Protein AF-A0A9W6V191-F1 (afdb_monomer_lite)

pLDDT: mean 80.24, std 14.17, range [32.94, 98.06]

Foldseek 3Di:
DALVLLQLQLLLLQDPDPVSNVVSVLVSLQLQLVQAVVSVVVSQVVCVVVVHRCNVSYDDHDPPPDFHDDPNATKGKGKDWDDPVNQVVCVVFWDQQQKAWFKWKWFDDPPAAIKIKTKTFTHTPFDDDDDDTKMKIKIAHHWPWWWDKDDFFGGWDWDQDPCAIWIDGGDTTITGHNIMMMIIIDSCCCRTPVVVVVCVVCVVVVPVVVVCVPPDPPPPRGDDALSNLLSLLLSLLSVLVVCCVPLVCVQLRPVVLSCQLCPVVVVQSSVLSPDPDPVSSNVSSLVSSLSSDVRSALSSLVSSCVRDDPVSRPPVSDDPVNPNPPDDDPDPDPDDQAFWAWRMWMWGFPPPDPDRGWIKIKTWTWHDDPDPPDDTRIDIDMDTHDVIDTDISVSRVTGDRDPPDRDDD

Sequence (409 aa):
MWDNNTHALFGAVTAPTRWAREHRARRAVRWLADLGNRRRAWVVERTAAAGVPVERLLLPPVPEPAHLRYWGDTIDTRFADLDPESAAWPAAEYDLPGAEFRRLAVERPGSGAPYARIVFALPRRYRQAARGPTELALHLPELTGLRFAGPDVAGLFPQAGPDGVVLGPGAGGELRGPAASLELTDLHWESSPTGRRYAAAHPERADPRIRRARGPYWWASEPGGRAEEAARVLRAAMLGIRMVGHSSVVHRTPVAAIAAGLSGAGRRILDAGAVRGRPEQDAAFRALTAQWLHRGGPDLVREVRDHLPGDLFPGDLLPADHACPDGPRPEPVPPRPVPSTLMLLHHGAAHHDPAPAPSFLQFQLAQAAGGPDTPWQLAGHRLEHPAVLHLTLDAFHRPAVPDVTPGRR

Radius of gyration: 24.23 Å; chains: 1; bounding box: 63×53×65 Å

Organism: NCBI:txid2065

Structure (mmCIF, N/CA/C/O backbone):
data_AF-A0A9W6V191-F1
#
_entry.id   AF-A0A9W6V191-F1
#
loop_
_atom_site.group_PDB
_atom_site.id
_atom_site.type_symbol
_atom_site.label_atom_id
_atom_site.label_alt_id
_atom_site.label_comp_id
_atom_site.label_asym_id
_atom_site.label_entity_id
_atom_site.label_seq_id
_atom_site.pdbx_PDB_ins_code
_atom_site.Cartn_x
_atom_site.Cartn_y
_atom_site.Cartn_z
_atom_site.occupancy
_atom_site.B_iso_or_equiv
_atom_site.auth_seq_id
_atom_site.auth_comp_id
_atom_site.auth_asym_id
_atom_site.auth_atom_id
_atom_site.pdbx_PDB_model_num
ATOM 1 N N . MET A 1 1 ? -11.430 -0.953 5.906 1.00 58.34 1 MET A N 1
ATOM 2 C CA . MET A 1 1 ? -10.993 0.461 5.982 1.00 58.34 1 MET A CA 1
ATOM 3 C C . MET A 1 1 ? -9.483 0.487 5.869 1.00 58.34 1 MET A C 1
ATOM 5 O O . MET A 1 1 ? -8.874 -0.519 6.198 1.00 58.34 1 MET A O 1
ATOM 9 N N . TRP A 1 2 ? -8.905 1.569 5.356 1.00 71.62 2 TRP A N 1
ATOM 10 C CA . TRP A 1 2 ? -7.449 1.745 5.272 1.00 71.62 2 TRP A CA 1
ATOM 11 C C . TRP A 1 2 ? -6.998 2.700 6.390 1.00 71.62 2 TRP A C 1
ATOM 13 O O . TRP A 1 2 ? -7.809 3.491 6.873 1.00 71.62 2 TRP A O 1
ATOM 23 N N . ASP A 1 3 ? -5.724 2.635 6.772 1.00 80.44 3 ASP A N 1
ATOM 24 C CA . ASP A 1 3 ? -5.039 3.506 7.746 1.00 80.44 3 ASP A CA 1
ATOM 25 C C . ASP A 1 3 ? -5.373 5.001 7.587 1.00 80.44 3 ASP A C 1
ATOM 27 O O . ASP A 1 3 ? -5.646 5.700 8.560 1.00 80.44 3 ASP A O 1
ATOM 31 N N . ASN A 1 4 ? -5.438 5.493 6.350 1.00 77.75 4 ASN A N 1
ATOM 32 C CA . ASN A 1 4 ? -5.701 6.906 6.069 1.00 77.75 4 ASN A CA 1
ATOM 33 C C . ASN A 1 4 ? -7.141 7.349 6.397 1.00 77.75 4 ASN A C 1
ATOM 35 O O . ASN A 1 4 ? -7.403 8.541 6.504 1.00 77.75 4 ASN A O 1
ATOM 39 N N . ASN A 1 5 ? -8.080 6.412 6.570 1.00 83.81 5 ASN A N 1
ATOM 40 C CA . ASN A 1 5 ? -9.502 6.694 6.804 1.00 83.81 5 ASN A CA 1
ATOM 41 C C . ASN A 1 5 ? -9.938 6.612 8.270 1.00 83.81 5 ASN A C 1
ATOM 43 O O . ASN A 1 5 ? -11.119 6.821 8.553 1.00 83.81 5 ASN A O 1
ATOM 47 N N . THR A 1 6 ? -9.031 6.323 9.207 1.00 89.31 6 THR A N 1
ATOM 48 C CA . THR A 1 6 ? -9.399 6.170 10.621 1.00 89.31 6 THR A CA 1
ATOM 49 C C . THR A 1 6 ? -10.004 7.456 11.183 1.00 89.31 6 THR A C 1
ATOM 51 O O . THR A 1 6 ? -11.128 7.419 11.667 1.00 89.31 6 THR A O 1
ATOM 54 N N . HIS A 1 7 ? -9.366 8.619 11.028 1.00 89.31 7 HIS A N 1
ATOM 55 C CA . HIS A 1 7 ? -9.936 9.882 11.519 1.00 89.31 7 HIS A CA 1
ATOM 56 C C . HIS A 1 7 ? -11.311 10.183 10.908 1.00 89.31 7 HIS A C 1
ATOM 58 O O . HIS A 1 7 ? -12.230 10.556 11.629 1.00 89.31 7 HIS A O 1
ATOM 64 N N . ALA A 1 8 ? -11.501 9.935 9.609 1.00 88.25 8 ALA A N 1
ATOM 65 C CA . ALA A 1 8 ? -12.787 10.155 8.949 1.00 88.25 8 ALA A CA 1
ATOM 66 C C . ALA A 1 8 ? -13.901 9.243 9.502 1.00 88.25 8 ALA A C 1
ATOM 68 O O . ALA A 1 8 ? -15.035 9.695 9.670 1.00 88.25 8 ALA A O 1
ATOM 69 N N . LEU A 1 9 ? -13.581 7.987 9.843 1.00 91.00 9 LEU A N 1
ATOM 70 C CA . LEU A 1 9 ? -14.498 7.088 10.549 1.00 91.00 9 LEU A CA 1
ATOM 71 C C . LEU A 1 9 ? -14.895 7.670 11.908 1.00 91.00 9 LEU A C 1
ATOM 73 O O . LEU A 1 9 ? -16.084 7.778 12.202 1.00 91.00 9 LEU A O 1
ATOM 77 N N . PHE A 1 10 ? -13.918 8.055 12.730 1.00 93.81 10 PHE A N 1
ATOM 78 C CA . PHE A 1 10 ? -14.188 8.570 14.071 1.00 93.81 10 PHE A CA 1
ATOM 79 C C . PHE A 1 10 ? -14.960 9.896 14.027 1.00 93.81 10 PHE A C 1
ATOM 81 O O . PHE A 1 10 ? -15.936 10.074 14.756 1.00 93.81 10 PHE A O 1
ATOM 88 N N . GLY A 1 11 ? -14.614 10.790 13.101 1.00 91.94 11 GLY A N 1
ATOM 89 C CA . GLY A 1 11 ? -15.370 12.010 12.833 1.00 91.94 11 GLY A CA 1
ATOM 90 C C . GLY A 1 11 ? -16.803 11.740 12.370 1.00 91.94 11 GLY A C 1
ATOM 91 O O . GLY A 1 11 ? -17.717 12.497 12.707 1.00 91.94 11 GLY A O 1
ATOM 92 N N . ALA A 1 12 ? -17.036 10.657 11.624 1.00 92.31 12 ALA A N 1
ATOM 93 C CA . ALA A 1 12 ? -18.377 10.249 11.223 1.00 92.31 12 ALA A CA 1
ATOM 94 C C . ALA A 1 12 ? -19.191 9.691 12.396 1.00 92.31 12 ALA A C 1
ATOM 96 O O . ALA A 1 12 ? -20.340 10.090 12.545 1.00 92.31 12 ALA A O 1
ATOM 97 N N . VAL A 1 13 ? -18.636 8.820 13.246 1.00 93.81 13 VAL A N 1
ATOM 98 C CA . VAL A 1 13 ? -19.404 8.210 14.354 1.00 93.81 13 VAL A CA 1
ATOM 99 C C . VAL A 1 13 ? -19.694 9.189 15.492 1.00 93.81 13 VAL A C 1
ATOM 101 O O . VAL A 1 13 ? -20.743 9.088 16.116 1.00 93.81 13 VAL A O 1
ATOM 104 N N . THR A 1 14 ? -18.819 10.174 15.710 1.00 94.00 14 THR A N 1
ATOM 105 C CA . THR A 1 14 ? -18.970 11.215 16.747 1.00 94.00 14 THR A CA 1
ATOM 106 C C . THR A 1 14 ? -19.834 12.398 16.318 1.00 94.00 14 THR A C 1
ATOM 108 O O . THR A 1 14 ? -20.046 13.332 17.091 1.00 94.00 14 THR A O 1
ATOM 111 N N . ALA A 1 15 ? -20.349 12.411 15.084 1.00 91.81 15 ALA A N 1
ATOM 112 C CA . ALA A 1 15 ? -21.163 13.534 14.640 1.00 91.81 15 ALA A CA 1
ATOM 113 C C . ALA A 1 15 ? -22.480 13.611 15.449 1.00 91.81 15 ALA A C 1
ATOM 115 O O . ALA A 1 15 ? -23.138 12.583 15.669 1.00 91.81 15 ALA A O 1
ATOM 116 N N . PRO A 1 16 ? -22.911 14.824 15.849 1.00 88.56 16 PRO A N 1
ATOM 117 C CA . PRO A 1 16 ? -23.968 15.004 16.848 1.00 88.56 16 PRO A CA 1
ATOM 118 C C . PRO A 1 16 ? -25.347 14.548 16.361 1.00 88.56 16 PRO A C 1
ATOM 120 O O . PRO A 1 16 ? -26.195 14.142 17.153 1.00 88.56 16 PRO A O 1
ATOM 123 N N . THR A 1 17 ? -25.585 14.578 15.050 1.00 90.25 17 THR A N 1
ATOM 124 C CA . THR A 1 17 ? -26.880 14.239 14.454 1.00 90.25 17 THR A CA 1
ATOM 125 C C . THR A 1 17 ? -26.749 13.076 13.483 1.00 90.25 17 THR A C 1
ATOM 127 O O . THR A 1 17 ? -25.713 12.898 12.843 1.00 90.25 17 THR A O 1
ATOM 130 N N . ARG A 1 18 ? -27.828 12.298 13.316 1.00 90.19 18 ARG A N 1
ATOM 131 C CA . ARG A 1 18 ? -27.889 11.206 12.327 1.00 90.19 18 ARG A CA 1
ATOM 132 C C . ARG A 1 18 ? -27.515 11.693 10.925 1.00 90.19 18 ARG A C 1
ATOM 134 O O . ARG A 1 18 ? -26.731 11.036 10.249 1.00 90.19 18 ARG A O 1
ATOM 141 N N . TRP A 1 19 ? -28.032 12.855 10.529 1.00 92.00 19 TRP A N 1
ATOM 142 C CA . TRP A 1 19 ? -27.733 13.470 9.237 1.00 92.00 19 TRP A CA 1
ATOM 143 C C . TRP A 1 19 ? -26.247 13.820 9.092 1.00 92.00 19 TRP A C 1
ATOM 145 O O . TRP A 1 19 ? -25.638 13.497 8.076 1.00 92.00 19 TRP A O 1
ATOM 155 N N . ALA A 1 20 ? -25.626 14.405 10.123 1.00 90.56 20 ALA A N 1
ATOM 156 C CA . ALA A 1 20 ? -24.199 14.715 10.093 1.00 90.56 20 ALA A CA 1
ATOM 157 C C . ALA A 1 20 ? -23.336 13.443 10.035 1.00 90.56 20 ALA A C 1
ATOM 159 O O . ALA A 1 20 ? -22.346 13.422 9.302 1.00 90.56 20 ALA A O 1
ATOM 160 N N . ARG A 1 21 ? -23.727 12.377 10.753 1.00 90.81 21 ARG A N 1
ATOM 161 C CA . ARG A 1 21 ? -23.038 11.075 10.703 1.00 90.81 21 ARG A CA 1
ATOM 162 C C . ARG A 1 21 ? -23.081 10.494 9.298 1.00 90.81 21 ARG A C 1
ATOM 164 O O . ARG A 1 21 ? -22.045 10.135 8.747 1.00 90.81 21 ARG A O 1
ATOM 171 N N . GLU A 1 22 ? -24.266 10.465 8.695 1.00 90.12 22 GLU A N 1
ATOM 172 C CA . GLU A 1 22 ? -24.456 9.973 7.333 1.00 90.12 22 GLU A CA 1
ATOM 173 C C . GLU A 1 22 ? -23.679 10.808 6.309 1.00 90.12 22 GLU A C 1
ATOM 175 O O . GLU A 1 22 ? -22.967 10.256 5.470 1.00 90.12 22 GLU A O 1
ATOM 180 N N . HIS A 1 23 ? -23.753 12.137 6.398 1.00 89.06 23 HIS A N 1
ATOM 181 C CA . HIS A 1 23 ? -23.029 13.035 5.504 1.00 89.06 23 HIS A CA 1
ATOM 182 C C . HIS A 1 23 ? -21.508 12.829 5.589 1.00 89.06 23 HIS A C 1
ATOM 184 O O . HIS A 1 23 ? -20.845 12.690 4.558 1.00 89.06 23 HIS A O 1
ATOM 190 N N . ARG A 1 24 ? -20.944 12.745 6.803 1.00 89.69 24 ARG A N 1
ATOM 191 C CA . ARG A 1 24 ? -19.510 12.481 7.011 1.00 89.69 24 ARG A CA 1
ATOM 192 C C . ARG A 1 24 ? -19.111 11.081 6.539 1.00 89.69 24 ARG A C 1
ATOM 194 O O . ARG A 1 24 ? -18.097 10.955 5.859 1.00 89.69 24 ARG A O 1
ATOM 201 N N . ALA A 1 25 ? -19.924 10.058 6.805 1.00 88.69 25 ALA A N 1
ATOM 202 C CA . ALA A 1 25 ? -19.673 8.695 6.332 1.00 88.69 25 ALA A CA 1
ATOM 203 C C . ALA A 1 25 ? -19.651 8.617 4.796 1.00 88.69 25 ALA A C 1
ATOM 205 O O . ALA A 1 25 ? -18.716 8.064 4.219 1.00 88.69 25 ALA A O 1
ATOM 206 N N . ARG A 1 26 ? -20.624 9.242 4.115 1.00 88.25 26 ARG A N 1
ATOM 207 C CA . ARG A 1 26 ? -20.655 9.326 2.645 1.00 88.25 26 ARG A CA 1
ATOM 208 C C . ARG A 1 26 ? -19.413 10.027 2.094 1.00 88.25 26 ARG A C 1
ATOM 210 O O . ARG A 1 26 ? -18.846 9.564 1.108 1.00 88.25 26 ARG A O 1
ATOM 217 N N . ARG A 1 27 ? -18.964 11.117 2.728 1.00 85.44 27 ARG A N 1
ATOM 218 C CA . ARG A 1 27 ? -17.727 11.817 2.337 1.00 85.44 27 ARG A CA 1
ATOM 219 C C . ARG A 1 27 ? -16.485 10.946 2.521 1.00 85.44 27 ARG A C 1
ATOM 221 O O . ARG A 1 27 ? -15.664 10.909 1.613 1.00 85.44 27 ARG A O 1
ATOM 228 N N . ALA A 1 28 ? -16.370 10.226 3.637 1.00 85.12 28 ALA A N 1
ATOM 229 C CA . ALA A 1 28 ? -15.251 9.317 3.892 1.00 85.12 28 ALA A CA 1
ATOM 230 C C . ALA A 1 28 ? -15.179 8.192 2.844 1.00 85.12 28 ALA A C 1
ATOM 232 O O . ALA A 1 28 ? -14.121 7.923 2.283 1.00 85.12 28 ALA A O 1
ATOM 233 N N . VAL A 1 29 ? -16.324 7.582 2.521 1.00 86.88 29 VAL A N 1
ATOM 234 C CA . VAL A 1 29 ? -16.420 6.519 1.508 1.00 86.88 29 VAL A CA 1
ATOM 235 C C . VAL A 1 29 ? -16.071 7.033 0.108 1.00 86.88 29 VAL A C 1
ATOM 237 O O . VAL A 1 29 ? -15.315 6.372 -0.603 1.00 86.88 29 VAL A O 1
ATOM 240 N N . ARG A 1 30 ? -16.567 8.219 -0.274 1.00 85.38 30 ARG A N 1
ATOM 241 C CA . ARG A 1 30 ? -16.194 8.874 -1.540 1.00 85.38 30 ARG A CA 1
ATOM 242 C C . ARG A 1 30 ? -14.699 9.130 -1.612 1.00 85.38 30 ARG A C 1
ATOM 244 O O . ARG A 1 30 ? -14.062 8.689 -2.555 1.00 85.38 30 ARG A O 1
ATOM 251 N N . TRP A 1 31 ? -14.130 9.737 -0.574 1.00 81.44 31 TRP A N 1
ATOM 252 C CA . TRP A 1 31 ? -12.699 10.011 -0.533 1.00 81.44 31 TRP A CA 1
ATOM 253 C C . TRP A 1 31 ? -11.858 8.736 -0.652 1.00 81.44 31 TRP A C 1
ATOM 255 O O . TRP A 1 31 ? -10.886 8.714 -1.399 1.00 81.44 31 TRP A O 1
ATOM 265 N N . LEU A 1 32 ? -12.248 7.648 0.020 1.00 82.00 32 LEU A N 1
ATOM 266 C CA . LEU A 1 32 ? -11.565 6.363 -0.127 1.00 82.00 32 LEU A CA 1
ATOM 267 C C . LEU A 1 32 ? -11.608 5.844 -1.576 1.00 82.00 32 LEU A C 1
ATOM 269 O O . LEU A 1 32 ? -10.598 5.328 -2.057 1.00 82.00 32 LEU A O 1
ATOM 273 N N . ALA A 1 33 ? -12.742 5.993 -2.263 1.00 84.56 33 ALA A N 1
ATOM 274 C CA . ALA A 1 33 ? -12.899 5.598 -3.662 1.00 84.56 33 ALA A CA 1
ATOM 275 C C . ALA A 1 33 ? -12.133 6.512 -4.638 1.00 84.56 33 ALA A C 1
ATOM 277 O O . ALA A 1 33 ? -11.576 6.024 -5.618 1.00 84.56 33 ALA A O 1
ATOM 278 N N . ASP A 1 34 ? -12.044 7.810 -4.344 1.00 79.31 34 ASP A N 1
ATOM 279 C CA . ASP A 1 34 ? -11.395 8.820 -5.193 1.00 79.31 34 ASP A CA 1
ATOM 280 C C . ASP A 1 34 ? -9.863 8.684 -5.236 1.00 79.31 34 ASP A C 1
ATOM 282 O O . ASP A 1 34 ? -9.191 9.316 -6.049 1.00 79.31 34 ASP A O 1
ATOM 286 N N . LEU A 1 35 ? -9.290 7.832 -4.382 1.00 74.62 35 LEU A N 1
ATOM 287 C CA . LEU A 1 35 ? -7.855 7.549 -4.340 1.00 74.62 35 LEU A CA 1
ATOM 288 C C . LEU A 1 35 ? -7.388 6.559 -5.431 1.00 74.62 35 LEU A C 1
ATOM 290 O O . LEU A 1 35 ? -6.228 6.150 -5.413 1.00 74.62 35 LEU A O 1
ATOM 294 N N . GLY A 1 36 ? -8.271 6.151 -6.349 1.00 75.12 36 GLY A N 1
ATOM 295 C CA . GLY A 1 36 ? -7.928 5.400 -7.562 1.00 75.12 36 GLY A CA 1
ATOM 296 C C . GLY A 1 36 ? -8.927 4.295 -7.910 1.00 75.12 36 GLY A C 1
ATOM 297 O O . GLY A 1 36 ? -9.637 3.785 -7.041 1.00 75.12 36 GLY A O 1
ATOM 298 N N . ASN A 1 37 ? -8.939 3.869 -9.179 1.00 79.44 37 ASN A N 1
ATOM 299 C CA . ASN A 1 37 ? -9.900 2.889 -9.708 1.00 79.44 37 ASN A CA 1
ATOM 300 C C . ASN A 1 37 ? -9.902 1.565 -8.919 1.00 79.44 37 ASN A C 1
ATOM 302 O O . ASN A 1 37 ? -10.971 1.051 -8.591 1.00 79.44 37 ASN A O 1
ATOM 306 N N . ARG A 1 38 ? -8.730 1.062 -8.499 1.00 80.19 38 ARG A N 1
ATOM 307 C CA . ARG A 1 38 ? -8.628 -0.146 -7.655 1.00 80.19 38 ARG A CA 1
ATOM 308 C C . ARG A 1 38 ? -9.307 0.023 -6.291 1.00 80.19 38 ARG A C 1
ATOM 310 O O . ARG A 1 38 ? -9.983 -0.888 -5.817 1.00 80.19 38 ARG A O 1
ATOM 317 N N . ARG A 1 39 ? -9.156 1.189 -5.652 1.00 82.25 39 ARG A N 1
ATOM 318 C CA . ARG A 1 39 ? -9.817 1.480 -4.369 1.00 82.25 39 ARG A CA 1
ATOM 319 C C . ARG A 1 39 ? -11.315 1.676 -4.555 1.00 82.25 39 ARG A C 1
ATOM 321 O O . ARG A 1 39 ? -12.076 1.156 -3.745 1.00 82.25 39 ARG A O 1
ATOM 328 N N . ARG A 1 40 ? -11.744 2.345 -5.630 1.00 87.94 40 ARG A N 1
ATOM 329 C CA . ARG A 1 40 ? -13.161 2.435 -6.008 1.00 87.94 40 ARG A CA 1
ATOM 330 C C . ARG A 1 40 ? -13.781 1.044 -6.153 1.00 87.94 40 ARG A C 1
ATOM 332 O O . ARG A 1 40 ? -14.801 0.790 -5.521 1.00 87.94 40 ARG A O 1
ATOM 339 N N . ALA A 1 41 ? -13.160 0.150 -6.926 1.00 89.50 41 ALA A N 1
ATOM 340 C CA . ALA A 1 41 ? -13.642 -1.218 -7.126 1.00 89.50 41 ALA A CA 1
ATOM 341 C C . ALA A 1 41 ? -13.779 -1.971 -5.794 1.00 89.50 41 ALA A C 1
ATOM 343 O O . ALA A 1 41 ? -14.843 -2.510 -5.497 1.00 89.50 41 ALA A O 1
ATOM 344 N N . TRP A 1 42 ? -12.755 -1.899 -4.938 1.00 89.75 42 TRP A N 1
ATOM 345 C CA . TRP A 1 42 ? -12.803 -2.480 -3.594 1.00 89.75 42 TRP A CA 1
ATOM 346 C C . TRP A 1 42 ? -13.937 -1.895 -2.736 1.00 89.75 42 TRP A C 1
ATOM 348 O O . TRP A 1 42 ? -14.633 -2.635 -2.044 1.00 89.75 42 TRP A O 1
ATOM 358 N N . VAL A 1 43 ? -14.163 -0.575 -2.771 1.00 90.75 43 VAL A N 1
ATOM 359 C CA . VAL A 1 43 ? -15.275 0.065 -2.044 1.00 90.75 43 VAL A CA 1
ATOM 360 C C . VAL A 1 43 ? -16.620 -0.457 -2.551 1.00 90.75 43 VAL A C 1
ATOM 362 O O . VAL A 1 43 ? -17.474 -0.806 -1.736 1.00 90.75 43 VAL A O 1
ATOM 365 N N . VAL A 1 44 ? -16.814 -0.536 -3.869 1.00 93.25 44 VAL A N 1
ATOM 366 C CA . VAL A 1 44 ? -18.051 -1.055 -4.476 1.00 93.25 44 VAL A CA 1
ATOM 367 C C . VAL A 1 44 ? -18.297 -2.501 -4.044 1.00 93.25 44 VAL A C 1
ATOM 369 O O . VAL A 1 44 ? -19.354 -2.785 -3.485 1.00 93.25 44 VAL A O 1
ATOM 372 N N . GLU A 1 45 ? -17.301 -3.378 -4.192 1.00 94.00 45 GLU A N 1
ATOM 373 C CA . GLU A 1 45 ? -17.368 -4.788 -3.782 1.00 94.00 45 GLU A CA 1
ATOM 374 C C . GLU A 1 45 ? -17.730 -4.927 -2.295 1.00 94.00 45 GLU A C 1
ATOM 376 O O . GLU A 1 45 ? -18.688 -5.610 -1.933 1.00 94.00 45 GLU A O 1
ATOM 381 N N . ARG A 1 46 ? -16.992 -4.246 -1.408 1.00 90.94 46 ARG A N 1
ATOM 382 C CA . ARG A 1 46 ? -17.150 -4.428 0.044 1.00 90.94 46 ARG A CA 1
ATOM 383 C C . ARG A 1 46 ? -18.432 -3.837 0.592 1.00 90.94 46 ARG A C 1
ATOM 385 O O . ARG A 1 46 ? -18.991 -4.380 1.540 1.00 90.94 46 ARG A O 1
ATOM 392 N N . THR A 1 47 ? -18.903 -2.736 0.022 1.00 90.88 47 THR A N 1
ATOM 393 C CA . THR A 1 47 ? -20.167 -2.128 0.449 1.00 90.88 47 THR A CA 1
ATOM 394 C C . THR A 1 47 ? -21.373 -2.902 -0.078 1.00 90.88 47 THR A C 1
ATOM 396 O O . THR A 1 47 ? -22.339 -3.078 0.662 1.00 90.88 47 THR A O 1
ATOM 399 N N . ALA A 1 48 ? -21.289 -3.463 -1.290 1.00 92.88 48 ALA A N 1
ATOM 400 C CA . ALA A 1 48 ? -22.283 -4.402 -1.802 1.00 92.88 48 ALA A CA 1
ATOM 401 C C . ALA A 1 48 ? -22.357 -5.673 -0.939 1.00 92.88 48 ALA A C 1
ATOM 403 O O . ALA A 1 48 ? -23.447 -6.051 -0.515 1.00 92.88 48 ALA A O 1
ATOM 404 N N . ALA A 1 49 ? -21.212 -6.270 -0.586 1.00 92.06 49 ALA A N 1
ATOM 405 C CA . ALA A 1 49 ? -21.152 -7.434 0.305 1.00 92.06 49 ALA A CA 1
ATOM 406 C C . ALA A 1 49 ? -21.722 -7.154 1.711 1.00 92.06 49 ALA A C 1
ATOM 408 O O . ALA A 1 49 ? -22.239 -8.055 2.364 1.00 92.06 49 ALA A O 1
ATOM 409 N N . ALA A 1 50 ? -21.661 -5.902 2.172 1.00 86.81 50 ALA A N 1
ATOM 410 C CA . ALA A 1 50 ? -22.265 -5.458 3.427 1.00 86.81 50 ALA A CA 1
ATOM 411 C C . ALA A 1 50 ? -23.762 -5.090 3.306 1.00 86.81 50 ALA A C 1
ATOM 413 O O . ALA A 1 50 ? -24.346 -4.615 4.279 1.00 86.81 50 ALA A O 1
ATOM 414 N N . GLY A 1 51 ? -24.383 -5.263 2.132 1.00 92.94 51 GLY A N 1
ATOM 415 C CA . GLY A 1 51 ? -25.795 -4.949 1.887 1.00 92.94 51 GLY A CA 1
ATOM 416 C C . GLY A 1 51 ? -26.104 -3.459 1.695 1.00 92.94 51 GLY A C 1
ATOM 417 O O . GLY A 1 51 ? -27.265 -3.063 1.757 1.00 92.94 51 GLY A O 1
ATOM 418 N N . VAL A 1 52 ? -25.091 -2.615 1.467 1.00 89.44 52 VAL A N 1
ATOM 419 C CA . VAL A 1 52 ? -25.243 -1.157 1.312 1.00 89.44 52 VAL A CA 1
ATOM 420 C C . VAL A 1 52 ? -24.495 -0.689 0.058 1.00 89.44 52 VAL A C 1
ATOM 422 O O . VAL A 1 52 ? -23.446 -0.064 0.177 1.00 89.44 52 VAL A O 1
ATOM 425 N N . PRO A 1 53 ? -24.976 -0.978 -1.164 1.00 92.00 53 PRO A N 1
ATOM 426 C CA . PRO A 1 53 ? -24.255 -0.619 -2.385 1.00 92.00 53 PRO A CA 1
ATOM 427 C C . PRO A 1 53 ? -24.121 0.906 -2.520 1.00 92.00 53 PRO A C 1
ATOM 429 O O . PRO A 1 53 ? -25.115 1.623 -2.646 1.00 92.00 53 PRO A O 1
ATOM 432 N N . VAL A 1 54 ? -22.883 1.415 -2.514 1.00 90.75 54 VAL A N 1
ATOM 433 C CA . VAL A 1 54 ? -22.610 2.868 -2.568 1.00 90.75 54 VAL A CA 1
ATOM 434 C C . VAL A 1 54 ? -22.219 3.375 -3.949 1.00 90.75 54 VAL A C 1
ATOM 436 O O . VAL A 1 54 ? -21.929 4.558 -4.078 1.00 90.75 54 VAL A O 1
ATOM 439 N N . GLU A 1 55 ? -22.200 2.531 -4.982 1.00 92.06 55 GLU A N 1
ATOM 440 C CA . GLU A 1 55 ? -21.653 2.895 -6.297 1.00 92.06 55 GLU A CA 1
ATOM 441 C C . GLU A 1 55 ? -22.255 4.187 -6.869 1.00 92.06 55 GLU A C 1
ATOM 443 O O . GLU A 1 55 ? -21.521 5.063 -7.319 1.00 92.06 55 GLU A O 1
ATOM 448 N N . ARG A 1 56 ? -23.577 4.360 -6.754 1.00 89.69 56 ARG A N 1
ATOM 449 C CA . ARG A 1 56 ? -24.292 5.568 -7.209 1.00 89.69 56 ARG A CA 1
ATOM 450 C C . ARG A 1 56 ? -23.882 6.848 -6.469 1.00 89.69 56 ARG A C 1
ATOM 452 O O . ARG A 1 56 ? -24.242 7.942 -6.888 1.00 89.69 56 ARG A O 1
ATOM 459 N N . LEU A 1 57 ? -23.190 6.724 -5.336 1.00 85.75 57 LEU A N 1
ATOM 460 C CA . LEU A 1 57 ? -22.675 7.845 -4.551 1.00 85.75 57 LEU A CA 1
ATOM 461 C C . LEU A 1 57 ? -21.251 8.234 -4.948 1.00 85.75 57 LEU A C 1
ATOM 463 O O . LEU A 1 57 ? -20.802 9.291 -4.499 1.00 85.75 57 LEU A O 1
ATOM 467 N N . LEU A 1 58 ? -20.543 7.390 -5.698 1.00 86.50 58 LEU A N 1
ATOM 468 C CA . LEU A 1 58 ? -19.149 7.586 -6.077 1.00 86.50 58 LEU A CA 1
ATOM 469 C C . LEU A 1 58 ? -19.058 8.328 -7.409 1.00 86.50 58 LEU A C 1
ATOM 471 O O . LEU A 1 58 ? -19.968 8.262 -8.235 1.00 86.50 58 LEU A O 1
ATOM 475 N N . LEU A 1 59 ? -17.931 9.002 -7.634 1.00 82.06 59 LEU A N 1
ATOM 476 C CA . LEU A 1 59 ? -17.612 9.487 -8.969 1.00 82.06 59 LEU A CA 1
ATOM 477 C C . LEU A 1 59 ? -17.434 8.294 -9.934 1.00 82.06 59 LEU A C 1
ATOM 479 O O . LEU A 1 59 ? -17.075 7.184 -9.501 1.00 82.06 59 LEU A O 1
ATOM 483 N N . PRO A 1 60 ? -17.694 8.491 -11.239 1.00 80.69 60 PRO A N 1
ATOM 484 C CA . PRO A 1 60 ? -17.320 7.516 -12.255 1.00 80.69 60 PRO A CA 1
ATOM 485 C C . PRO A 1 60 ? -15.827 7.159 -12.154 1.00 80.69 60 PRO A C 1
ATOM 487 O O . PRO A 1 60 ? -15.035 7.991 -11.698 1.00 80.69 60 PRO A O 1
ATOM 490 N N . PRO A 1 61 ? -15.424 5.940 -12.557 1.00 77.94 61 PRO A N 1
ATOM 491 C CA . PRO A 1 61 ? -14.008 5.607 -12.661 1.00 77.94 61 PRO A CA 1
ATOM 492 C C . PRO A 1 61 ? -13.299 6.610 -13.581 1.00 77.94 61 PRO A C 1
ATOM 494 O O . PRO A 1 61 ? -13.869 7.078 -14.569 1.00 77.94 61 PRO A O 1
ATOM 497 N N . VAL A 1 62 ? -12.062 6.964 -13.237 1.00 69.75 62 VAL A N 1
ATOM 498 C CA . VAL A 1 62 ? -11.275 7.916 -14.029 1.00 69.75 62 VAL A CA 1
ATOM 499 C C . VAL A 1 62 ? -10.716 7.175 -15.248 1.00 69.75 62 VAL A C 1
ATOM 501 O O . VAL A 1 62 ? -10.100 6.124 -15.048 1.00 69.75 62 VAL A O 1
ATOM 504 N N . PRO A 1 63 ? -10.892 7.690 -16.481 1.00 66.44 63 PRO A N 1
ATOM 505 C CA . PRO A 1 63 ? -10.279 7.100 -17.667 1.00 66.44 63 PRO A CA 1
ATOM 506 C C . PRO A 1 63 ? -8.754 7.137 -17.562 1.00 66.44 63 PRO A C 1
ATOM 508 O O . PRO A 1 63 ? -8.184 8.181 -17.224 1.00 66.44 63 PRO A O 1
ATOM 511 N N . GLU A 1 64 ? -8.103 6.021 -17.871 1.00 63.34 64 GLU A N 1
ATOM 512 C CA . GLU A 1 64 ? -6.644 5.919 -17.869 1.00 63.34 64 GLU A CA 1
ATOM 513 C C . GLU A 1 64 ? -6.016 6.669 -19.061 1.00 63.34 64 GLU A C 1
ATOM 515 O O . GLU A 1 64 ? -6.668 6.846 -20.096 1.00 63.34 64 GLU A O 1
ATOM 520 N N . PRO A 1 65 ? -4.764 7.157 -18.940 1.00 60.62 65 PRO A N 1
ATOM 521 C CA . PRO A 1 65 ? -3.917 7.220 -17.742 1.00 60.62 65 PRO A CA 1
ATOM 522 C C . PRO A 1 65 ? -4.458 8.139 -16.633 1.00 60.62 65 PRO A C 1
ATOM 524 O O . PRO A 1 65 ? -5.065 9.187 -16.883 1.00 60.62 65 PRO A O 1
ATOM 527 N N . ALA A 1 66 ? -4.207 7.743 -15.385 1.00 58.47 66 ALA A N 1
ATOM 528 C CA . ALA A 1 66 ? -4.614 8.493 -14.207 1.00 58.47 66 ALA A CA 1
ATOM 529 C C . ALA A 1 66 ? -3.468 9.395 -13.722 1.00 58.47 66 ALA A C 1
ATOM 531 O O . ALA A 1 66 ? -2.411 8.919 -13.324 1.00 58.47 66 ALA A O 1
ATOM 532 N N . HIS A 1 67 ? -3.703 10.707 -13.672 1.00 55.97 67 HIS A N 1
ATOM 533 C CA . HIS A 1 67 ? -2.800 11.639 -12.992 1.00 55.97 67 HIS A CA 1
ATOM 534 C C . HIS A 1 67 ? -2.845 11.372 -11.481 1.00 55.97 67 HIS A C 1
ATOM 536 O O . HIS A 1 67 ? -3.858 11.671 -10.822 1.00 55.97 67 HIS A O 1
ATOM 542 N N . LEU A 1 68 ? -1.770 10.809 -10.930 1.00 54.12 68 LEU A N 1
ATOM 543 C CA . LEU A 1 68 ? -1.599 10.653 -9.495 1.00 54.12 68 LEU A CA 1
ATOM 544 C C . LEU A 1 68 ? -0.983 11.937 -8.947 1.00 54.12 68 LEU A C 1
ATOM 546 O O . LEU A 1 68 ? 0.116 12.343 -9.304 1.00 54.12 68 LEU A O 1
ATOM 550 N N . ARG A 1 69 ? -1.696 12.606 -8.042 1.00 50.12 69 ARG A N 1
ATOM 551 C CA . ARG A 1 69 ? -1.113 13.733 -7.315 1.00 50.12 69 ARG A CA 1
ATOM 552 C C . ARG A 1 69 ? -0.333 13.180 -6.129 1.00 50.12 69 ARG A C 1
ATOM 554 O O . ARG A 1 69 ? -0.945 12.706 -5.172 1.00 50.12 69 ARG A O 1
ATOM 561 N N . TYR A 1 70 ? 0.991 13.235 -6.190 1.00 45.47 70 TYR A N 1
ATOM 562 C CA . TYR A 1 70 ? 1.865 12.821 -5.096 1.00 45.47 70 TYR A CA 1
ATOM 563 C C . TYR A 1 70 ? 2.463 14.086 -4.467 1.00 45.47 70 TYR A C 1
ATOM 565 O O . TYR A 1 70 ? 3.141 14.855 -5.134 1.00 45.47 70 TYR A O 1
ATOM 573 N N . TRP A 1 71 ? 2.137 14.353 -3.198 1.00 40.34 71 TRP A N 1
ATOM 574 C CA . TRP A 1 71 ? 2.725 15.436 -2.383 1.00 40.34 71 TRP A CA 1
ATOM 575 C C . TRP A 1 71 ? 2.722 16.864 -2.961 1.00 40.34 71 TRP A C 1
ATOM 577 O O . TRP A 1 71 ? 3.541 17.689 -2.581 1.00 40.34 71 TRP A O 1
ATOM 587 N N . GLY A 1 72 ? 1.747 17.202 -3.805 1.00 43.34 72 GLY A N 1
ATOM 588 C CA . GLY A 1 72 ? 1.582 18.562 -4.337 1.00 43.34 72 GLY A CA 1
ATOM 589 C C . GLY A 1 72 ? 1.961 18.684 -5.807 1.00 43.34 72 GLY A C 1
ATOM 590 O O . GLY A 1 72 ? 1.315 19.478 -6.503 1.00 43.34 72 GLY A O 1
ATOM 591 N N . ASP A 1 73 ? 2.849 17.808 -6.275 1.00 44.62 73 ASP A N 1
ATOM 592 C CA . ASP A 1 73 ? 3.226 17.657 -7.675 1.00 44.62 73 ASP A CA 1
ATOM 593 C C . ASP A 1 73 ? 2.257 16.719 -8.402 1.00 44.62 73 ASP A C 1
ATOM 595 O O . ASP A 1 73 ? 1.653 15.804 -7.823 1.00 44.62 73 ASP A O 1
ATOM 599 N N . THR A 1 74 ? 2.036 17.006 -9.682 1.00 56.34 74 THR A N 1
ATOM 600 C CA . THR A 1 74 ? 1.225 16.146 -10.546 1.00 56.34 74 THR A CA 1
ATOM 601 C C . THR A 1 74 ? 2.176 15.149 -11.175 1.00 56.34 74 THR A C 1
ATOM 603 O O . THR A 1 74 ? 3.067 15.546 -11.917 1.00 56.34 74 THR A O 1
ATOM 606 N N . ILE A 1 75 ? 2.022 13.879 -10.816 1.00 58.25 75 ILE A N 1
ATOM 607 C CA . ILE A 1 75 ? 2.762 12.787 -11.427 1.00 58.25 75 ILE A CA 1
ATOM 608 C C . ILE A 1 75 ? 1.839 12.137 -12.445 1.00 58.25 75 ILE A C 1
ATOM 610 O O . ILE A 1 75 ? 0.738 11.680 -12.114 1.00 58.25 75 ILE A O 1
ATOM 614 N N . ASP A 1 76 ? 2.293 12.094 -13.687 1.00 65.56 76 ASP A N 1
ATOM 615 C CA . ASP A 1 76 ? 1.567 11.400 -14.731 1.00 65.56 76 ASP A CA 1
ATOM 616 C C . ASP A 1 76 ? 1.949 9.931 -14.658 1.00 65.56 76 ASP A C 1
ATOM 618 O O . ASP A 1 76 ? 3.089 9.545 -14.931 1.00 65.56 76 ASP A O 1
ATOM 622 N N . THR A 1 77 ? 0.983 9.119 -14.225 1.00 66.00 77 THR A N 1
ATOM 623 C CA . THR A 1 77 ? 1.143 7.673 -14.158 1.00 66.00 77 THR A CA 1
ATOM 624 C C . THR A 1 77 ? 0.283 7.025 -15.230 1.00 66.00 77 THR A C 1
ATOM 626 O O . THR A 1 77 ? -0.948 7.140 -15.228 1.00 66.00 77 THR A O 1
ATOM 629 N N . ARG A 1 78 ? 0.930 6.343 -16.174 1.00 73.56 78 ARG A N 1
ATOM 630 C CA . ARG A 1 78 ? 0.229 5.557 -17.191 1.00 73.56 78 ARG A CA 1
ATOM 631 C C . ARG A 1 78 ? 0.266 4.095 -16.807 1.00 73.56 78 ARG A C 1
ATOM 633 O O . ARG A 1 78 ? 1.347 3.526 -16.718 1.00 73.56 78 ARG A O 1
ATOM 640 N N . PHE A 1 79 ? -0.915 3.522 -16.623 1.00 77.56 79 PHE A N 1
ATOM 641 C CA . PHE A 1 79 ? -1.103 2.087 -16.505 1.00 77.56 79 PHE A CA 1
ATOM 642 C C . PHE A 1 79 ? -1.608 1.553 -17.841 1.00 77.56 79 PHE A C 1
ATOM 644 O O . PHE A 1 79 ? -2.404 2.217 -18.505 1.00 77.56 79 PHE A O 1
ATOM 651 N N . ALA A 1 80 ? -1.103 0.399 -18.247 1.00 80.69 80 ALA A N 1
ATOM 652 C CA . ALA A 1 80 ? -1.654 -0.367 -19.353 1.00 80.69 80 ALA A CA 1
ATOM 653 C C . ALA A 1 80 ? -1.329 -1.844 -19.149 1.00 80.69 80 ALA A C 1
ATOM 655 O O . ALA A 1 80 ? -0.265 -2.179 -18.621 1.00 80.69 80 ALA A O 1
ATOM 656 N N . ASP A 1 81 ? -2.220 -2.721 -19.595 1.00 86.19 81 ASP A N 1
ATOM 657 C CA . ASP A 1 81 ? -1.859 -4.120 -19.790 1.00 86.19 81 ASP A CA 1
ATOM 658 C C . ASP A 1 81 ? -0.800 -4.214 -20.891 1.00 86.19 81 ASP A C 1
ATOM 660 O O . ASP A 1 81 ? -0.785 -3.413 -21.830 1.00 86.19 81 ASP A O 1
ATOM 664 N N . LEU A 1 82 ? 0.144 -5.139 -20.739 1.00 85.94 82 LEU A N 1
ATOM 665 C CA . LEU A 1 82 ? 1.238 -5.308 -21.681 1.00 85.94 82 LEU A CA 1
ATOM 666 C C . LEU A 1 82 ? 0.788 -6.179 -22.857 1.00 85.94 82 LEU A C 1
ATOM 668 O O . LEU A 1 82 ? 0.593 -7.384 -22.715 1.00 85.94 82 LEU A O 1
ATOM 672 N N . ASP A 1 83 ? 0.691 -5.559 -24.023 1.00 87.25 83 ASP A N 1
ATOM 673 C CA . ASP A 1 83 ? 0.397 -6.165 -25.314 1.00 87.25 83 ASP A CA 1
ATOM 674 C C . ASP A 1 83 ? 1.391 -5.608 -26.364 1.00 87.25 83 ASP A C 1
ATOM 676 O O . ASP A 1 83 ? 2.224 -4.754 -26.034 1.00 87.25 83 ASP A O 1
ATOM 680 N N . PRO A 1 84 ? 1.385 -6.086 -27.622 1.00 85.50 84 PRO A N 1
ATOM 681 C CA . PRO A 1 84 ? 2.315 -5.589 -28.638 1.00 85.50 84 PRO A CA 1
ATOM 682 C C . PRO A 1 84 ? 2.222 -4.077 -28.909 1.00 85.50 84 PRO A C 1
ATOM 684 O O . PRO A 1 84 ? 3.239 -3.447 -29.202 1.00 85.50 84 PRO A O 1
ATOM 687 N N . GLU A 1 85 ? 1.032 -3.480 -28.810 1.00 85.06 85 GLU A N 1
ATOM 688 C CA . GLU A 1 85 ? 0.821 -2.044 -29.013 1.00 85.06 85 GLU A CA 1
ATOM 689 C C . GLU A 1 85 ? 1.347 -1.250 -27.811 1.00 85.06 85 GLU A C 1
ATOM 691 O O . GLU A 1 85 ? 2.106 -0.283 -27.960 1.00 85.06 85 GLU A O 1
ATOM 696 N N . SER A 1 86 ? 1.013 -1.699 -26.602 1.00 83.75 86 SER A N 1
ATOM 697 C CA . SER A 1 86 ? 1.407 -1.048 -25.364 1.00 83.75 86 SER A CA 1
ATOM 698 C C . SER A 1 86 ? 2.903 -1.227 -25.045 1.00 83.75 86 SER A C 1
ATOM 700 O O . SER A 1 86 ? 3.497 -0.385 -24.372 1.00 83.75 86 SER A O 1
ATOM 702 N N . ALA A 1 87 ? 3.555 -2.258 -25.593 1.00 83.50 87 ALA A N 1
ATOM 703 C CA . ALA A 1 87 ? 5.008 -2.435 -25.558 1.00 83.50 87 ALA A CA 1
ATOM 704 C C . ALA A 1 87 ? 5.758 -1.529 -26.553 1.00 83.50 87 ALA A C 1
ATOM 706 O O . ALA A 1 87 ? 6.920 -1.188 -26.318 1.00 83.50 87 ALA A O 1
ATOM 707 N N . ALA A 1 88 ? 5.117 -1.121 -27.654 1.00 84.88 88 ALA A N 1
ATOM 708 C CA . ALA A 1 88 ? 5.746 -0.308 -28.695 1.00 84.88 88 ALA A CA 1
ATOM 709 C C . ALA A 1 88 ? 5.795 1.188 -28.347 1.00 84.88 88 ALA A C 1
ATOM 711 O O . ALA A 1 88 ? 6.761 1.874 -28.690 1.00 84.88 88 ALA A O 1
ATOM 712 N N . TRP A 1 89 ? 4.780 1.717 -27.655 1.00 82.81 89 TRP A N 1
ATOM 713 C CA . TRP A 1 89 ? 4.718 3.157 -27.374 1.00 82.81 89 TRP A CA 1
ATOM 714 C C . TRP A 1 89 ? 5.875 3.690 -26.500 1.00 82.81 89 TRP A C 1
ATOM 716 O O . TRP A 1 89 ? 6.369 4.772 -26.831 1.00 82.81 89 TRP A O 1
ATOM 726 N N . PRO A 1 90 ? 6.383 2.993 -25.450 1.00 86.81 90 PRO A N 1
ATOM 727 C CA . PRO A 1 90 ? 7.496 3.507 -24.660 1.00 86.81 90 PRO A CA 1
ATOM 728 C C . PRO A 1 90 ? 8.758 3.636 -25.514 1.00 86.81 90 PRO A C 1
ATOM 730 O O . PRO A 1 90 ? 9.496 4.604 -25.371 1.00 86.81 90 PRO A O 1
ATOM 733 N N . ALA A 1 91 ? 8.977 2.721 -26.465 1.00 87.44 91 ALA A N 1
ATOM 734 C CA . ALA A 1 91 ? 10.132 2.754 -27.363 1.00 87.44 91 ALA A CA 1
ATOM 735 C C . ALA A 1 91 ? 10.148 3.978 -28.302 1.00 87.44 91 ALA A C 1
ATOM 737 O O . ALA A 1 91 ? 11.210 4.380 -28.788 1.00 87.44 91 ALA A O 1
ATOM 738 N N . ALA A 1 92 ? 8.985 4.589 -28.558 1.00 88.62 92 ALA A N 1
ATOM 739 C CA . ALA A 1 92 ? 8.885 5.798 -29.370 1.00 88.62 92 ALA A CA 1
ATOM 740 C C . ALA A 1 92 ? 9.352 7.060 -28.619 1.00 88.62 92 ALA A C 1
ATOM 742 O O . ALA A 1 92 ? 9.863 7.990 -29.242 1.00 88.62 92 ALA A O 1
ATOM 743 N N . GLU A 1 93 ? 9.191 7.104 -27.293 1.00 89.88 93 GLU A N 1
ATOM 744 C CA . GLU A 1 93 ? 9.419 8.310 -26.475 1.00 89.88 93 GLU A CA 1
ATOM 745 C C . GLU A 1 93 ? 10.595 8.181 -25.498 1.00 89.88 93 GLU A C 1
ATOM 747 O O . GLU A 1 93 ? 11.123 9.196 -25.032 1.00 89.88 93 GLU A O 1
ATOM 752 N N . TYR A 1 94 ? 11.052 6.955 -25.245 1.00 91.69 94 TYR A N 1
ATOM 753 C CA . TYR A 1 94 ? 12.104 6.615 -24.294 1.00 91.69 94 TYR A CA 1
ATOM 754 C C . TYR A 1 94 ? 13.152 5.695 -24.919 1.00 91.69 94 TYR A C 1
ATOM 756 O O . TYR A 1 94 ? 12.887 4.949 -25.862 1.00 91.69 94 TYR A O 1
ATOM 764 N N . ASP A 1 95 ? 14.370 5.750 -24.389 1.00 90.38 95 ASP A N 1
ATOM 765 C CA . ASP A 1 95 ? 15.471 4.896 -24.810 1.00 90.38 95 ASP A CA 1
ATOM 766 C C . ASP A 1 95 ? 15.503 3.588 -24.013 1.00 90.38 95 ASP A C 1
ATOM 768 O O . ASP A 1 95 ? 16.199 3.472 -23.008 1.00 90.38 95 ASP A O 1
ATOM 772 N N . LEU A 1 96 ? 14.723 2.595 -24.452 1.00 89.31 96 LEU A N 1
ATOM 773 C CA . LEU A 1 96 ? 14.662 1.288 -23.783 1.00 89.31 96 LEU A CA 1
ATOM 774 C C . LEU A 1 96 ? 16.002 0.525 -23.767 1.00 89.31 96 LEU A C 1
ATOM 776 O O . LEU A 1 96 ? 16.299 -0.086 -22.741 1.00 89.31 96 LEU A O 1
ATOM 780 N N . PRO A 1 97 ? 16.845 0.562 -24.823 1.00 88.56 97 PRO A N 1
ATOM 781 C CA . PRO A 1 97 ? 18.191 -0.012 -24.755 1.00 88.56 97 PRO A CA 1
ATOM 782 C C . PRO A 1 97 ? 19.087 0.650 -23.698 1.00 88.56 97 PRO A C 1
ATOM 784 O O . PRO A 1 97 ? 19.916 -0.026 -23.099 1.00 88.56 97 PRO A O 1
ATOM 787 N N . GLY A 1 98 ? 18.898 1.949 -23.441 1.00 88.31 98 GLY A N 1
ATOM 788 C CA . GLY A 1 98 ? 19.580 2.700 -22.384 1.00 88.31 98 GLY A CA 1
ATOM 789 C C . GLY A 1 98 ? 18.894 2.631 -21.015 1.00 88.31 98 GLY A C 1
ATOM 790 O O . GLY A 1 98 ? 19.286 3.362 -20.107 1.00 88.31 98 GLY A O 1
ATOM 791 N N . ALA A 1 99 ? 17.853 1.806 -20.853 1.00 89.31 99 ALA A N 1
ATOM 792 C CA . ALA A 1 99 ? 17.146 1.670 -19.586 1.00 89.31 99 ALA A CA 1
ATOM 793 C C . ALA A 1 99 ? 18.073 1.115 -18.496 1.00 89.31 99 ALA A C 1
ATOM 795 O O . ALA A 1 99 ? 18.744 0.102 -18.684 1.00 89.31 99 ALA A O 1
ATOM 796 N N . GLU A 1 100 ? 18.068 1.748 -17.327 1.00 87.81 100 GLU A N 1
ATOM 797 C CA . GLU A 1 100 ? 18.861 1.311 -16.180 1.00 87.81 100 GLU A CA 1
ATOM 798 C C . GLU A 1 100 ? 17.965 0.582 -15.187 1.00 87.81 100 GLU A C 1
ATOM 800 O O . GLU A 1 100 ? 17.011 1.159 -14.661 1.00 87.81 100 GLU A O 1
ATOM 805 N N . PHE A 1 101 ? 18.269 -0.671 -14.870 1.00 86.88 101 PHE A N 1
ATOM 806 C CA . PHE A 1 101 ? 17.583 -1.367 -13.787 1.00 86.88 101 PHE A CA 1
ATOM 807 C C . PHE A 1 101 ? 17.734 -0.629 -12.454 1.00 86.88 101 PHE A C 1
ATOM 809 O O . PHE A 1 101 ? 18.826 -0.235 -12.041 1.00 86.88 101 PHE A O 1
ATOM 816 N N . ARG A 1 102 ? 16.617 -0.490 -11.743 1.00 85.12 102 ARG A N 1
ATOM 817 C CA . ARG A 1 102 ? 16.568 0.113 -10.408 1.00 85.12 102 ARG A CA 1
ATOM 818 C C . ARG A 1 102 ? 16.241 -0.907 -9.337 1.00 85.12 102 ARG A C 1
ATOM 820 O O . ARG A 1 102 ? 16.836 -0.877 -8.259 1.00 85.12 102 ARG A O 1
ATOM 827 N N . ARG A 1 103 ? 15.264 -1.772 -9.609 1.00 88.06 103 ARG A N 1
ATOM 828 C CA . ARG A 1 103 ? 14.665 -2.618 -8.579 1.00 88.06 103 ARG A CA 1
ATOM 829 C C . ARG A 1 103 ? 14.005 -3.856 -9.163 1.00 88.06 103 ARG A C 1
ATOM 831 O O . ARG A 1 103 ? 13.272 -3.764 -10.137 1.00 88.06 103 ARG A O 1
ATOM 838 N N . LEU A 1 104 ? 14.175 -4.980 -8.480 1.00 90.12 104 LEU A N 1
ATOM 839 C CA . LEU A 1 104 ? 13.374 -6.190 -8.612 1.00 90.12 104 LEU A CA 1
ATOM 840 C C . LEU A 1 104 ? 12.741 -6.480 -7.254 1.00 90.12 104 LEU A C 1
ATOM 842 O O . LEU A 1 104 ? 13.438 -6.594 -6.248 1.00 90.12 104 LEU A O 1
ATOM 846 N N . ALA A 1 105 ? 11.425 -6.615 -7.222 1.00 91.00 105 ALA A N 1
ATOM 847 C CA . ALA A 1 105 ? 10.695 -7.172 -6.100 1.00 91.00 105 ALA A CA 1
ATOM 848 C C . ALA A 1 105 ? 9.939 -8.410 -6.578 1.00 91.00 105 ALA A C 1
ATOM 850 O O . ALA A 1 105 ? 9.239 -8.343 -7.582 1.00 91.00 105 ALA A O 1
ATOM 851 N N . VAL A 1 106 ? 10.078 -9.524 -5.871 1.00 91.88 106 VAL A N 1
ATOM 852 C CA . VAL A 1 106 ? 9.282 -10.731 -6.100 1.00 91.88 106 VAL A CA 1
ATOM 853 C C . VAL A 1 106 ? 8.656 -11.119 -4.774 1.00 91.88 106 VAL A C 1
ATOM 855 O O . VAL A 1 106 ? 9.356 -11.239 -3.773 1.00 91.88 106 VAL A O 1
ATOM 858 N N . GLU A 1 107 ? 7.343 -11.271 -4.750 1.00 90.94 107 GLU A N 1
ATOM 859 C CA . GLU A 1 107 ? 6.560 -11.552 -3.554 1.00 90.94 107 GLU A CA 1
ATOM 860 C C . GLU A 1 107 ? 5.675 -12.763 -3.806 1.00 90.94 107 GLU A C 1
ATOM 862 O O . GLU A 1 107 ? 5.048 -12.862 -4.854 1.00 90.94 107 GLU A O 1
ATOM 867 N N . ARG A 1 108 ? 5.571 -13.673 -2.842 1.00 87.69 108 ARG A N 1
ATOM 868 C CA . ARG A 1 108 ? 4.591 -14.753 -2.866 1.00 87.69 108 ARG A CA 1
ATOM 869 C C . ARG A 1 108 ? 3.386 -14.375 -1.996 1.00 87.69 108 ARG A C 1
ATOM 871 O O . ARG A 1 108 ? 3.467 -14.498 -0.772 1.00 87.69 108 ARG A O 1
ATOM 878 N N . PRO A 1 109 ? 2.257 -13.949 -2.589 1.00 77.62 109 PRO A N 1
ATOM 879 C CA . PRO A 1 109 ? 1.054 -13.640 -1.831 1.00 77.62 109 PRO A CA 1
ATOM 880 C C . PRO A 1 109 ? 0.359 -14.934 -1.379 1.00 77.62 109 PRO A C 1
ATOM 882 O O . PRO A 1 109 ? -0.366 -15.582 -2.135 1.00 77.62 109 PRO A O 1
ATOM 885 N N . GLY A 1 110 ? 0.567 -15.323 -0.120 1.00 73.50 110 GLY A N 1
ATOM 886 C CA . GLY A 1 110 ? -0.065 -16.513 0.455 1.00 73.50 110 GLY A CA 1
ATOM 887 C C . GLY A 1 110 ? 0.288 -17.794 -0.312 1.00 73.50 110 GLY A C 1
ATOM 888 O O . GLY A 1 110 ? 1.460 -18.095 -0.527 1.00 73.50 110 GLY A O 1
ATOM 889 N N . SER A 1 111 ? -0.723 -18.566 -0.720 1.00 67.06 111 SER A N 1
ATOM 890 C CA . SER A 1 111 ? -0.538 -19.804 -1.493 1.00 67.06 111 SER A CA 1
ATOM 891 C C . SER A 1 111 ? -0.454 -19.596 -3.010 1.00 67.06 111 SER A C 1
ATOM 893 O O . SER A 1 111 ? -0.194 -20.568 -3.719 1.00 67.06 111 SER A O 1
ATOM 895 N N . GLY A 1 112 ? -0.653 -18.369 -3.505 1.00 79.12 112 GLY A N 1
ATOM 896 C CA . GLY A 1 112 ? -0.705 -18.058 -4.934 1.00 79.12 112 GLY A CA 1
ATOM 897 C C . GLY A 1 112 ? 0.644 -18.139 -5.655 1.00 79.12 112 GLY A C 1
ATOM 898 O O . GLY A 1 112 ? 1.696 -18.363 -5.041 1.00 79.12 112 GLY A O 1
ATOM 899 N N . ALA A 1 113 ? 0.594 -17.943 -6.976 1.00 87.44 113 ALA A N 1
ATOM 900 C CA . ALA A 1 113 ? 1.782 -17.751 -7.800 1.00 87.44 113 ALA A CA 1
ATOM 901 C C . ALA A 1 113 ? 2.551 -16.496 -7.341 1.00 87.44 113 ALA A C 1
ATOM 903 O O . ALA A 1 113 ? 1.920 -15.530 -6.898 1.00 87.44 113 ALA A O 1
ATOM 904 N N . PRO A 1 114 ? 3.895 -16.484 -7.419 1.00 92.06 114 PRO A N 1
ATOM 905 C CA . PRO A 1 114 ? 4.664 -15.294 -7.088 1.00 92.06 114 PRO A CA 1
ATOM 906 C C . PRO A 1 114 ? 4.308 -14.127 -8.011 1.00 92.06 114 PRO A C 1
ATOM 908 O O . PRO A 1 114 ? 4.174 -14.292 -9.217 1.00 92.06 114 PRO A O 1
ATOM 911 N N . TYR A 1 115 ? 4.193 -12.942 -7.438 1.00 92.88 115 TYR A N 1
ATOM 912 C CA . TYR A 1 115 ? 4.078 -11.669 -8.124 1.00 92.88 115 TYR A CA 1
ATOM 913 C C . TYR A 1 115 ? 5.466 -11.052 -8.287 1.00 92.88 115 TYR A C 1
ATOM 915 O O . TYR A 1 115 ? 6.245 -11.030 -7.333 1.00 92.88 115 TYR A O 1
ATOM 923 N N . ALA A 1 116 ? 5.772 -10.493 -9.456 1.00 93.50 116 ALA A N 1
ATOM 924 C CA . ALA A 1 116 ? 6.992 -9.719 -9.663 1.00 93.50 116 ALA A CA 1
ATOM 925 C C . ALA A 1 116 ? 6.687 -8.263 -10.018 1.00 93.50 116 ALA A C 1
ATOM 927 O O . ALA A 1 116 ? 5.788 -7.966 -10.799 1.00 93.50 116 ALA A O 1
ATOM 928 N N . ARG A 1 117 ? 7.497 -7.350 -9.484 1.00 92.94 117 ARG A N 1
ATOM 929 C CA . ARG A 1 117 ? 7.591 -5.956 -9.910 1.00 92.94 117 ARG A CA 1
ATOM 930 C C . ARG A 1 117 ? 9.041 -5.631 -10.221 1.00 92.94 117 ARG A C 1
ATOM 932 O O . ARG A 1 117 ? 9.886 -5.667 -9.327 1.00 92.94 117 ARG A O 1
ATOM 939 N N . ILE A 1 118 ? 9.320 -5.258 -11.459 1.00 91.38 118 ILE A N 1
ATOM 940 C CA . ILE A 1 118 ? 10.638 -4.791 -11.889 1.00 91.38 118 ILE A CA 1
ATOM 941 C C . ILE A 1 118 ? 10.551 -3.322 -12.295 1.00 91.38 118 ILE A C 1
ATOM 943 O O . ILE A 1 118 ? 9.557 -2.912 -12.881 1.00 91.38 118 ILE A O 1
ATOM 947 N N . VAL A 1 119 ? 11.549 -2.518 -11.937 1.00 91.50 119 VAL A N 1
ATOM 948 C CA . VAL A 1 119 ? 11.574 -1.071 -12.178 1.00 91.50 119 VAL A CA 1
ATOM 949 C C . VAL A 1 119 ? 12.861 -0.695 -12.887 1.00 91.50 119 VAL A C 1
ATOM 951 O O . VAL A 1 119 ? 13.947 -1.092 -12.454 1.00 91.50 119 VAL A O 1
ATOM 954 N N . PHE A 1 120 ? 12.724 0.122 -13.922 1.00 90.00 120 PHE A N 1
ATOM 955 C CA . PHE A 1 120 ? 13.819 0.704 -14.682 1.00 90.00 120 PHE A CA 1
ATOM 956 C C . PHE A 1 120 ? 13.718 2.221 -14.681 1.00 90.00 120 PHE A C 1
ATOM 958 O O . PHE A 1 120 ? 12.617 2.763 -14.758 1.00 90.00 120 PHE A O 1
ATOM 965 N N . ALA A 1 121 ? 14.859 2.901 -14.659 1.00 89.94 121 ALA A N 1
ATOM 966 C CA . ALA A 1 121 ? 14.928 4.288 -15.069 1.00 89.94 121 ALA A CA 1
ATOM 967 C C . ALA A 1 121 ? 15.038 4.373 -16.589 1.00 89.94 121 ALA A C 1
ATOM 969 O O . ALA A 1 121 ? 15.859 3.682 -17.193 1.00 89.94 121 ALA A O 1
ATOM 970 N N . LEU A 1 122 ? 14.220 5.232 -17.194 1.00 89.69 122 LEU A N 1
ATOM 971 C CA . LEU A 1 122 ? 14.180 5.405 -18.643 1.00 89.69 122 LEU A CA 1
ATOM 972 C C . LEU A 1 122 ? 14.768 6.758 -19.072 1.00 89.69 122 LEU A C 1
ATOM 974 O O . LEU A 1 122 ? 14.231 7.809 -18.695 1.00 89.69 122 LEU A O 1
ATOM 978 N N . PRO A 1 123 ? 15.807 6.777 -19.922 1.00 89.25 123 PRO A N 1
ATOM 979 C CA . PRO A 1 123 ? 16.213 8.000 -20.596 1.00 89.25 123 PRO A CA 1
ATOM 980 C C . PRO A 1 123 ? 15.103 8.471 -21.549 1.00 89.25 123 PRO A C 1
ATOM 982 O O . PRO A 1 123 ? 14.559 7.694 -22.334 1.00 89.25 123 PRO A O 1
ATOM 985 N N . ARG A 1 124 ? 14.750 9.757 -21.487 1.00 89.56 124 ARG A N 1
ATOM 986 C CA . ARG A 1 124 ? 13.764 10.382 -22.388 1.00 89.56 124 ARG A CA 1
ATOM 987 C C . ARG A 1 124 ? 14.408 10.658 -23.749 1.00 89.56 124 ARG A C 1
ATOM 989 O O . ARG A 1 124 ? 15.544 11.120 -23.803 1.00 89.56 124 ARG A O 1
ATOM 996 N N . ARG A 1 125 ? 13.672 10.453 -24.846 1.00 89.81 125 ARG A N 1
ATOM 997 C CA . ARG A 1 125 ? 14.100 10.844 -26.209 1.00 89.81 125 ARG A CA 1
ATOM 998 C C . ARG A 1 125 ? 13.608 12.227 -26.622 1.00 89.81 125 ARG A C 1
ATOM 1000 O O . ARG A 1 125 ? 14.132 12.822 -27.560 1.00 89.81 125 ARG A O 1
ATOM 1007 N N . TYR A 1 126 ? 12.586 12.743 -25.948 1.00 86.88 126 TYR A N 1
ATOM 1008 C CA . TYR A 1 126 ? 12.042 14.066 -26.222 1.00 86.88 126 TYR A CA 1
ATOM 1009 C C . TYR A 1 126 ? 12.779 15.153 -25.429 1.00 86.88 126 TYR A C 1
ATOM 1011 O O . TYR A 1 126 ? 13.366 14.921 -24.374 1.00 86.88 126 TYR A O 1
ATOM 1019 N N . ARG A 1 127 ? 12.768 16.370 -25.974 1.00 72.44 127 ARG A N 1
ATOM 1020 C CA . ARG A 1 127 ? 13.537 17.505 -25.459 1.00 72.44 127 ARG A CA 1
ATOM 1021 C C . ARG A 1 127 ? 12.940 18.029 -24.150 1.00 72.44 127 ARG A C 1
ATOM 1023 O O . ARG A 1 127 ? 11.820 18.531 -24.180 1.00 72.44 127 ARG A O 1
ATOM 1030 N N . GLN A 1 128 ? 13.711 18.047 -23.057 1.00 66.50 128 GLN A N 1
ATOM 1031 C CA . GLN A 1 128 ? 13.454 18.980 -21.953 1.00 66.50 128 GLN A CA 1
ATOM 1032 C C . GLN A 1 128 ? 14.663 19.276 -21.051 1.00 66.50 128 GLN A C 1
ATOM 1034 O O . GLN A 1 128 ? 15.619 18.512 -20.984 1.00 66.50 128 GLN A O 1
ATOM 1039 N N . ALA A 1 129 ? 14.592 20.435 -20.384 1.00 49.28 129 ALA A N 1
ATOM 1040 C CA . ALA A 1 129 ? 15.644 21.084 -19.596 1.00 49.28 129 ALA A CA 1
ATOM 1041 C C . ALA A 1 129 ? 15.620 20.757 -18.083 1.00 49.28 129 ALA A C 1
ATOM 1043 O O . ALA A 1 129 ? 16.345 21.389 -17.318 1.00 49.28 129 ALA A O 1
ATOM 1044 N N . ALA A 1 130 ? 14.792 19.811 -17.629 1.00 55.72 130 ALA A N 1
ATOM 1045 C CA . ALA A 1 130 ? 14.565 19.551 -16.207 1.00 55.72 130 ALA A CA 1
ATOM 1046 C C . ALA A 1 130 ? 15.131 18.194 -15.756 1.00 55.72 130 ALA A C 1
ATOM 1048 O O . ALA A 1 130 ? 14.999 17.178 -16.437 1.00 55.72 130 ALA A O 1
ATOM 1049 N N . ARG A 1 131 ? 15.774 18.202 -14.582 1.00 63.22 131 ARG A N 1
ATOM 1050 C CA . ARG A 1 131 ? 16.237 17.010 -13.863 1.00 63.22 131 ARG A CA 1
ATOM 1051 C C . ARG A 1 131 ? 15.040 16.373 -13.155 1.00 63.22 131 ARG A C 1
ATOM 1053 O O . ARG A 1 131 ? 14.341 17.066 -12.426 1.00 63.22 131 ARG A O 1
ATOM 1060 N N . GLY A 1 132 ? 14.838 15.069 -13.317 1.00 64.31 132 GLY A N 1
ATOM 1061 C CA . GLY A 1 132 ? 13.798 14.337 -12.595 1.00 64.31 132 GLY A CA 1
ATOM 1062 C C . GLY A 1 132 ? 13.707 12.873 -13.033 1.00 64.31 132 GLY A C 1
ATOM 1063 O O . GLY A 1 132 ? 14.046 12.569 -14.184 1.00 64.31 132 GLY A O 1
ATOM 1064 N N . PRO A 1 133 ? 13.274 11.966 -12.140 1.00 69.12 133 PRO A N 1
ATOM 1065 C CA . PRO A 1 133 ? 13.193 10.543 -12.443 1.00 69.12 133 PRO A CA 1
ATOM 1066 C C . PRO A 1 133 ? 12.168 10.277 -13.556 1.00 69.12 133 PRO A C 1
ATOM 1068 O O . PRO A 1 133 ? 11.133 10.938 -13.642 1.00 69.12 133 PRO A O 1
ATOM 1071 N N . THR A 1 134 ? 12.479 9.313 -14.416 1.00 86.75 134 THR A N 1
ATOM 1072 C CA . THR A 1 134 ? 11.505 8.619 -15.264 1.00 86.75 134 THR A CA 1
ATOM 1073 C C . THR A 1 134 ? 11.587 7.168 -14.859 1.00 86.75 134 THR A C 1
ATOM 1075 O O . THR A 1 134 ? 12.679 6.602 -14.931 1.00 86.75 134 THR A O 1
ATOM 1078 N N . GLU A 1 135 ? 10.481 6.558 -14.467 1.00 90.75 135 GLU A N 1
ATOM 1079 C CA . GLU A 1 135 ? 10.475 5.148 -14.101 1.00 90.75 135 GLU A CA 1
ATOM 1080 C C . GLU A 1 135 ? 9.454 4.383 -14.927 1.00 90.75 135 GLU A C 1
ATOM 1082 O O . GLU A 1 135 ? 8.325 4.830 -15.112 1.00 90.75 135 GLU A O 1
ATOM 1087 N N . LEU A 1 136 ? 9.855 3.208 -15.399 1.00 91.25 136 LEU A N 1
ATOM 1088 C CA . LEU A 1 136 ? 8.952 2.203 -15.930 1.00 91.25 136 LEU A CA 1
ATOM 1089 C C . LEU A 1 136 ? 8.963 1.017 -14.980 1.00 91.25 136 LEU A C 1
ATOM 1091 O O . LEU A 1 136 ? 9.981 0.336 -14.833 1.00 91.25 136 LEU A O 1
ATOM 1095 N N . ALA A 1 137 ? 7.829 0.786 -14.335 1.00 92.31 137 ALA A N 1
ATOM 1096 C CA . ALA A 1 137 ? 7.581 -0.417 -13.572 1.00 92.31 137 ALA A CA 1
ATOM 1097 C C . ALA A 1 137 ? 6.786 -1.416 -14.419 1.00 92.31 137 ALA A C 1
ATOM 1099 O O . ALA A 1 137 ? 5.822 -1.063 -15.089 1.00 92.31 137 ALA A O 1
ATOM 1100 N N . LEU A 1 138 ? 7.202 -2.676 -14.394 1.00 92.88 138 LEU A N 1
ATOM 1101 C CA . LEU A 1 138 ? 6.501 -3.791 -15.015 1.00 92.88 138 LEU A CA 1
ATOM 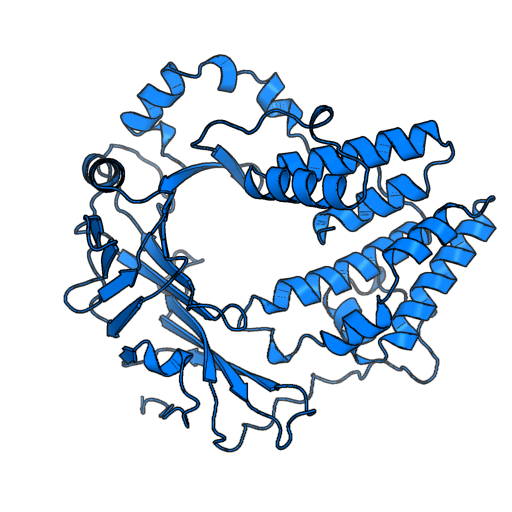1102 C C . LEU A 1 138 ? 6.063 -4.745 -13.912 1.00 92.88 138 LEU A C 1
ATOM 1104 O O . LEU A 1 138 ? 6.845 -5.083 -13.019 1.00 92.88 138 LEU A O 1
ATOM 1108 N N . HIS A 1 139 ? 4.806 -5.155 -13.976 1.00 93.25 139 HIS A N 1
ATOM 1109 C CA . HIS A 1 139 ? 4.128 -5.954 -12.970 1.00 93.25 139 HIS A CA 1
ATOM 1110 C C . HIS A 1 139 ? 3.710 -7.280 -13.596 1.00 93.25 139 HIS A C 1
ATOM 1112 O O . HIS A 1 139 ? 3.006 -7.278 -14.599 1.00 93.25 139 HIS A O 1
ATOM 1118 N N . LEU A 1 140 ? 4.105 -8.400 -12.998 1.00 94.69 140 LEU A N 1
ATOM 1119 C CA . LEU A 1 140 ? 3.704 -9.744 -13.408 1.00 94.69 140 LEU A CA 1
ATOM 1120 C C . LEU A 1 140 ? 2.887 -10.353 -12.262 1.00 94.69 140 LEU A C 1
ATOM 1122 O O . LEU A 1 140 ? 3.491 -10.768 -11.271 1.00 94.69 140 LEU A O 1
ATOM 1126 N N . PRO A 1 141 ? 1.539 -10.361 -12.338 1.00 91.06 141 PRO A N 1
ATOM 1127 C CA . PRO A 1 141 ? 0.664 -10.929 -11.303 1.00 91.06 141 PRO A CA 1
ATOM 1128 C C . PRO A 1 141 ? 0.940 -12.407 -11.028 1.00 91.06 141 PRO A C 1
ATOM 1130 O O . PRO A 1 141 ? 0.791 -12.844 -9.891 1.00 91.06 141 PRO A O 1
ATOM 1133 N N . GLU A 1 142 ? 1.369 -13.147 -12.051 1.00 92.81 142 GLU A N 1
ATOM 1134 C CA . GLU A 1 142 ? 1.622 -14.583 -11.984 1.00 92.81 142 GLU A CA 1
ATOM 1135 C C . GLU A 1 142 ? 2.951 -14.909 -12.671 1.00 92.81 142 GLU A C 1
ATOM 1137 O O . GLU A 1 142 ? 3.048 -14.993 -13.893 1.00 92.81 142 GLU A O 1
ATOM 1142 N N . LEU A 1 143 ? 4.005 -15.066 -11.880 1.00 93.12 143 LEU A N 1
ATOM 1143 C CA . LEU A 1 143 ? 5.336 -15.393 -12.370 1.00 93.12 143 LEU A CA 1
ATOM 1144 C C . LEU A 1 143 ? 5.447 -16.905 -12.601 1.00 93.12 143 LEU A C 1
ATOM 1146 O O . LEU A 1 143 ? 5.346 -17.694 -11.662 1.00 93.12 143 LEU A O 1
ATOM 1150 N N . THR A 1 144 ? 5.675 -17.301 -13.851 1.00 92.44 144 THR A N 1
ATOM 1151 C CA . THR A 1 144 ? 5.829 -18.702 -14.285 1.00 92.44 144 THR A CA 1
ATOM 1152 C C . THR A 1 144 ? 7.272 -19.056 -14.636 1.00 92.44 144 THR A C 1
ATOM 1154 O O . THR A 1 144 ? 7.631 -20.231 -14.666 1.00 92.44 144 THR A O 1
ATOM 1157 N N . GLY A 1 145 ? 8.124 -18.051 -14.849 1.00 90.75 145 GLY A N 1
ATOM 1158 C CA . GLY A 1 145 ? 9.555 -18.220 -15.066 1.00 90.75 145 GLY A CA 1
ATOM 1159 C C . GLY A 1 145 ? 10.339 -17.065 -14.461 1.00 90.75 145 GLY A C 1
ATOM 1160 O O . GLY A 1 145 ? 9.947 -15.906 -14.578 1.00 90.75 145 GLY A O 1
ATOM 1161 N N . LEU A 1 146 ? 11.449 -17.386 -13.802 1.00 89.94 146 LEU A N 1
ATOM 1162 C CA . LEU A 1 146 ? 12.345 -16.406 -13.203 1.00 89.94 146 LEU A CA 1
ATOM 1163 C C . LEU A 1 146 ? 13.777 -16.894 -13.344 1.00 89.94 146 LEU A C 1
ATOM 1165 O O . LEU A 1 146 ? 14.142 -17.928 -12.786 1.00 89.94 146 LEU A O 1
ATOM 1169 N N . ARG A 1 147 ? 14.576 -16.125 -14.072 1.00 87.94 147 ARG A N 1
ATOM 1170 C CA . ARG A 1 147 ? 16.025 -16.236 -14.116 1.00 87.94 147 ARG A CA 1
ATOM 1171 C C . ARG A 1 147 ? 16.575 -14.832 -13.981 1.00 87.94 147 ARG A C 1
ATOM 1173 O O . ARG A 1 147 ? 16.424 -14.016 -14.877 1.00 87.94 147 ARG A O 1
ATOM 1180 N N . PHE A 1 148 ? 17.196 -14.532 -12.854 1.00 82.62 148 PHE A N 1
ATOM 1181 C CA . PHE A 1 148 ? 17.825 -13.234 -12.645 1.00 82.62 148 PHE A CA 1
ATOM 1182 C C . PHE A 1 148 ? 19.266 -13.446 -12.201 1.00 82.62 148 PHE A C 1
ATOM 1184 O O . PHE A 1 148 ? 19.515 -14.195 -11.256 1.00 82.62 148 PHE A O 1
ATOM 1191 N N . ALA A 1 149 ? 20.189 -12.802 -12.911 1.00 75.44 149 ALA A N 1
ATOM 1192 C CA . ALA A 1 149 ? 21.599 -12.726 -12.577 1.00 75.44 149 ALA A CA 1
ATOM 1193 C C . ALA A 1 149 ? 21.984 -11.241 -12.535 1.00 75.44 149 ALA A C 1
ATOM 1195 O O . ALA A 1 149 ? 21.973 -10.582 -13.571 1.00 75.44 149 ALA A O 1
ATOM 1196 N N . GLY A 1 150 ? 22.292 -10.689 -11.357 1.00 67.81 150 GLY A N 1
ATOM 1197 C CA . GLY A 1 150 ? 23.036 -9.414 -11.318 1.00 67.81 150 GLY A CA 1
ATOM 1198 C C . GLY A 1 150 ? 24.461 -9.644 -11.849 1.00 67.81 150 GLY A C 1
ATOM 1199 O O . GLY A 1 150 ? 24.906 -10.792 -11.762 1.00 67.81 150 GLY A O 1
ATOM 1200 N N . PRO A 1 151 ? 25.218 -8.655 -12.382 1.00 58.09 151 PRO A N 1
ATOM 1201 C CA . PRO A 1 151 ? 25.038 -7.194 -12.443 1.00 58.09 151 PRO A CA 1
ATOM 1202 C C . PRO A 1 151 ? 24.832 -6.597 -13.862 1.00 58.09 151 PRO A C 1
ATOM 1204 O O . PRO A 1 151 ? 24.878 -5.377 -14.013 1.00 58.09 151 PRO A O 1
ATOM 1207 N N . ASP A 1 152 ? 24.618 -7.413 -14.898 1.00 64.38 152 ASP A N 1
ATOM 1208 C CA . ASP A 1 152 ? 24.335 -6.923 -16.258 1.00 64.38 152 ASP A CA 1
ATOM 1209 C C . ASP A 1 152 ? 22.831 -6.699 -16.447 1.00 64.38 152 ASP A C 1
ATOM 1211 O O . ASP A 1 152 ? 22.068 -7.623 -16.725 1.00 64.38 152 ASP A O 1
ATOM 1215 N N . VAL A 1 153 ? 22.397 -5.468 -16.195 1.00 66.31 153 VAL A N 1
ATOM 1216 C CA . VAL A 1 153 ? 20.978 -5.097 -16.100 1.00 66.31 153 VAL A CA 1
ATOM 1217 C C . VAL A 1 153 ? 20.655 -3.827 -16.896 1.00 66.31 153 VAL A C 1
ATOM 1219 O O . VAL A 1 153 ? 19.678 -3.131 -16.606 1.00 66.31 153 VAL A O 1
ATOM 1222 N N . ALA A 1 154 ? 21.499 -3.511 -17.881 1.00 74.94 154 ALA A N 1
ATOM 1223 C CA . ALA A 1 154 ? 21.258 -2.434 -18.829 1.00 74.94 154 ALA A CA 1
ATOM 1224 C C . ALA A 1 154 ? 20.357 -2.926 -19.966 1.00 74.94 154 ALA A C 1
ATOM 1226 O O . ALA A 1 154 ? 20.557 -4.007 -20.518 1.00 74.94 154 ALA A O 1
ATOM 1227 N N . GLY A 1 155 ? 19.378 -2.111 -20.331 1.00 81.38 155 GLY A N 1
ATOM 1228 C CA . GLY A 1 155 ? 18.426 -2.429 -21.379 1.00 81.38 155 GLY A CA 1
ATOM 1229 C C . GLY A 1 155 ? 17.213 -3.209 -20.881 1.00 81.38 155 GLY A C 1
ATOM 1230 O O . GLY A 1 155 ? 17.269 -4.037 -19.966 1.00 81.38 155 GLY A O 1
ATOM 1231 N N . LEU A 1 156 ? 16.086 -2.913 -21.521 1.00 87.12 156 LEU A N 1
ATOM 1232 C CA . LEU A 1 156 ? 14.801 -3.549 -21.288 1.00 87.12 156 LEU A CA 1
ATOM 1233 C C . LEU A 1 156 ? 14.181 -3.948 -22.629 1.00 87.12 156 LEU A C 1
ATOM 1235 O O . LEU A 1 156 ? 13.943 -3.100 -23.490 1.00 87.12 156 LEU A O 1
ATOM 1239 N N . PHE A 1 157 ? 13.853 -5.232 -22.762 1.00 85.75 157 PHE A N 1
ATOM 1240 C CA . PHE A 1 157 ? 13.183 -5.785 -23.937 1.00 85.75 157 PHE A CA 1
ATOM 1241 C C . PHE A 1 157 ? 11.895 -6.500 -23.502 1.00 85.75 157 PHE A C 1
ATOM 1243 O O . PHE A 1 157 ? 11.940 -7.681 -23.147 1.00 85.75 157 PHE A O 1
ATOM 1250 N N . PRO A 1 158 ? 10.749 -5.795 -23.454 1.00 85.25 158 PRO A N 1
ATOM 1251 C CA . PRO A 1 158 ? 9.468 -6.419 -23.172 1.00 85.25 158 PRO A CA 1
ATOM 1252 C C . PRO A 1 158 ? 8.939 -7.089 -24.445 1.00 85.25 158 PRO A C 1
ATOM 1254 O O . PRO A 1 158 ? 8.883 -6.467 -25.506 1.00 85.25 158 PRO A O 1
ATOM 1257 N N . GLN A 1 159 ? 8.542 -8.353 -24.344 1.00 86.75 159 GLN A N 1
ATOM 1258 C CA . GLN A 1 159 ? 7.905 -9.103 -25.421 1.00 86.75 159 GLN A CA 1
ATOM 1259 C C . GLN A 1 159 ? 6.561 -9.638 -24.928 1.00 86.75 159 GLN A C 1
ATOM 1261 O O . GLN A 1 159 ? 6.498 -10.319 -23.906 1.00 86.75 159 GLN A O 1
ATOM 1266 N N . ALA A 1 160 ? 5.492 -9.330 -25.658 1.00 87.38 160 ALA A N 1
ATOM 1267 C CA . ALA A 1 160 ? 4.157 -9.869 -25.430 1.00 87.38 160 ALA A CA 1
ATOM 1268 C C . ALA A 1 160 ? 3.720 -10.656 -26.670 1.00 87.38 160 ALA A C 1
ATOM 1270 O O . ALA A 1 160 ? 3.869 -10.176 -27.796 1.00 87.38 160 ALA A O 1
ATOM 1271 N N . GLY A 1 161 ? 3.208 -11.867 -26.469 1.00 86.94 161 GLY A N 1
ATOM 1272 C CA . GLY A 1 161 ? 2.791 -12.768 -27.539 1.00 86.94 161 GLY A CA 1
ATOM 1273 C C . GLY A 1 161 ? 1.707 -13.753 -27.086 1.00 86.94 161 GLY A C 1
ATOM 1274 O O . GLY A 1 161 ? 1.230 -13.669 -25.955 1.00 86.94 161 GLY A O 1
ATOM 1275 N N . PRO A 1 162 ? 1.304 -14.698 -27.956 1.00 84.69 162 PRO A N 1
ATOM 1276 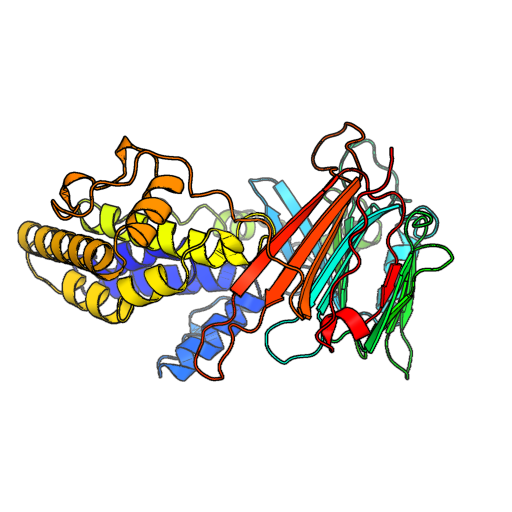C CA . PRO A 1 162 ? 0.253 -15.671 -27.643 1.00 84.69 162 PRO A CA 1
ATOM 1277 C C . PRO A 1 162 ? 0.614 -16.604 -26.476 1.00 84.69 162 PRO A C 1
ATOM 1279 O O . PRO A 1 162 ? -0.278 -17.072 -25.776 1.00 84.69 162 PRO A O 1
ATOM 1282 N N . ASP A 1 163 ? 1.909 -16.824 -26.234 1.00 86.62 163 ASP A N 1
ATOM 1283 C CA . ASP A 1 163 ? 2.423 -17.666 -25.145 1.00 86.62 163 ASP A CA 1
ATOM 1284 C C . ASP A 1 163 ? 2.622 -16.893 -23.822 1.00 86.62 163 ASP A C 1
ATOM 1286 O O . ASP A 1 163 ? 3.212 -17.412 -22.871 1.00 86.62 163 ASP A O 1
ATOM 1290 N N . GLY A 1 164 ? 2.145 -15.645 -23.756 1.00 91.88 164 GLY A N 1
ATOM 1291 C CA . GLY A 1 164 ? 2.254 -14.762 -22.598 1.00 91.88 164 GLY A CA 1
ATOM 1292 C C . GLY A 1 164 ? 3.307 -13.667 -22.769 1.00 91.88 164 GLY A C 1
ATOM 1293 O O . GLY A 1 164 ? 3.588 -13.193 -23.873 1.00 91.88 164 GLY A O 1
ATOM 1294 N N . VAL A 1 165 ? 3.875 -13.237 -21.645 1.00 92.31 165 VAL A N 1
ATOM 1295 C CA . VAL A 1 165 ? 4.842 -12.141 -21.565 1.00 92.31 165 VAL A CA 1
ATOM 1296 C C . VAL A 1 165 ? 6.213 -12.666 -21.161 1.00 92.31 165 VAL A C 1
ATOM 1298 O O . VAL A 1 165 ? 6.343 -13.417 -20.193 1.00 92.31 165 VAL A O 1
ATOM 1301 N N . VAL A 1 166 ? 7.244 -12.188 -21.858 1.00 91.88 166 VAL A N 1
ATOM 1302 C CA . VAL A 1 166 ? 8.652 -12.364 -21.500 1.00 91.88 166 VAL A CA 1
ATOM 1303 C C . VAL A 1 166 ? 9.296 -10.991 -21.338 1.00 91.88 166 VAL A C 1
ATOM 1305 O O . VAL A 1 166 ? 9.246 -10.152 -22.235 1.00 91.88 166 VAL A O 1
ATOM 1308 N N . LEU A 1 167 ? 9.917 -10.756 -20.186 1.00 89.06 167 LEU A N 1
ATOM 1309 C CA . LEU A 1 167 ? 10.696 -9.554 -19.911 1.00 89.06 167 LEU A CA 1
ATOM 1310 C C . LEU A 1 167 ? 12.167 -9.934 -19.799 1.00 89.06 167 LEU A C 1
ATOM 1312 O O . LEU A 1 167 ? 12.525 -10.717 -18.918 1.00 89.06 167 LEU A O 1
ATOM 1316 N N . GLY A 1 168 ? 13.008 -9.360 -20.658 1.00 84.94 168 GLY A N 1
ATOM 1317 C CA . GLY A 1 168 ? 14.460 -9.515 -20.594 1.00 84.94 168 GLY A CA 1
ATOM 1318 C C . GLY A 1 168 ? 15.147 -8.303 -19.958 1.00 84.94 168 GLY A C 1
ATOM 1319 O O . GLY A 1 168 ? 15.426 -7.346 -20.684 1.00 84.94 168 GLY A O 1
ATOM 1320 N N . PRO A 1 169 ? 15.387 -8.278 -18.629 1.00 79.88 169 PRO A N 1
ATOM 1321 C CA . PRO A 1 169 ? 16.329 -7.339 -18.022 1.00 79.88 169 PRO A CA 1
ATOM 1322 C C . PRO A 1 169 ? 17.774 -7.731 -18.358 1.00 79.88 169 PRO A C 1
ATOM 1324 O O . PRO A 1 169 ? 18.230 -8.795 -17.930 1.00 79.88 169 PRO A O 1
ATOM 1327 N N . GLY A 1 170 ? 18.511 -6.862 -19.055 1.00 76.19 170 GLY A N 1
ATOM 1328 C CA . GLY A 1 170 ? 19.914 -7.123 -19.404 1.00 76.19 170 GLY A CA 1
ATOM 1329 C C . GLY A 1 170 ? 20.125 -8.319 -20.341 1.00 76.19 170 GLY A C 1
ATOM 1330 O O . GLY A 1 170 ? 19.180 -8.828 -20.945 1.00 76.19 170 GLY A O 1
ATOM 1331 N N . ALA A 1 171 ? 21.372 -8.794 -20.471 1.00 70.38 171 ALA A N 1
ATOM 1332 C CA . ALA A 1 171 ? 21.715 -9.861 -21.423 1.00 70.38 171 ALA A CA 1
ATOM 1333 C C . ALA A 1 171 ? 21.383 -11.291 -20.944 1.00 70.38 171 ALA A C 1
ATOM 1335 O O . ALA A 1 171 ? 21.448 -12.237 -21.730 1.00 70.38 171 ALA A O 1
ATOM 1336 N N . GLY A 1 172 ? 21.040 -11.481 -19.666 1.00 75.50 172 GLY A N 1
ATOM 1337 C CA . GLY A 1 172 ? 20.837 -12.815 -19.079 1.00 75.50 172 GLY A CA 1
ATOM 1338 C C . GLY A 1 172 ? 19.612 -12.966 -18.182 1.00 75.50 172 GLY A C 1
ATOM 1339 O O . GLY A 1 172 ? 19.320 -14.084 -17.745 1.00 75.50 172 GLY A O 1
ATOM 1340 N N . GLY A 1 173 ? 18.909 -11.872 -17.893 1.00 84.31 173 GLY A N 1
ATOM 1341 C CA . GLY A 1 173 ? 17.711 -11.891 -17.075 1.00 84.31 173 GLY A CA 1
ATOM 1342 C C . GLY A 1 173 ? 16.471 -12.251 -17.886 1.00 84.31 173 GLY A C 1
ATOM 1343 O O . GLY A 1 173 ? 16.344 -11.906 -19.056 1.00 84.31 173 GLY A O 1
ATOM 1344 N N . GLU A 1 174 ? 15.542 -12.957 -17.256 1.00 90.56 174 GLU A N 1
ATOM 1345 C CA . GLU A 1 174 ? 14.291 -13.382 -17.862 1.00 90.56 174 GLU A CA 1
ATOM 1346 C C . GLU A 1 174 ? 13.206 -13.523 -16.790 1.00 90.56 174 GLU A C 1
ATOM 1348 O O . GLU A 1 174 ? 13.370 -14.244 -15.802 1.00 90.56 174 GLU A O 1
ATOM 1353 N N . LEU A 1 175 ? 12.087 -12.830 -16.984 1.00 92.56 175 LEU A N 1
ATOM 1354 C CA . LEU A 1 175 ? 10.864 -13.012 -16.209 1.00 92.56 175 LEU A CA 1
ATOM 1355 C C . LEU A 1 175 ? 9.748 -13.404 -17.174 1.00 92.56 175 LEU A C 1
ATOM 1357 O O . LEU A 1 175 ? 9.580 -12.753 -18.205 1.00 92.56 175 LEU A O 1
ATOM 1361 N N . ARG A 1 176 ? 8.980 -14.443 -16.839 1.00 94.88 176 ARG A N 1
ATOM 1362 C CA . ARG A 1 176 ? 7.845 -14.912 -17.644 1.00 94.88 176 ARG A CA 1
ATOM 1363 C C . ARG A 1 176 ? 6.567 -14.971 -16.829 1.00 94.88 176 ARG A C 1
ATOM 1365 O O . ARG A 1 176 ? 6.602 -15.345 -15.658 1.00 94.88 176 ARG A O 1
ATOM 1372 N N . GLY A 1 177 ? 5.453 -14.648 -17.469 1.00 94.69 177 GLY A N 1
ATOM 1373 C CA . GLY A 1 177 ? 4.113 -14.765 -16.904 1.00 94.69 177 GLY A CA 1
ATOM 1374 C C . GLY A 1 177 ? 3.050 -14.807 -18.005 1.00 94.69 177 GLY A C 1
ATOM 1375 O O . GLY A 1 177 ? 3.353 -14.475 -19.150 1.00 94.69 177 GLY A O 1
ATOM 1376 N N . PRO A 1 178 ? 1.804 -15.196 -17.693 1.00 94.88 178 PRO A N 1
ATOM 1377 C CA . PRO A 1 178 ? 0.717 -15.212 -18.669 1.00 94.88 178 PRO A CA 1
ATOM 1378 C C . PRO A 1 178 ? 0.265 -13.796 -19.054 1.00 94.88 178 PRO A C 1
ATOM 1380 O O . PRO A 1 178 ? -0.277 -13.591 -20.134 1.00 94.88 178 PRO A O 1
ATOM 1383 N N . ALA A 1 179 ? 0.503 -12.818 -18.178 1.00 93.81 179 ALA A N 1
ATOM 1384 C CA . ALA A 1 179 ? 0.188 -11.416 -18.386 1.00 93.81 179 ALA A CA 1
ATOM 1385 C C . ALA A 1 179 ? 1.201 -10.533 -17.653 1.00 93.81 179 ALA A C 1
ATOM 1387 O O . ALA A 1 179 ? 1.834 -10.953 -16.678 1.00 93.81 179 ALA A O 1
ATOM 1388 N N . ALA A 1 180 ? 1.309 -9.287 -18.098 1.00 92.81 180 ALA A N 1
ATOM 1389 C CA . ALA A 1 180 ? 1.980 -8.232 -17.363 1.00 92.81 180 ALA A CA 1
ATOM 1390 C C . ALA A 1 180 ? 1.230 -6.915 -17.547 1.00 92.81 180 ALA A C 1
ATOM 1392 O O . ALA A 1 180 ? 0.479 -6.758 -18.503 1.00 92.81 180 ALA A O 1
ATOM 1393 N N . SER A 1 181 ? 1.470 -5.961 -16.658 1.00 91.19 181 SER A N 1
ATOM 1394 C CA . SER A 1 181 ? 1.049 -4.575 -16.837 1.00 91.19 181 SER A CA 1
ATOM 1395 C C . SER A 1 181 ? 2.246 -3.646 -16.679 1.00 91.19 181 SER A C 1
ATOM 1397 O O . SER A 1 181 ? 3.178 -3.935 -15.924 1.00 91.19 181 SER A O 1
ATOM 1399 N N . LEU A 1 182 ? 2.218 -2.518 -17.373 1.00 90.31 182 LEU A N 1
ATOM 1400 C CA . LEU A 1 182 ? 3.220 -1.466 -17.279 1.00 90.31 182 LEU A CA 1
ATOM 1401 C C . LEU A 1 182 ? 2.675 -0.267 -16.501 1.00 90.31 182 LEU A C 1
ATOM 1403 O O . LEU A 1 182 ? 1.500 0.073 -16.607 1.00 90.31 182 LEU A O 1
ATOM 1407 N N . GLU A 1 183 ? 3.547 0.369 -15.731 1.00 88.94 183 GLU A N 1
ATOM 1408 C CA . GLU A 1 183 ? 3.335 1.613 -14.998 1.00 88.94 183 GLU A CA 1
ATOM 1409 C C . GLU A 1 183 ? 4.473 2.570 -15.386 1.00 88.94 183 GLU A C 1
ATOM 1411 O O . GLU A 1 183 ? 5.601 2.420 -14.914 1.00 88.94 183 GLU A O 1
ATOM 1416 N N . LEU A 1 184 ? 4.206 3.546 -16.259 1.00 87.81 184 LEU A N 1
ATOM 1417 C CA . LEU A 1 184 ? 5.148 4.642 -16.506 1.00 87.81 184 LEU A CA 1
ATOM 1418 C C . LEU A 1 184 ? 4.867 5.768 -15.514 1.00 87.81 184 LEU A C 1
ATOM 1420 O O . LEU A 1 184 ? 3.750 6.274 -15.472 1.00 87.81 184 LEU A O 1
ATOM 1424 N N . THR A 1 185 ? 5.898 6.201 -14.798 1.00 86.44 185 THR A N 1
ATOM 1425 C CA . THR A 1 185 ? 5.900 7.384 -13.939 1.00 86.44 185 THR A CA 1
ATOM 1426 C C . THR A 1 185 ? 6.853 8.425 -14.512 1.00 86.44 185 THR A C 1
ATOM 1428 O O . THR A 1 185 ? 8.067 8.213 -14.544 1.00 86.44 185 THR A O 1
ATOM 1431 N N . ASP A 1 186 ? 6.315 9.564 -14.944 1.00 84.25 186 ASP A N 1
ATOM 1432 C CA . ASP A 1 186 ? 7.118 10.640 -15.520 1.00 84.25 186 ASP A CA 1
ATOM 1433 C C . ASP A 1 186 ? 6.509 12.017 -15.206 1.00 84.25 186 ASP A C 1
ATOM 1435 O O . ASP A 1 186 ? 5.410 12.348 -15.643 1.00 84.25 186 ASP A O 1
ATOM 1439 N N . LEU A 1 187 ? 7.248 12.828 -14.437 1.00 79.62 187 LEU A N 1
ATOM 1440 C CA . LEU A 1 187 ? 6.862 14.193 -14.029 1.00 79.62 187 LEU A CA 1
ATOM 1441 C C . LEU A 1 187 ? 6.773 15.194 -15.188 1.00 79.62 187 LEU A C 1
ATOM 1443 O O . LEU A 1 187 ? 6.327 16.321 -14.995 1.00 79.62 187 LEU A O 1
ATOM 1447 N N . HIS A 1 188 ? 7.287 14.798 -16.345 1.00 80.94 188 HIS A N 1
ATOM 1448 C CA . HIS A 1 188 ? 7.449 15.611 -17.536 1.00 80.94 188 HIS A CA 1
ATOM 1449 C C . HIS A 1 188 ? 6.810 14.943 -18.756 1.00 80.94 188 HIS A C 1
ATOM 1451 O O . HIS A 1 188 ? 7.160 15.237 -19.908 1.00 80.94 188 HIS A O 1
ATOM 1457 N N . TRP A 1 189 ? 5.908 13.985 -18.527 1.00 82.50 189 TRP A N 1
ATOM 1458 C CA . TRP A 1 189 ? 5.256 13.246 -19.595 1.00 82.50 189 TRP A CA 1
ATOM 1459 C C . TRP A 1 189 ? 4.414 14.154 -20.493 1.00 82.50 189 TRP A C 1
ATOM 1461 O O . TRP A 1 189 ? 4.351 13.928 -21.700 1.00 82.50 189 TRP A O 1
ATOM 1471 N N . GLU A 1 190 ? 3.834 15.232 -19.962 1.00 78.81 190 GLU A N 1
ATOM 1472 C CA . GLU A 1 190 ? 3.076 16.240 -20.711 1.00 78.81 190 GLU A CA 1
ATOM 1473 C C . GLU A 1 190 ? 3.897 16.898 -21.832 1.00 78.81 190 GLU A C 1
ATOM 1475 O O . GLU A 1 190 ? 3.350 17.404 -22.815 1.00 78.81 190 GLU A O 1
ATOM 1480 N N . SER A 1 191 ? 5.224 16.839 -21.712 1.00 82.62 191 SER A N 1
ATOM 1481 C CA . SER A 1 191 ? 6.181 17.362 -22.683 1.00 82.62 191 SER A CA 1
ATOM 1482 C C . SER A 1 191 ? 6.581 16.342 -23.758 1.00 82.62 191 SER A C 1
ATOM 1484 O O . SER A 1 191 ? 7.290 16.688 -24.710 1.00 82.62 191 SER A O 1
ATOM 1486 N N . SER A 1 192 ? 6.085 15.107 -23.682 1.00 85.81 192 SER A N 1
ATOM 1487 C CA . SER A 1 192 ? 6.193 14.111 -24.752 1.00 85.81 192 SER A CA 1
ATOM 1488 C C . SER A 1 192 ? 5.176 14.379 -25.883 1.00 85.81 192 SER A C 1
ATOM 1490 O O . SER A 1 192 ? 4.164 15.059 -25.677 1.00 85.81 192 SER A O 1
ATOM 1492 N N . PRO A 1 193 ? 5.399 13.874 -27.112 1.00 87.94 193 PRO A N 1
ATOM 1493 C CA . PRO A 1 193 ? 4.398 13.932 -28.182 1.00 87.94 193 PRO A CA 1
ATOM 1494 C C . PRO A 1 193 ? 3.040 13.326 -27.798 1.00 87.94 193 PRO A C 1
ATOM 1496 O O . PRO A 1 193 ? 1.993 13.886 -28.132 1.00 87.94 193 PRO A O 1
ATOM 1499 N N . THR A 1 194 ? 3.032 12.197 -27.092 1.00 84.31 194 THR A N 1
ATOM 1500 C CA . THR A 1 194 ? 1.810 11.516 -26.644 1.00 84.31 194 THR A CA 1
ATOM 1501 C C . THR A 1 194 ? 1.146 12.274 -25.504 1.00 84.31 194 THR A C 1
ATOM 1503 O O . THR A 1 194 ? -0.069 12.451 -25.546 1.00 84.31 194 THR A O 1
ATOM 1506 N N . GLY A 1 195 ? 1.926 12.818 -24.568 1.00 81.50 195 GLY A N 1
ATOM 1507 C CA . GLY A 1 195 ? 1.450 13.715 -23.514 1.00 81.50 195 GLY A CA 1
ATOM 1508 C C . GLY A 1 195 ? 0.727 14.934 -24.069 1.00 81.50 195 GLY A C 1
ATOM 1509 O O . GLY A 1 195 ? -0.412 15.203 -23.692 1.00 81.50 195 GLY A O 1
ATOM 1510 N N . ARG A 1 196 ? 1.320 15.611 -25.059 1.00 83.38 196 ARG A N 1
ATOM 1511 C CA . ARG A 1 196 ? 0.682 16.756 -25.729 1.00 83.38 196 ARG A CA 1
ATOM 1512 C C . ARG A 1 196 ? -0.619 16.388 -26.438 1.00 83.38 196 ARG A C 1
ATOM 1514 O O . ARG A 1 196 ? -1.605 17.108 -26.301 1.00 83.38 196 ARG A O 1
ATOM 1521 N N . ARG A 1 197 ? -0.639 15.283 -27.193 1.00 84.38 197 ARG A N 1
ATOM 1522 C CA . ARG A 1 197 ? -1.859 14.810 -27.881 1.00 84.38 197 ARG A CA 1
ATOM 1523 C C . ARG A 1 197 ? -2.962 14.470 -26.886 1.00 84.38 197 ARG A C 1
ATOM 1525 O O . ARG A 1 197 ? -4.111 14.841 -27.094 1.00 84.38 197 ARG A O 1
ATOM 1532 N N . TYR A 1 198 ? -2.596 13.807 -25.796 1.00 80.19 198 TYR A N 1
ATOM 1533 C CA . TYR A 1 198 ? -3.521 13.453 -24.732 1.00 80.19 198 TYR A CA 1
ATOM 1534 C C . TYR A 1 198 ? -4.098 14.687 -24.033 1.00 80.19 198 TYR A C 1
ATOM 1536 O O . TYR A 1 198 ? -5.310 14.786 -23.868 1.00 80.19 198 TYR A O 1
ATOM 1544 N N . ALA A 1 199 ? -3.252 15.661 -23.686 1.00 77.69 199 ALA A N 1
ATOM 1545 C CA . ALA A 1 199 ? -3.691 16.926 -23.103 1.00 77.69 199 ALA A CA 1
ATOM 1546 C C . ALA A 1 199 ? -4.644 17.693 -24.036 1.00 77.69 199 ALA A C 1
ATOM 1548 O O . ALA A 1 199 ? -5.645 18.238 -23.579 1.00 77.69 199 ALA A O 1
ATOM 1549 N N . ALA A 1 200 ? -4.374 17.691 -25.346 1.00 81.44 200 ALA A N 1
ATOM 1550 C CA . ALA A 1 200 ? -5.246 18.313 -26.342 1.00 81.44 200 ALA A CA 1
ATOM 1551 C C . ALA A 1 200 ? -6.604 17.598 -26.488 1.00 81.44 200 ALA A C 1
ATOM 1553 O O . ALA A 1 200 ? -7.614 18.259 -26.719 1.00 81.44 200 ALA A O 1
ATOM 1554 N N . ALA A 1 201 ? -6.641 16.270 -26.340 1.00 80.94 201 ALA A N 1
ATOM 1555 C CA . ALA A 1 201 ? -7.867 15.472 -26.408 1.00 80.94 201 ALA A CA 1
ATOM 1556 C C . ALA A 1 201 ? -8.741 15.575 -25.144 1.00 80.94 201 ALA A C 1
ATOM 1558 O O . ALA A 1 201 ? -9.927 15.248 -25.196 1.00 80.94 201 ALA A O 1
ATOM 1559 N N . HIS A 1 202 ? -8.169 16.028 -24.024 1.00 72.12 202 HIS A N 1
ATOM 1560 C CA . HIS A 1 202 ? -8.840 16.103 -22.724 1.00 72.12 202 HIS A CA 1
ATOM 1561 C C . HIS A 1 202 ? -8.752 17.502 -22.082 1.00 72.12 202 HIS A C 1
ATOM 1563 O O . HIS A 1 202 ? -8.230 17.649 -20.968 1.00 72.12 202 HIS A O 1
ATOM 1569 N N . PRO A 1 203 ? -9.255 18.556 -22.758 1.00 69.75 203 PRO A N 1
ATOM 1570 C CA . PRO A 1 203 ? -9.167 19.933 -22.273 1.00 69.75 203 PRO A CA 1
ATOM 1571 C C . PRO A 1 203 ? -9.927 20.166 -20.959 1.00 69.75 203 PRO A C 1
ATOM 1573 O O . PRO A 1 203 ? -9.554 21.041 -20.177 1.00 69.75 203 PRO A O 1
ATOM 1576 N N . GLU A 1 204 ? -10.954 19.364 -20.661 1.00 65.88 204 GLU A N 1
ATOM 1577 C CA . GLU A 1 204 ? -11.706 19.408 -19.404 1.00 65.88 204 GLU A CA 1
ATOM 1578 C C . GLU A 1 204 ? -10.817 19.175 -18.177 1.00 65.88 204 GLU A C 1
ATOM 1580 O O . GLU A 1 204 ? -11.119 19.656 -17.086 1.00 65.88 204 GLU A O 1
ATOM 1585 N N . ARG A 1 205 ? -9.678 18.495 -18.346 1.00 62.88 205 ARG A N 1
ATOM 1586 C CA . ARG A 1 205 ? -8.727 18.216 -17.262 1.00 62.88 205 ARG A CA 1
ATOM 1587 C C . ARG A 1 205 ? -7.929 19.443 -16.826 1.00 62.88 205 ARG A C 1
ATOM 1589 O O . ARG A 1 205 ? -7.429 19.464 -15.701 1.00 62.88 205 ARG A O 1
ATOM 1596 N N . ALA A 1 206 ? -7.850 20.475 -17.667 1.00 59.22 206 ALA A N 1
ATOM 1597 C CA . ALA A 1 206 ? -7.278 21.764 -17.295 1.00 59.22 206 ALA A CA 1
ATOM 1598 C C . ALA A 1 206 ? -8.221 22.592 -16.400 1.00 59.22 206 ALA A C 1
ATOM 1600 O O . ALA A 1 206 ? -7.787 23.612 -15.860 1.00 59.22 206 ALA A O 1
ATOM 1601 N N . ASP A 1 207 ? -9.482 22.164 -16.204 1.00 58.19 207 ASP A N 1
ATOM 1602 C CA . ASP A 1 207 ? -10.449 22.875 -15.367 1.00 58.19 207 ASP A CA 1
ATOM 1603 C C . ASP A 1 207 ? -9.954 22.948 -13.904 1.00 58.19 207 ASP A C 1
ATOM 1605 O O . ASP A 1 207 ? -9.858 21.928 -13.199 1.00 58.19 207 ASP A O 1
ATOM 1609 N N . PRO A 1 208 ? -9.697 24.163 -13.380 1.00 54.97 208 PRO A N 1
ATOM 1610 C CA . PRO A 1 208 ? -9.319 24.370 -11.990 1.00 54.97 208 PRO A CA 1
ATOM 1611 C C . PRO A 1 208 ? -10.317 23.784 -10.983 1.00 54.97 208 PRO A C 1
ATOM 1613 O O . PRO A 1 208 ? -9.937 23.545 -9.838 1.00 54.97 208 PRO A O 1
ATOM 1616 N N . ARG A 1 209 ? -11.580 23.551 -11.359 1.00 51.91 209 ARG A N 1
ATOM 1617 C CA . ARG A 1 209 ? -12.620 22.947 -10.513 1.00 51.91 209 ARG A CA 1
ATOM 1618 C C . ARG A 1 209 ? -12.403 21.451 -10.311 1.00 51.91 209 ARG A C 1
ATOM 1620 O O . ARG A 1 209 ? -12.513 21.000 -9.174 1.00 51.91 209 ARG A O 1
ATOM 1627 N N . ILE A 1 210 ? -12.005 20.710 -11.348 1.00 53.66 210 ILE A N 1
ATOM 1628 C CA . ILE A 1 210 ? -11.591 19.300 -11.220 1.00 53.66 210 ILE A CA 1
ATOM 1629 C C . ILE A 1 210 ? -10.309 19.218 -10.377 1.00 53.66 210 ILE A C 1
ATOM 1631 O O . ILE A 1 210 ? -10.183 18.369 -9.492 1.00 53.66 210 ILE A O 1
ATOM 1635 N N . ARG A 1 211 ? -9.401 20.187 -10.558 1.00 50.28 211 ARG A N 1
ATOM 1636 C CA . ARG A 1 211 ? -8.166 20.327 -9.769 1.00 50.28 211 ARG A CA 1
ATOM 1637 C C . ARG A 1 211 ? -8.423 20.662 -8.289 1.00 50.28 211 ARG A C 1
ATOM 1639 O O . ARG A 1 211 ? -7.725 20.152 -7.416 1.00 50.28 211 ARG A O 1
ATOM 1646 N N . ARG A 1 212 ? -9.426 21.500 -7.991 1.00 50.34 212 ARG A N 1
ATOM 1647 C CA . ARG A 1 212 ? -9.839 21.909 -6.628 1.00 50.34 212 ARG A CA 1
ATOM 1648 C C . ARG A 1 212 ? -10.706 20.871 -5.923 1.00 50.34 212 ARG A C 1
ATOM 1650 O O . ARG A 1 212 ? -10.628 20.767 -4.702 1.00 50.34 212 ARG A O 1
ATOM 1657 N N . ALA A 1 213 ? -11.481 20.076 -6.661 1.00 50.97 213 ALA A N 1
ATOM 1658 C CA . ALA A 1 213 ? -12.296 19.001 -6.099 1.00 50.97 213 ALA A CA 1
ATOM 1659 C C . ALA A 1 213 ? -11.460 17.914 -5.403 1.00 50.97 213 ALA A C 1
ATOM 1661 O O . ALA A 1 213 ? -12.024 17.148 -4.634 1.00 50.97 213 ALA A O 1
ATOM 1662 N N . ARG A 1 214 ? -10.134 17.882 -5.624 1.00 52.66 214 ARG A N 1
ATOM 1663 C CA . ARG A 1 214 ? -9.144 17.006 -4.970 1.00 52.66 214 ARG A CA 1
ATOM 1664 C C . ARG A 1 214 ? -8.357 17.697 -3.840 1.00 52.66 214 ARG A C 1
ATOM 1666 O O . ARG A 1 214 ? -7.245 17.283 -3.516 1.00 52.66 214 ARG A O 1
ATOM 1673 N N . GLY A 1 215 ? -8.883 18.792 -3.281 1.00 51.19 215 GLY A N 1
ATOM 1674 C CA . GLY A 1 215 ? -8.288 19.472 -2.126 1.00 51.19 215 GLY A CA 1
ATOM 1675 C C . GLY A 1 215 ? -8.202 18.566 -0.885 1.00 51.19 215 GLY A C 1
ATOM 1676 O O . GLY A 1 215 ? -8.880 17.539 -0.828 1.00 51.19 215 GLY A O 1
ATOM 1677 N N . PRO A 1 216 ? -7.377 18.918 0.118 1.00 50.38 216 PRO A N 1
ATOM 1678 C CA . PRO A 1 216 ? -7.207 18.112 1.321 1.00 50.38 216 PRO A CA 1
ATOM 1679 C C . PRO A 1 216 ? -8.520 18.064 2.111 1.00 50.38 216 PRO A C 1
ATOM 1681 O O . PRO A 1 216 ? -8.844 18.977 2.861 1.00 50.38 216 PRO A O 1
ATOM 1684 N N . TYR A 1 217 ? -9.303 16.998 1.937 1.00 53.53 217 TYR A N 1
ATOM 1685 C CA . TYR A 1 217 ? -10.568 16.778 2.652 1.00 53.53 217 TYR A CA 1
ATOM 1686 C C . TYR A 1 217 ? -10.384 16.519 4.159 1.00 53.53 217 TYR A C 1
ATOM 1688 O O . TYR A 1 217 ? -11.378 16.387 4.873 1.00 53.53 217 TYR A O 1
ATOM 1696 N N . TRP A 1 218 ? -9.142 16.435 4.649 1.00 57.34 218 TRP A N 1
ATOM 1697 C CA . TRP A 1 218 ? -8.823 15.904 5.974 1.00 57.34 218 TRP A CA 1
ATOM 1698 C C . TRP A 1 218 ? -9.080 16.857 7.154 1.00 57.34 218 TRP A C 1
ATOM 1700 O O . TRP A 1 218 ? -9.309 16.363 8.248 1.00 57.34 218 TRP A O 1
ATOM 1710 N N . TRP A 1 219 ? -9.157 18.180 6.966 1.00 53.66 219 TRP A N 1
ATOM 1711 C CA . TRP A 1 219 ? -9.280 19.130 8.093 1.00 53.66 219 TRP A CA 1
ATOM 1712 C C . TRP A 1 219 ? -10.718 19.391 8.583 1.00 53.66 219 TRP A C 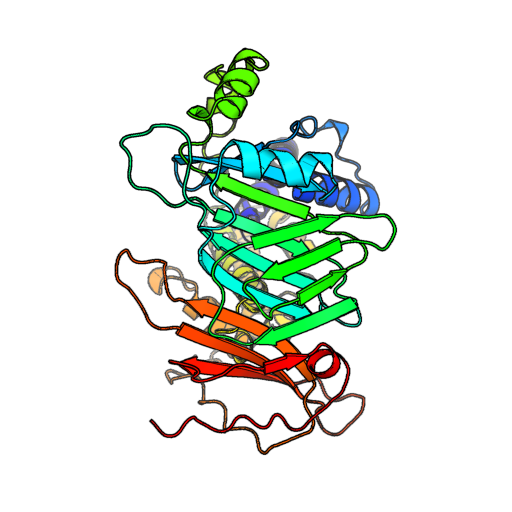1
ATOM 1714 O O . TRP A 1 219 ? -10.915 19.972 9.644 1.00 53.66 219 TRP A O 1
ATOM 1724 N N . ALA A 1 220 ? -11.758 18.967 7.855 1.00 50.31 220 ALA A N 1
ATOM 1725 C CA . ALA A 1 220 ? -13.148 19.311 8.200 1.00 50.31 220 ALA A CA 1
ATOM 1726 C C . ALA A 1 220 ? -13.891 18.238 9.022 1.00 50.31 220 ALA A C 1
ATOM 1728 O O . ALA A 1 220 ? -15.118 18.301 9.163 1.00 50.31 220 ALA A O 1
ATOM 1729 N N . SER A 1 221 ? -13.219 17.180 9.481 1.00 62.88 221 SER A N 1
ATOM 1730 C CA . SER A 1 221 ? -13.874 16.050 10.164 1.00 62.88 221 SER A CA 1
ATOM 1731 C C . SER A 1 221 ? -12.975 15.338 11.169 1.00 62.88 221 SER A C 1
ATOM 1733 O O . SER A 1 221 ? -13.208 14.163 11.446 1.00 62.88 221 SER A O 1
ATOM 1735 N N . GLU A 1 222 ? -11.968 16.018 11.715 1.00 76.25 222 GLU A N 1
ATOM 1736 C CA . GLU A 1 222 ? -11.174 15.418 12.781 1.00 76.25 222 GLU A CA 1
ATOM 1737 C C . GLU A 1 222 ? -12.075 15.187 14.008 1.00 76.25 222 GLU A C 1
ATOM 1739 O O . GLU A 1 222 ? -12.820 16.090 14.414 1.00 76.25 222 GLU A O 1
ATOM 1744 N N . PRO A 1 223 ? -12.117 13.958 14.551 1.00 84.50 223 PRO A N 1
ATOM 1745 C CA . PRO A 1 223 ? -12.703 13.742 15.866 1.00 84.50 223 PRO A CA 1
ATOM 1746 C C . PRO A 1 223 ? -11.945 14.607 16.880 1.00 84.50 223 PRO A C 1
ATOM 1748 O O . PRO A 1 223 ? -10.755 14.835 16.712 1.00 84.50 223 PRO A O 1
ATOM 1751 N N . GLY A 1 224 ? -12.622 15.080 17.922 1.00 87.38 224 GLY A N 1
ATOM 1752 C CA . GLY A 1 224 ? -11.959 15.738 19.050 1.00 87.38 224 GLY A CA 1
ATOM 1753 C C . GLY A 1 224 ? -11.943 14.838 20.282 1.00 87.38 224 GLY A C 1
ATOM 1754 O O . GLY A 1 224 ? -12.693 13.863 20.354 1.00 87.38 224 GLY A O 1
ATOM 1755 N N . GLY A 1 225 ? -11.141 15.204 21.282 1.00 91.69 225 GLY A N 1
ATOM 1756 C CA . GLY A 1 225 ? -11.136 14.530 22.583 1.00 91.69 225 GLY A CA 1
ATOM 1757 C C . GLY A 1 225 ? -10.658 13.079 22.497 1.00 91.69 225 GLY A C 1
ATOM 1758 O O . GLY A 1 225 ? -9.737 12.757 21.746 1.00 91.69 225 GLY A O 1
ATOM 1759 N N . ARG A 1 226 ? -11.293 12.175 23.251 1.00 95.25 226 ARG A N 1
ATOM 1760 C CA . ARG A 1 226 ? -10.830 10.776 23.350 1.00 95.25 226 ARG A CA 1
ATOM 1761 C C . ARG A 1 226 ? -11.118 9.960 22.091 1.00 95.25 226 ARG A C 1
ATOM 1763 O O . ARG A 1 226 ? -10.443 8.966 21.833 1.00 95.25 226 ARG A O 1
ATOM 1770 N N . ALA A 1 227 ? -12.065 10.398 21.263 1.00 95.19 227 ALA A N 1
ATOM 1771 C CA . ALA A 1 227 ? -12.283 9.809 19.946 1.00 95.19 227 ALA A CA 1
ATOM 1772 C C . ALA A 1 227 ? -11.092 10.038 18.998 1.00 95.19 227 ALA A C 1
ATOM 1774 O O . ALA A 1 227 ? -10.794 9.182 18.167 1.00 95.19 227 ALA A O 1
ATOM 1775 N N . GLU A 1 228 ? -10.400 11.173 19.122 1.00 93.75 228 GLU A N 1
ATOM 1776 C CA . GLU A 1 228 ? -9.197 11.469 18.340 1.00 93.75 228 GLU A CA 1
ATOM 1777 C C . GLU A 1 228 ? -8.027 10.585 18.741 1.00 93.75 228 GLU A C 1
ATOM 1779 O O . GLU A 1 228 ? -7.378 9.970 17.898 1.00 93.75 228 GLU A O 1
ATOM 1784 N N . GLU A 1 229 ? -7.813 10.452 20.043 1.00 94.56 229 GLU A N 1
ATOM 1785 C CA . GLU A 1 229 ? -6.813 9.560 20.611 1.00 94.56 229 GLU A CA 1
ATOM 1786 C C . GLU A 1 229 ? -7.032 8.106 20.161 1.00 94.56 229 GLU A C 1
ATOM 1788 O O . GLU A 1 229 ? -6.119 7.472 19.631 1.00 94.56 229 GLU A O 1
ATOM 1793 N N . ALA A 1 230 ? -8.269 7.605 20.252 1.00 96.25 230 ALA A N 1
ATOM 1794 C CA . ALA A 1 230 ? -8.631 6.280 19.753 1.00 96.25 230 ALA A CA 1
ATOM 1795 C C . ALA A 1 230 ? -8.384 6.135 18.236 1.00 96.25 230 ALA A C 1
ATOM 1797 O O . ALA A 1 230 ? -7.904 5.094 17.776 1.00 96.25 230 ALA A O 1
ATOM 1798 N N . ALA A 1 231 ? -8.663 7.180 17.447 1.00 94.44 231 ALA A N 1
ATOM 1799 C CA . ALA A 1 231 ? -8.397 7.189 16.010 1.00 94.44 231 ALA A CA 1
ATOM 1800 C C . ALA A 1 231 ? -6.897 7.114 15.688 1.00 94.44 231 ALA A C 1
ATOM 1802 O O . ALA A 1 231 ? -6.516 6.399 14.755 1.00 94.44 231 ALA A O 1
ATOM 1803 N N . ARG A 1 232 ? -6.052 7.804 16.465 1.00 93.69 232 ARG A N 1
ATOM 1804 C CA . ARG A 1 232 ? -4.588 7.770 16.341 1.00 93.69 232 ARG A CA 1
ATOM 1805 C C . ARG A 1 232 ? -4.023 6.403 16.706 1.00 93.69 232 ARG A C 1
ATOM 1807 O O . ARG A 1 232 ? -3.227 5.873 15.936 1.00 93.69 232 ARG A O 1
ATOM 1814 N N . VAL A 1 233 ? -4.487 5.796 17.802 1.00 94.62 233 VAL A N 1
ATOM 1815 C CA . VAL A 1 233 ? -4.092 4.432 18.201 1.00 94.62 233 VAL A CA 1
ATOM 1816 C C . VAL A 1 233 ? -4.466 3.420 17.118 1.00 94.62 233 VAL A C 1
ATOM 1818 O O . VAL A 1 233 ? -3.617 2.642 16.681 1.00 94.62 233 VAL A O 1
ATOM 1821 N N . LEU A 1 234 ? -5.706 3.469 16.610 1.00 95.38 234 LEU A N 1
ATOM 1822 C CA . LEU A 1 234 ? -6.125 2.596 15.512 1.00 95.38 234 LEU A CA 1
ATOM 1823 C C . LEU A 1 234 ? -5.280 2.835 14.254 1.00 95.38 234 LEU A C 1
ATOM 1825 O O . LEU A 1 234 ? -4.862 1.879 13.606 1.00 95.38 234 LEU A O 1
ATOM 1829 N N . ARG A 1 235 ? -5.008 4.100 13.909 1.00 92.62 235 ARG A N 1
ATOM 1830 C CA . ARG A 1 235 ? -4.174 4.457 12.754 1.00 92.62 235 ARG A CA 1
ATOM 1831 C C . ARG A 1 235 ? -2.767 3.891 12.881 1.00 92.62 235 ARG A C 1
ATOM 1833 O O . ARG A 1 235 ? -2.295 3.288 11.928 1.00 92.62 235 ARG A O 1
ATOM 1840 N N . ALA A 1 236 ? -2.123 4.078 14.029 1.00 92.94 236 ALA A N 1
ATOM 1841 C CA . ALA A 1 236 ? -0.779 3.585 14.309 1.00 92.94 236 ALA A CA 1
ATOM 1842 C C . ALA A 1 236 ? -0.705 2.058 14.173 1.00 92.94 236 ALA A C 1
ATOM 1844 O O . ALA A 1 236 ? 0.142 1.537 13.457 1.00 92.94 236 ALA A O 1
ATOM 1845 N N . ALA A 1 237 ? -1.671 1.342 14.748 1.00 93.81 237 ALA A N 1
ATOM 1846 C CA . ALA A 1 237 ? -1.758 -0.109 14.628 1.00 93.81 237 ALA A CA 1
ATOM 1847 C C . ALA A 1 237 ? -2.002 -0.584 13.177 1.00 93.81 237 ALA A C 1
ATOM 1849 O O . ALA A 1 237 ? -1.398 -1.554 12.718 1.00 93.81 237 ALA A O 1
ATOM 1850 N N . MET A 1 238 ? -2.864 0.109 12.422 1.00 92.00 238 MET A N 1
ATOM 1851 C CA . MET A 1 238 ? -3.103 -0.192 11.004 1.00 92.00 238 MET A CA 1
ATOM 1852 C C . MET A 1 238 ? -1.898 0.138 10.118 1.00 92.00 238 MET A C 1
ATOM 1854 O O . MET A 1 238 ? -1.658 -0.575 9.143 1.00 92.00 238 MET A O 1
ATOM 1858 N N . LEU A 1 239 ? -1.142 1.190 10.450 1.00 90.00 239 LEU A N 1
ATOM 1859 C CA . LEU A 1 239 ? 0.140 1.487 9.820 1.00 90.00 239 LEU A CA 1
ATOM 1860 C C . LEU A 1 239 ? 1.120 0.348 10.072 1.00 90.00 239 LEU A C 1
ATOM 1862 O O . LEU A 1 239 ? 1.667 -0.154 9.101 1.00 90.00 239 LEU A O 1
ATOM 1866 N N . GLY A 1 240 ? 1.243 -0.141 11.308 1.00 89.19 240 GLY A N 1
ATOM 1867 C CA . GLY A 1 240 ? 2.049 -1.322 11.622 1.00 89.19 240 GLY A CA 1
ATOM 1868 C C . GLY A 1 240 ? 1.725 -2.511 10.712 1.00 89.19 240 GLY A C 1
ATOM 1869 O O . GLY A 1 240 ? 2.605 -3.025 10.027 1.00 89.19 240 GLY A O 1
ATOM 1870 N N . ILE A 1 241 ? 0.442 -2.884 10.588 1.00 88.25 241 ILE A N 1
ATOM 1871 C CA . ILE A 1 241 ? 0.010 -3.955 9.663 1.00 88.25 241 ILE A CA 1
ATOM 1872 C C . ILE A 1 241 ? 0.400 -3.645 8.214 1.00 88.25 241 ILE A C 1
ATOM 1874 O O . ILE A 1 241 ? 0.907 -4.518 7.516 1.00 88.25 241 ILE A O 1
ATOM 1878 N N . ARG A 1 242 ? 0.167 -2.420 7.734 1.00 85.38 242 ARG A N 1
ATOM 1879 C CA . ARG A 1 242 ? 0.543 -2.020 6.370 1.00 85.38 242 ARG A CA 1
ATOM 1880 C C . ARG A 1 242 ? 2.050 -2.140 6.152 1.00 85.38 242 ARG A C 1
ATOM 1882 O O . ARG A 1 242 ? 2.487 -2.519 5.066 1.00 85.38 242 ARG A O 1
ATOM 1889 N N . MET A 1 243 ? 2.825 -1.825 7.181 1.00 82.75 243 MET A N 1
ATOM 1890 C CA . MET A 1 243 ? 4.272 -1.830 7.135 1.00 82.75 243 MET A CA 1
ATOM 1891 C C . MET A 1 243 ? 4.854 -3.241 6.986 1.00 82.75 243 MET A C 1
ATOM 1893 O O . MET A 1 243 ? 5.942 -3.361 6.443 1.00 82.75 243 MET A O 1
ATOM 1897 N N . VAL A 1 244 ? 4.115 -4.308 7.319 1.00 79.31 244 VAL A N 1
ATOM 1898 C CA . VAL A 1 244 ? 4.500 -5.717 7.063 1.00 79.31 244 VAL A CA 1
ATOM 1899 C C . VAL A 1 244 ? 4.873 -5.981 5.600 1.00 79.31 244 VAL A C 1
ATOM 1901 O O . VAL A 1 244 ? 5.735 -6.815 5.329 1.00 79.31 244 VAL A O 1
ATOM 1904 N N . GLY A 1 245 ? 4.287 -5.234 4.655 1.00 70.00 245 GLY A N 1
ATOM 1905 C CA . GLY A 1 245 ? 4.669 -5.291 3.238 1.00 70.00 245 GLY A CA 1
ATOM 1906 C C . GLY A 1 245 ? 6.098 -4.803 2.953 1.00 70.00 245 GLY A C 1
ATOM 1907 O O . GLY A 1 245 ? 6.615 -4.994 1.855 1.00 70.00 245 GLY A O 1
ATOM 1908 N N . HIS A 1 246 ? 6.764 -4.181 3.927 1.00 73.25 246 HIS A N 1
ATOM 1909 C CA . HIS A 1 246 ? 8.169 -3.806 3.860 1.00 73.25 246 HIS A CA 1
ATOM 1910 C C . HIS A 1 246 ? 9.046 -4.867 4.550 1.00 73.25 246 HIS A C 1
ATOM 1912 O O . HIS A 1 246 ? 8.952 -5.135 5.750 1.00 73.25 246 HIS A O 1
ATOM 1918 N N . SER A 1 247 ? 9.979 -5.428 3.780 1.00 68.50 247 SER A N 1
ATOM 1919 C CA . SER A 1 247 ? 11.042 -6.353 4.214 1.00 68.50 247 SER A CA 1
ATOM 1920 C C . SER A 1 247 ? 11.744 -5.957 5.515 1.00 68.50 247 SER A C 1
ATOM 1922 O O . SER A 1 247 ? 12.047 -6.818 6.337 1.00 68.50 247 SER A O 1
ATOM 1924 N N . SER A 1 248 ? 11.991 -4.664 5.720 1.00 70.50 248 SER A N 1
ATOM 1925 C CA . SER A 1 248 ? 12.747 -4.149 6.863 1.00 70.50 248 SER A CA 1
ATOM 1926 C C . SER A 1 248 ? 12.018 -4.249 8.205 1.00 70.50 248 SER A C 1
ATOM 1928 O O . SER A 1 248 ? 12.672 -4.150 9.241 1.00 70.50 248 SER A O 1
ATOM 1930 N N . VAL A 1 249 ? 10.697 -4.446 8.215 1.00 75.88 249 VAL A N 1
ATOM 1931 C CA . VAL A 1 249 ? 9.884 -4.358 9.444 1.00 75.88 249 VAL A CA 1
ATOM 1932 C C . VAL A 1 249 ? 8.964 -5.554 9.680 1.00 75.88 249 VAL A C 1
ATOM 1934 O O . VAL A 1 249 ? 8.508 -5.726 10.806 1.00 75.88 249 VAL A O 1
ATOM 1937 N N . VAL A 1 250 ? 8.766 -6.436 8.689 1.00 77.25 250 VAL A N 1
ATOM 1938 C CA . VAL A 1 250 ? 7.905 -7.635 8.810 1.00 77.25 250 VAL A CA 1
ATOM 1939 C C . VAL A 1 250 ? 8.157 -8.464 10.069 1.00 77.25 250 VAL A C 1
ATOM 1941 O O . VAL A 1 250 ? 7.219 -8.908 10.718 1.00 77.25 250 VAL A O 1
ATOM 1944 N N . HIS A 1 251 ? 9.425 -8.637 10.440 1.00 74.06 251 HIS A N 1
ATOM 1945 C CA . HIS A 1 251 ? 9.851 -9.487 11.548 1.00 74.06 251 HIS A CA 1
ATOM 1946 C C . HIS A 1 251 ? 9.642 -8.809 12.909 1.00 74.06 251 HIS A C 1
ATOM 1948 O O . HIS A 1 251 ? 9.824 -9.438 13.946 1.00 74.06 251 HIS A O 1
ATOM 1954 N N . ARG A 1 252 ? 9.303 -7.513 12.914 1.00 79.69 252 ARG A N 1
ATOM 1955 C CA . ARG A 1 252 ? 9.110 -6.701 14.121 1.00 79.69 252 ARG A CA 1
ATOM 1956 C C . ARG A 1 252 ? 7.648 -6.366 14.371 1.00 79.69 252 ARG A C 1
ATOM 1958 O O . ARG A 1 252 ? 7.295 -6.114 15.519 1.00 79.69 252 ARG A O 1
ATOM 1965 N N . THR A 1 253 ? 6.811 -6.346 13.334 1.00 86.56 253 THR A N 1
ATOM 1966 C CA . THR A 1 253 ? 5.396 -6.001 13.476 1.00 86.56 253 THR A CA 1
ATOM 1967 C C . THR A 1 253 ? 4.621 -7.144 14.143 1.00 86.56 253 THR A C 1
ATOM 1969 O O . THR A 1 253 ? 4.511 -8.233 13.574 1.00 86.56 253 THR A O 1
ATOM 1972 N N . PRO A 1 254 ? 3.991 -6.914 15.306 1.00 88.44 254 PRO A N 1
ATOM 1973 C CA . PRO A 1 254 ? 3.303 -7.961 16.047 1.00 88.44 254 PRO A CA 1
ATOM 1974 C C . PRO A 1 254 ? 1.864 -8.146 15.539 1.00 88.44 254 PRO A C 1
ATOM 1976 O O . PRO A 1 254 ? 0.896 -7.842 16.234 1.00 88.44 254 PRO A O 1
ATOM 1979 N N . VAL A 1 255 ? 1.700 -8.642 14.306 1.00 88.81 255 VAL A N 1
ATOM 1980 C CA . VAL A 1 255 ? 0.388 -8.750 13.630 1.00 88.81 255 VAL A CA 1
ATOM 1981 C C . VAL A 1 255 ? -0.646 -9.497 14.476 1.00 88.81 255 VAL A C 1
ATOM 1983 O O . VAL A 1 255 ? -1.788 -9.051 14.568 1.00 88.81 255 VAL A O 1
ATOM 1986 N N . ALA A 1 256 ? -0.250 -10.590 15.135 1.00 87.50 256 ALA A N 1
ATOM 1987 C CA . ALA A 1 256 ? -1.137 -11.358 16.009 1.00 87.50 256 ALA A CA 1
ATOM 1988 C C . ALA A 1 256 ? -1.644 -10.526 17.200 1.00 87.50 256 ALA A C 1
ATOM 1990 O O . ALA A 1 256 ? -2.842 -10.524 17.482 1.00 87.50 256 ALA A O 1
ATOM 1991 N N . ALA A 1 257 ? -0.760 -9.761 17.847 1.00 91.38 257 ALA A N 1
ATOM 1992 C CA . ALA A 1 257 ? -1.112 -8.880 18.958 1.00 91.38 257 ALA A CA 1
ATOM 1993 C C . ALA A 1 257 ? -2.022 -7.727 18.503 1.00 91.38 257 ALA A C 1
ATOM 1995 O O . ALA A 1 257 ? -3.029 -7.428 19.149 1.00 91.38 257 ALA A O 1
ATOM 1996 N N . ILE A 1 258 ? -1.723 -7.125 17.344 1.00 93.75 258 ILE A N 1
ATOM 1997 C CA . ILE A 1 258 ? -2.566 -6.085 16.742 1.00 93.75 258 ILE A CA 1
ATOM 1998 C C . ILE A 1 258 ? -3.963 -6.641 16.434 1.00 93.75 258 ILE A C 1
ATOM 2000 O O . ILE A 1 258 ? -4.968 -6.019 16.785 1.00 93.75 258 ILE A O 1
ATOM 2004 N N . ALA A 1 259 ? -4.047 -7.821 15.813 1.00 92.88 259 ALA A N 1
ATOM 2005 C CA . ALA A 1 259 ? -5.312 -8.466 15.476 1.00 92.88 259 ALA A CA 1
ATOM 2006 C C . ALA A 1 259 ? -6.121 -8.836 16.730 1.00 92.88 259 ALA A C 1
ATOM 2008 O O . ALA A 1 259 ? -7.326 -8.585 16.771 1.00 92.88 259 ALA A O 1
ATOM 2009 N N . ALA A 1 260 ? -5.473 -9.368 17.770 1.00 92.31 260 ALA A N 1
ATOM 2010 C CA . ALA A 1 260 ? -6.112 -9.686 19.046 1.00 92.31 260 ALA A CA 1
ATOM 2011 C C . ALA A 1 260 ? -6.680 -8.431 19.732 1.00 92.31 260 ALA A C 1
ATOM 2013 O O . ALA A 1 260 ? -7.855 -8.404 20.123 1.00 92.31 260 ALA A O 1
ATOM 2014 N N . GLY A 1 261 ? -5.884 -7.358 19.806 1.00 94.69 261 GLY A N 1
ATOM 2015 C CA . GLY A 1 261 ? -6.304 -6.073 20.364 1.00 94.69 261 GLY A CA 1
ATOM 2016 C C . GLY A 1 261 ? -7.497 -5.481 19.611 1.00 94.69 261 GLY A C 1
ATOM 2017 O O . GLY A 1 261 ? -8.540 -5.182 20.202 1.00 94.69 261 GLY A O 1
ATOM 2018 N N . LEU A 1 262 ? -7.390 -5.388 18.284 1.00 95.19 262 LEU A N 1
ATOM 2019 C CA . LEU A 1 262 ? -8.375 -4.725 17.425 1.00 95.19 262 LEU A CA 1
ATOM 2020 C C . LEU A 1 262 ? -9.530 -5.621 16.962 1.00 95.19 262 LEU A C 1
ATOM 2022 O O . LEU A 1 262 ? -10.428 -5.143 16.263 1.00 95.19 262 LEU A O 1
ATOM 2026 N N . SER A 1 263 ? -9.565 -6.895 17.355 1.00 93.19 263 SER A N 1
ATOM 2027 C CA . SER A 1 263 ? -10.667 -7.799 17.015 1.00 93.19 263 SER A CA 1
ATOM 2028 C C . SER A 1 263 ? -12.008 -7.181 17.418 1.00 93.19 263 SER A C 1
ATOM 2030 O O . SER A 1 263 ? -12.186 -6.758 18.564 1.00 93.19 263 SER A O 1
ATOM 2032 N N . GLY A 1 264 ? -12.940 -7.058 16.467 1.00 93.06 264 GLY A N 1
ATOM 2033 C CA . GLY A 1 264 ? -14.247 -6.420 16.664 1.00 93.06 264 GLY A CA 1
ATOM 2034 C C . GLY A 1 264 ? -14.244 -4.882 16.743 1.00 93.06 264 GLY A C 1
ATOM 2035 O O . GLY A 1 264 ? -15.275 -4.302 17.085 1.00 93.06 264 GLY A O 1
ATOM 2036 N N . ALA A 1 265 ? -13.131 -4.199 16.438 1.00 93.56 265 ALA A N 1
ATOM 2037 C CA . ALA A 1 265 ? -13.011 -2.737 16.544 1.00 93.56 265 ALA A CA 1
ATOM 2038 C C . ALA A 1 265 ? -14.124 -1.980 15.805 1.00 93.56 265 ALA A C 1
ATOM 2040 O O . ALA A 1 265 ? -14.686 -1.043 16.362 1.00 93.56 265 ALA A O 1
ATOM 2041 N N . GLY A 1 266 ? -14.503 -2.418 14.599 1.00 91.38 266 GLY A N 1
ATOM 2042 C CA . GLY A 1 266 ? -15.543 -1.754 13.807 1.00 91.38 266 GLY A CA 1
ATOM 2043 C C . GLY A 1 266 ? -16.870 -1.602 14.555 1.00 91.38 266 GLY A C 1
ATOM 2044 O O . GLY A 1 266 ? -17.428 -0.509 14.587 1.00 91.38 266 GLY A O 1
ATOM 2045 N N . ARG A 1 267 ? -17.348 -2.667 15.216 1.00 93.62 267 ARG A N 1
ATOM 2046 C CA . ARG A 1 267 ? -18.596 -2.607 15.987 1.00 93.62 267 ARG A CA 1
ATOM 2047 C C . ARG A 1 267 ? -18.441 -1.755 17.246 1.00 93.62 267 ARG A C 1
ATOM 2049 O O . ARG A 1 267 ? -19.268 -0.885 17.482 1.00 93.62 267 ARG A O 1
ATOM 2056 N N . ARG A 1 268 ? -17.347 -1.930 17.991 1.00 96.69 268 ARG A N 1
ATOM 2057 C CA . ARG A 1 268 ? -17.126 -1.183 19.240 1.00 96.69 268 ARG A CA 1
ATOM 2058 C C . ARG A 1 268 ? -16.953 0.326 19.028 1.00 96.69 268 ARG A C 1
ATOM 2060 O O . ARG A 1 268 ? -17.390 1.102 19.867 1.00 96.69 268 ARG A O 1
ATOM 2067 N N . ILE A 1 269 ? -16.369 0.749 17.903 1.00 96.75 269 ILE A N 1
ATOM 2068 C CA . ILE A 1 269 ? -16.285 2.171 17.523 1.00 96.75 269 ILE A CA 1
ATOM 2069 C C . ILE A 1 269 ? -17.686 2.752 17.294 1.00 96.75 269 ILE A C 1
ATOM 2071 O O . ILE A 1 269 ? -17.969 3.864 17.738 1.00 96.75 269 ILE A O 1
ATOM 2075 N N . LEU A 1 270 ? -18.571 2.003 16.624 1.00 94.75 270 LEU A N 1
ATOM 2076 C CA . LEU A 1 270 ? -19.962 2.417 16.423 1.00 94.75 270 LEU A CA 1
ATOM 2077 C C . LEU A 1 270 ? -20.719 2.497 17.752 1.00 94.75 270 LEU A C 1
ATOM 2079 O O . LEU A 1 270 ? -21.428 3.475 17.974 1.00 94.75 270 LEU A O 1
ATOM 2083 N N . ASP A 1 271 ? -20.541 1.509 18.632 1.00 96.50 271 ASP A N 1
ATOM 2084 C CA . ASP A 1 271 ? -21.193 1.477 19.943 1.00 96.50 271 ASP A CA 1
ATOM 2085 C C . ASP A 1 271 ? -20.730 2.658 20.824 1.00 96.50 271 ASP A C 1
ATOM 2087 O O . ASP A 1 271 ? -21.567 3.354 21.396 1.00 96.50 271 ASP A O 1
ATOM 2091 N N . ALA A 1 272 ? -19.425 2.965 20.861 1.00 97.00 272 ALA A N 1
ATOM 2092 C CA . ALA A 1 272 ? -18.888 4.132 21.574 1.00 97.00 272 ALA A CA 1
ATOM 2093 C C . ALA A 1 272 ? -19.395 5.461 20.982 1.00 97.00 272 ALA A C 1
ATOM 2095 O O . ALA A 1 272 ? -19.813 6.357 21.714 1.00 97.00 272 ALA A O 1
ATOM 2096 N N . GLY A 1 273 ? -19.437 5.579 19.650 1.00 95.19 273 GLY A N 1
ATOM 2097 C CA . GLY A 1 273 ? -19.987 6.755 18.968 1.00 95.19 273 GLY A CA 1
ATOM 2098 C C . GLY A 1 273 ? -21.498 6.944 19.163 1.00 95.19 273 GLY A C 1
ATOM 2099 O O . GLY A 1 273 ? -22.001 8.058 19.029 1.00 95.19 273 GLY A O 1
ATOM 2100 N N . ALA A 1 274 ? -22.235 5.883 19.504 1.00 94.69 274 ALA A N 1
ATOM 2101 C CA . ALA A 1 274 ? -23.670 5.945 19.776 1.00 94.69 274 ALA A CA 1
ATOM 2102 C C . ALA A 1 274 ? -24.009 6.447 21.192 1.00 94.69 274 ALA A C 1
ATOM 2104 O O . ALA A 1 274 ? -25.163 6.819 21.435 1.00 94.69 274 ALA A O 1
ATOM 2105 N N . VAL A 1 275 ? -23.033 6.481 22.109 1.00 95.44 275 VAL A N 1
ATOM 2106 C CA . VAL A 1 275 ? -23.208 7.007 23.471 1.00 95.44 275 VAL A CA 1
ATOM 2107 C C . VAL A 1 275 ? -23.604 8.484 23.413 1.00 95.44 275 VAL A C 1
ATOM 2109 O O . VAL A 1 275 ? -23.015 9.279 22.679 1.00 95.44 275 VAL A O 1
ATOM 2112 N N . ARG A 1 276 ? -24.646 8.845 24.172 1.00 90.81 276 ARG A N 1
ATOM 2113 C CA . ARG A 1 276 ? -25.148 10.220 24.272 1.00 90.81 276 ARG A CA 1
ATOM 2114 C C . ARG A 1 276 ? -24.432 10.955 25.398 1.00 90.81 276 ARG A C 1
ATOM 2116 O O . ARG A 1 276 ? -24.258 10.386 26.466 1.00 90.81 276 ARG A O 1
ATOM 2123 N N . GLY A 1 277 ? -24.129 12.228 25.159 1.00 92.00 277 GLY A N 1
ATOM 2124 C CA . GLY A 1 277 ? -23.358 13.056 26.085 1.00 92.00 277 GLY A CA 1
ATOM 2125 C C . GLY A 1 277 ? -21.867 12.989 25.764 1.00 92.00 277 GLY A C 1
ATOM 2126 O O . GLY A 1 277 ? -21.320 11.925 25.482 1.00 92.00 277 GLY A O 1
ATOM 2127 N N . ARG A 1 278 ? -21.217 14.158 25.711 1.00 92.19 278 ARG A N 1
ATOM 2128 C CA . ARG A 1 278 ? -19.796 14.250 25.351 1.00 92.19 278 ARG A CA 1
ATOM 2129 C C . ARG A 1 278 ? -18.886 13.617 26.415 1.00 92.19 278 ARG A C 1
ATOM 2131 O O . ARG A 1 278 ? -18.022 12.847 26.010 1.00 92.19 278 ARG A O 1
ATOM 2138 N N . PRO A 1 279 ? -19.086 13.852 27.729 1.00 96.00 279 PRO A N 1
ATOM 2139 C CA . PRO A 1 279 ? -18.281 13.200 28.763 1.00 96.00 279 PRO A CA 1
ATOM 2140 C C . PRO A 1 279 ? -18.386 11.669 28.734 1.00 96.00 279 PRO A C 1
ATOM 2142 O O . PRO A 1 279 ? -17.377 10.976 28.821 1.00 96.00 279 PRO A O 1
ATOM 2145 N N . GLU A 1 280 ? -19.594 11.133 28.563 1.00 96.69 280 GLU A N 1
ATOM 2146 C CA . GLU A 1 280 ? -19.853 9.693 28.523 1.00 96.69 280 GLU A CA 1
ATOM 2147 C C . GLU A 1 280 ? -19.282 9.058 27.253 1.00 96.69 280 GLU A C 1
ATOM 2149 O O . GLU A 1 280 ? -18.698 7.975 27.304 1.00 96.69 280 GLU A O 1
ATOM 2154 N N . GLN A 1 281 ? -19.403 9.742 26.112 1.00 95.75 281 GLN A N 1
ATOM 2155 C CA . GLN A 1 281 ? -18.783 9.315 24.861 1.00 95.75 281 GLN A CA 1
ATOM 2156 C C . GLN A 1 281 ? -17.250 9.327 24.961 1.00 95.75 281 GLN A C 1
ATOM 2158 O O . GLN A 1 281 ? -16.608 8.364 24.539 1.00 95.75 281 GLN A O 1
ATOM 2163 N N . ASP A 1 282 ? -16.655 10.366 25.554 1.00 96.75 282 ASP A N 1
ATOM 2164 C CA . ASP A 1 282 ? -15.209 10.428 25.790 1.00 96.75 282 ASP A CA 1
ATOM 2165 C C . ASP A 1 282 ? -14.752 9.298 26.728 1.00 96.75 282 ASP A C 1
ATOM 2167 O O . ASP A 1 282 ? -13.746 8.639 26.455 1.00 96.75 282 ASP A O 1
ATOM 2171 N N . ALA A 1 283 ? -15.514 9.001 27.785 1.00 97.19 283 ALA A N 1
ATOM 2172 C CA . ALA A 1 283 ? -15.253 7.863 28.665 1.00 97.19 283 ALA A CA 1
ATOM 2173 C C . ALA A 1 283 ? -15.353 6.517 27.920 1.00 97.19 283 ALA A C 1
ATOM 2175 O O . ALA A 1 283 ? -14.512 5.639 28.126 1.00 97.19 283 ALA A O 1
ATOM 2176 N N . ALA A 1 284 ? -16.324 6.362 27.014 1.00 97.94 284 ALA A N 1
ATOM 2177 C CA . ALA A 1 284 ? -16.478 5.161 26.196 1.00 97.94 284 ALA A CA 1
ATOM 2178 C C . ALA A 1 284 ? -15.301 4.960 25.227 1.00 97.94 284 ALA A C 1
ATOM 2180 O O . ALA A 1 284 ? -14.784 3.847 25.114 1.00 97.94 284 ALA A O 1
ATOM 2181 N N . PHE A 1 285 ? -14.824 6.022 24.568 1.00 98.06 285 PHE A N 1
ATOM 2182 C CA . PHE A 1 285 ? -13.629 5.943 23.722 1.00 98.06 285 PHE A CA 1
ATOM 2183 C C . PHE A 1 285 ? -12.354 5.699 24.532 1.00 98.06 285 PHE A C 1
ATOM 2185 O O . PHE A 1 285 ? -11.521 4.897 24.114 1.00 98.06 285 PHE A O 1
ATOM 2192 N N . ARG A 1 286 ? -12.226 6.301 25.720 1.00 97.06 286 ARG A N 1
ATOM 2193 C CA . ARG A 1 286 ? -11.119 6.018 26.644 1.00 97.06 286 ARG A CA 1
ATOM 2194 C C . ARG A 1 286 ? -11.085 4.537 27.032 1.00 97.06 286 ARG A C 1
ATOM 2196 O O . ARG A 1 286 ? -10.039 3.897 26.941 1.00 97.06 286 ARG A O 1
ATOM 2203 N N . ALA A 1 287 ? -12.233 3.975 27.414 1.00 96.88 287 ALA A N 1
ATOM 2204 C CA . ALA A 1 287 ? -12.361 2.560 27.754 1.00 96.88 287 ALA A CA 1
ATOM 2205 C C . ALA A 1 287 ? -12.057 1.648 26.555 1.00 96.88 287 ALA A C 1
ATOM 2207 O O . ALA A 1 287 ? -11.382 0.632 26.712 1.00 96.88 287 ALA A O 1
ATOM 2208 N N . LEU A 1 288 ? -12.503 2.024 25.351 1.00 97.44 288 LEU A N 1
ATOM 2209 C CA . LEU A 1 288 ? -12.204 1.303 24.113 1.00 97.44 288 LEU A CA 1
ATOM 2210 C C . LEU A 1 288 ? -10.693 1.224 23.852 1.00 97.44 288 LEU A C 1
ATOM 2212 O O . LEU A 1 288 ? -10.180 0.131 23.609 1.00 97.44 288 LEU A O 1
ATOM 2216 N N . THR A 1 289 ? -9.989 2.355 23.940 1.00 96.81 289 THR A N 1
ATOM 2217 C CA . THR A 1 289 ? -8.534 2.417 23.749 1.00 96.81 289 THR A CA 1
ATOM 2218 C C . THR A 1 289 ? -7.802 1.576 24.790 1.00 96.81 289 THR A C 1
ATOM 2220 O O . THR A 1 289 ? -6.983 0.735 24.421 1.00 96.81 289 THR A O 1
ATOM 2223 N N . ALA A 1 290 ? -8.147 1.717 26.074 1.00 95.50 290 ALA A N 1
ATOM 2224 C CA . ALA A 1 290 ? -7.564 0.906 27.143 1.00 95.50 290 ALA A CA 1
ATOM 2225 C C . ALA A 1 290 ? -7.780 -0.599 26.895 1.00 95.50 290 ALA A C 1
ATOM 2227 O O . ALA A 1 290 ? -6.860 -1.403 27.035 1.00 95.50 290 ALA A O 1
ATOM 2228 N N . GLN A 1 291 ? -8.974 -0.991 26.436 1.00 95.75 291 GLN A N 1
ATOM 2229 C CA . GLN A 1 291 ? -9.286 -2.385 26.127 1.00 95.75 291 GLN A CA 1
ATOM 2230 C C . GLN A 1 291 ? -8.489 -2.928 24.931 1.00 95.75 291 GLN A C 1
ATOM 2232 O O . GLN A 1 291 ? -8.190 -4.124 24.897 1.00 95.75 291 GLN A O 1
ATOM 2237 N N . TRP A 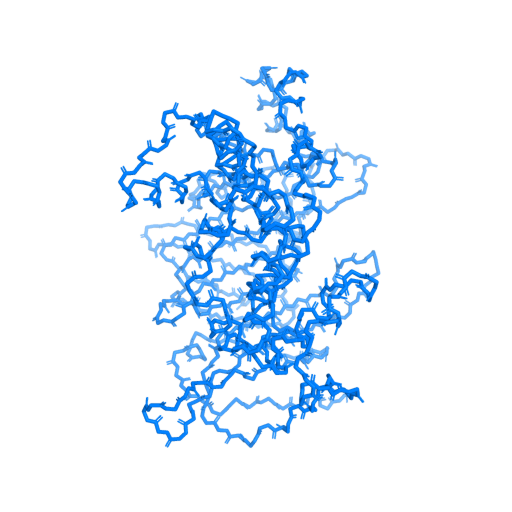1 292 ? -8.189 -2.096 23.929 1.00 96.38 292 TRP A N 1
ATOM 2238 C CA . TRP A 1 292 ? -7.324 -2.478 22.813 1.00 96.38 292 TRP A CA 1
ATOM 2239 C C . TRP A 1 292 ? -5.895 -2.707 23.281 1.00 96.38 292 TRP A C 1
ATOM 2241 O O . TRP A 1 292 ? -5.352 -3.774 23.005 1.00 96.38 292 TRP A O 1
ATOM 2251 N N . LEU A 1 293 ? -5.326 -1.752 24.021 1.00 94.38 293 LEU A N 1
ATOM 2252 C CA . LEU A 1 293 ? -3.957 -1.837 24.535 1.00 94.38 293 LEU A CA 1
ATOM 2253 C C . LEU A 1 293 ? -3.785 -3.027 25.483 1.00 94.38 293 LEU A C 1
ATOM 2255 O O . LEU A 1 293 ? -2.820 -3.768 25.352 1.00 94.38 293 LEU A O 1
ATOM 2259 N N . HIS A 1 294 ? -4.759 -3.277 26.360 1.00 93.12 294 HIS A N 1
ATOM 2260 C CA . HIS A 1 294 ? -4.740 -4.434 27.253 1.00 93.12 294 HIS A CA 1
ATOM 2261 C C . HIS A 1 294 ? -4.796 -5.767 26.488 1.00 93.12 294 HIS A C 1
ATOM 2263 O O . HIS A 1 294 ? -3.971 -6.643 26.712 1.00 93.12 294 HIS A O 1
ATOM 2269 N N . ARG A 1 295 ? -5.727 -5.928 25.534 1.00 94.00 295 ARG A N 1
ATOM 2270 C CA . ARG A 1 295 ? -5.853 -7.183 24.763 1.00 94.00 295 ARG A CA 1
ATOM 2271 C C . ARG A 1 295 ? -4.704 -7.425 23.789 1.00 94.00 295 ARG A C 1
ATOM 2273 O O . ARG A 1 295 ? -4.399 -8.576 23.499 1.00 94.00 295 ARG A O 1
ATOM 2280 N N . GLY A 1 296 ? -4.114 -6.361 23.249 1.00 92.19 296 GLY A N 1
ATOM 2281 C CA . GLY A 1 296 ? -2.929 -6.451 22.398 1.00 92.19 296 GLY A CA 1
ATOM 2282 C C . GLY A 1 296 ? -1.621 -6.561 23.182 1.00 92.19 296 GLY A C 1
ATOM 2283 O O . GLY A 1 296 ? -0.578 -6.809 22.582 1.00 92.19 296 GLY A O 1
ATOM 2284 N N . GLY A 1 297 ? -1.659 -6.384 24.503 1.00 92.56 297 GLY A N 1
ATOM 2285 C CA . GLY A 1 297 ? -0.503 -6.539 25.369 1.00 92.56 297 GLY A CA 1
ATOM 2286 C C . GLY A 1 297 ? 0.642 -5.552 25.080 1.00 92.56 297 GLY A C 1
ATOM 2287 O O . GLY A 1 297 ? 0.474 -4.555 24.363 1.00 92.56 297 GLY A O 1
ATOM 2288 N N . PRO A 1 298 ? 1.843 -5.824 25.623 1.00 90.38 298 PRO A N 1
ATOM 2289 C CA . PRO A 1 298 ? 3.003 -4.938 25.496 1.00 90.38 298 PRO A CA 1
ATOM 2290 C C . PRO A 1 298 ? 3.477 -4.756 24.047 1.00 90.38 298 PRO A C 1
ATOM 2292 O O . PRO A 1 298 ? 4.057 -3.723 23.710 1.00 90.38 298 PRO A O 1
ATOM 2295 N N . ASP A 1 299 ? 3.215 -5.725 23.169 1.00 89.75 299 ASP A N 1
ATOM 2296 C CA . ASP A 1 299 ? 3.639 -5.653 21.773 1.00 89.75 299 ASP A CA 1
ATOM 2297 C C . ASP A 1 299 ? 2.816 -4.650 20.961 1.00 89.75 299 ASP A C 1
ATOM 2299 O O . ASP A 1 299 ? 3.399 -3.856 20.219 1.00 89.75 299 ASP A O 1
ATOM 2303 N N . LEU A 1 300 ? 1.488 -4.618 21.137 1.00 92.00 300 LEU A N 1
ATOM 2304 C CA . LEU A 1 300 ? 0.661 -3.569 20.536 1.00 92.00 300 LEU A CA 1
ATOM 2305 C C . LEU A 1 300 ? 1.016 -2.194 21.111 1.00 92.00 300 LEU A C 1
ATOM 2307 O O . LEU A 1 300 ? 1.121 -1.229 20.357 1.00 92.00 300 LEU A O 1
ATOM 2311 N N . VAL A 1 301 ? 1.219 -2.102 22.429 1.00 91.88 301 VAL A N 1
ATOM 2312 C CA . VAL A 1 301 ? 1.633 -0.860 23.102 1.00 91.88 301 VAL A CA 1
ATOM 2313 C C . VAL A 1 301 ? 2.909 -0.298 22.472 1.00 91.88 301 VAL A C 1
ATOM 2315 O O . VAL A 1 301 ? 2.939 0.874 22.097 1.00 91.88 301 VAL A O 1
ATOM 2318 N N . ARG A 1 302 ? 3.936 -1.141 22.301 1.00 88.75 302 ARG A N 1
ATOM 2319 C CA . ARG A 1 302 ? 5.199 -0.748 21.667 1.00 88.75 302 ARG A CA 1
ATOM 2320 C C . ARG A 1 302 ? 4.985 -0.305 20.220 1.00 88.75 302 ARG A C 1
ATOM 2322 O O . ARG A 1 302 ? 5.466 0.752 19.840 1.00 88.75 302 ARG A O 1
ATOM 2329 N N . GLU A 1 303 ? 4.219 -1.066 19.439 1.00 90.81 303 GLU A N 1
ATOM 2330 C CA . GLU A 1 303 ? 3.946 -0.741 18.033 1.00 90.81 303 GLU A CA 1
ATOM 2331 C C . GLU A 1 303 ? 3.249 0.617 17.865 1.00 90.81 303 GLU A C 1
ATOM 2333 O O . GLU A 1 303 ? 3.589 1.392 16.971 1.00 90.81 303 GLU A O 1
ATOM 2338 N N . VAL A 1 304 ? 2.282 0.920 18.736 1.00 91.75 304 VAL A N 1
ATOM 2339 C CA . VAL A 1 304 ? 1.574 2.204 18.738 1.00 91.75 304 VAL A CA 1
ATOM 2340 C C . VAL A 1 304 ? 2.511 3.338 19.151 1.00 91.75 304 VAL A C 1
ATOM 2342 O O . VAL A 1 304 ? 2.488 4.390 18.514 1.00 91.75 304 VAL A O 1
ATOM 2345 N N . ARG A 1 305 ? 3.357 3.125 20.167 1.00 89.75 305 ARG A N 1
ATOM 2346 C CA . ARG A 1 305 ? 4.367 4.099 20.611 1.00 89.75 305 ARG A CA 1
ATOM 2347 C C . ARG A 1 305 ? 5.369 4.428 19.503 1.00 89.75 305 ARG A C 1
ATOM 2349 O O . ARG A 1 305 ? 5.666 5.595 19.301 1.00 89.75 305 ARG A O 1
ATOM 2356 N N . ASP A 1 306 ? 5.835 3.433 18.753 1.00 87.81 306 ASP A N 1
ATOM 2357 C CA . ASP A 1 306 ? 6.821 3.628 17.679 1.00 87.81 306 ASP A CA 1
ATOM 2358 C C . ASP A 1 306 ? 6.276 4.485 16.511 1.00 87.81 306 ASP A C 1
ATOM 2360 O O . ASP A 1 306 ? 7.050 5.079 15.761 1.00 87.81 306 ASP A O 1
ATOM 2364 N N . HIS A 1 307 ? 4.949 4.574 16.356 1.00 87.81 307 HIS A N 1
ATOM 2365 C CA . HIS A 1 307 ? 4.281 5.310 15.272 1.00 87.81 307 HIS A CA 1
ATOM 2366 C C . HIS A 1 307 ? 3.568 6.594 15.721 1.00 87.81 307 HIS A C 1
ATOM 2368 O O . HIS A 1 307 ? 3.025 7.315 14.874 1.00 87.81 307 HIS A O 1
ATOM 2374 N N . LEU A 1 308 ? 3.536 6.882 17.024 1.00 87.62 308 LEU A N 1
ATOM 2375 C CA . LEU A 1 308 ? 2.963 8.105 17.575 1.00 87.62 308 LEU A CA 1
ATOM 2376 C C . LEU A 1 308 ? 4.062 8.957 18.220 1.00 87.62 308 LEU A C 1
ATOM 2378 O O . LEU A 1 308 ? 4.877 8.432 18.973 1.00 87.62 308 LEU A O 1
ATOM 2382 N N . PRO A 1 309 ? 4.074 10.281 17.985 1.00 82.38 309 PRO A N 1
ATOM 2383 C CA . PRO A 1 309 ? 4.856 11.202 18.802 1.00 82.38 309 PRO A CA 1
ATOM 2384 C C . PRO A 1 309 ? 4.562 10.989 20.294 1.00 82.38 309 PRO A C 1
ATOM 2386 O O . PRO A 1 309 ? 3.418 10.717 20.668 1.00 82.38 309 PRO A O 1
ATOM 2389 N N . GLY A 1 310 ? 5.590 11.092 21.143 1.00 78.31 310 GLY A N 1
ATOM 2390 C CA . GLY A 1 310 ? 5.489 10.728 22.562 1.00 78.31 310 GLY A CA 1
ATOM 2391 C C . GLY A 1 310 ? 4.423 11.505 23.343 1.00 78.31 310 GLY A C 1
ATOM 2392 O O . GLY A 1 310 ? 3.812 10.952 24.250 1.00 78.31 310 GLY A O 1
ATOM 2393 N N . ASP A 1 311 ? 4.143 12.748 22.955 1.00 83.62 311 ASP A N 1
ATOM 2394 C CA . ASP A 1 311 ? 3.098 13.611 23.520 1.00 83.62 311 ASP A CA 1
ATOM 2395 C C . ASP A 1 311 ? 1.671 13.216 23.100 1.00 83.62 311 ASP A C 1
ATOM 2397 O O . ASP A 1 311 ? 0.703 13.588 23.760 1.00 83.62 311 ASP A O 1
ATOM 2401 N N . LEU A 1 312 ? 1.525 12.447 22.018 1.00 85.69 312 LEU A N 1
ATOM 2402 C CA . LEU A 1 312 ? 0.234 11.978 21.504 1.00 85.69 312 LEU A CA 1
ATOM 2403 C C . LEU A 1 312 ? -0.092 10.542 21.931 1.00 85.69 312 LEU A C 1
ATOM 2405 O O . LEU A 1 312 ? -1.165 10.033 21.593 1.00 85.69 312 LEU A O 1
ATOM 2409 N N . PHE A 1 313 ? 0.826 9.878 22.635 1.00 86.06 313 PHE A N 1
ATOM 2410 C CA . PHE A 1 313 ? 0.643 8.520 23.125 1.00 86.06 313 PHE A CA 1
ATOM 2411 C C . PHE A 1 313 ? -0.166 8.511 24.438 1.00 86.06 313 PHE A C 1
ATOM 2413 O O . PHE A 1 313 ? 0.210 9.200 25.388 1.00 86.06 313 PHE A O 1
ATOM 2420 N N . PRO A 1 314 ? -1.244 7.710 24.550 1.00 85.44 314 PRO A N 1
ATOM 2421 C CA . PRO A 1 314 ? -2.087 7.680 25.744 1.00 85.44 314 PRO A CA 1
ATOM 2422 C C . PRO A 1 314 ? -1.479 6.819 26.858 1.00 85.44 314 PRO A C 1
ATOM 2424 O O . PRO A 1 314 ? -1.993 5.757 27.214 1.00 85.44 314 PRO A O 1
ATOM 2427 N N . GLY A 1 315 ? -0.352 7.276 27.408 1.00 80.06 315 GLY A N 1
ATOM 2428 C CA . GLY A 1 315 ? 0.373 6.579 28.473 1.00 80.06 315 GLY A CA 1
ATOM 2429 C C . GLY A 1 315 ? -0.455 6.370 29.744 1.00 80.06 315 GLY A C 1
ATOM 2430 O O . GLY A 1 315 ? -0.250 5.383 30.445 1.00 80.06 315 GLY A O 1
ATOM 2431 N N . ASP A 1 316 ? -1.448 7.231 30.000 1.00 86.12 316 ASP A N 1
ATOM 2432 C CA . ASP A 1 316 ? -2.372 7.114 31.138 1.00 86.12 316 ASP A CA 1
ATOM 2433 C C . ASP A 1 316 ? -3.329 5.914 31.042 1.00 86.12 316 ASP A C 1
ATOM 2435 O O . ASP A 1 316 ? -4.035 5.612 32.006 1.00 86.12 316 ASP A O 1
ATOM 2439 N N . LEU A 1 317 ? -3.384 5.250 29.883 1.00 84.06 317 LEU A N 1
ATOM 2440 C CA . LEU A 1 317 ? -4.244 4.092 29.626 1.00 84.06 317 LEU A CA 1
ATOM 2441 C C . LEU A 1 317 ? -3.502 2.758 29.686 1.00 84.06 317 LEU A C 1
ATOM 2443 O O . LEU A 1 317 ? -4.112 1.714 29.440 1.00 84.06 317 LEU A O 1
ATOM 2447 N N . LEU A 1 318 ? -2.202 2.776 29.986 1.00 82.38 318 LEU A N 1
ATOM 2448 C CA . LEU A 1 318 ? -1.428 1.554 30.123 1.00 82.38 318 LEU A CA 1
ATOM 2449 C C . LEU A 1 318 ? -1.840 0.789 31.388 1.00 82.38 318 LEU A C 1
ATOM 2451 O O . LEU A 1 318 ? -1.925 1.380 32.467 1.00 82.38 318 LEU A O 1
ATOM 2455 N N . PRO A 1 319 ? -2.068 -0.532 31.287 1.00 70.31 319 PRO A N 1
ATOM 2456 C CA . PRO A 1 319 ? -2.137 -1.385 32.465 1.00 70.31 319 PRO A CA 1
ATOM 2457 C C . PRO A 1 319 ? -0.858 -1.252 33.313 1.00 70.31 319 PRO A C 1
ATOM 2459 O O . PRO A 1 319 ? 0.239 -1.132 32.765 1.00 70.31 319 PRO A O 1
ATOM 2462 N N . ALA A 1 320 ? -0.979 -1.287 34.644 1.00 69.81 320 ALA A N 1
ATOM 2463 C CA . ALA A 1 320 ? 0.152 -1.097 35.566 1.00 69.81 320 ALA A CA 1
ATOM 2464 C C . ALA A 1 320 ? 1.272 -2.148 35.399 1.00 69.81 320 ALA A C 1
ATOM 2466 O O . ALA A 1 320 ? 2.427 -1.891 35.722 1.00 69.81 320 ALA A O 1
ATOM 2467 N N . ASP A 1 321 ? 0.928 -3.320 34.872 1.00 67.25 321 ASP A N 1
ATOM 2468 C CA . ASP A 1 321 ? 1.809 -4.446 34.552 1.00 67.25 321 ASP A CA 1
ATOM 2469 C C . ASP A 1 321 ? 2.398 -4.379 33.128 1.00 67.25 321 ASP A C 1
ATOM 2471 O O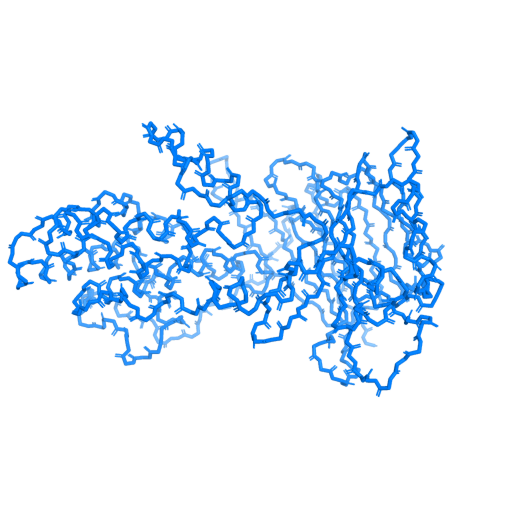 . ASP A 1 321 ? 3.284 -5.158 32.788 1.00 67.25 321 ASP A O 1
ATOM 2475 N N . HIS A 1 322 ? 1.946 -3.438 32.293 1.00 64.38 322 HIS A N 1
ATOM 2476 C CA . HIS A 1 322 ? 2.365 -3.278 30.896 1.00 64.38 322 HIS A CA 1
ATOM 2477 C C . HIS A 1 322 ? 3.364 -2.131 30.719 1.00 64.38 322 HIS A C 1
ATOM 2479 O O . HIS A 1 322 ? 3.345 -1.449 29.689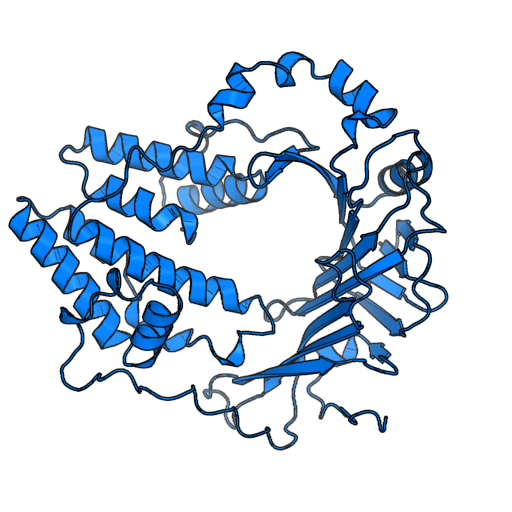 1.00 64.38 322 HIS A O 1
ATOM 2485 N N . ALA A 1 323 ? 4.242 -1.915 31.708 1.00 61.34 323 ALA A N 1
ATOM 2486 C CA . ALA A 1 323 ? 5.375 -1.009 31.555 1.00 61.34 323 ALA A CA 1
ATOM 2487 C C . ALA A 1 323 ? 6.059 -1.322 30.220 1.00 61.34 323 ALA A C 1
ATOM 2489 O O . ALA A 1 323 ? 6.479 -2.457 29.972 1.00 61.34 323 ALA A O 1
ATOM 2490 N N . CYS A 1 324 ? 6.063 -0.341 29.315 1.00 58.41 324 CYS A N 1
ATOM 2491 C CA . CYS A 1 324 ? 6.630 -0.554 27.996 1.00 58.41 324 CYS A CA 1
ATOM 2492 C C . CYS A 1 324 ? 8.097 -0.925 28.208 1.00 58.41 324 CYS A C 1
ATOM 2494 O O . CYS A 1 324 ? 8.781 -0.184 28.913 1.00 58.41 324 CYS A O 1
ATOM 2496 N N . PRO A 1 325 ? 8.596 -2.051 27.670 1.00 58.97 325 PRO A N 1
ATOM 2497 C CA . PRO A 1 325 ? 9.995 -2.380 27.853 1.00 58.97 325 PRO A CA 1
ATOM 2498 C C . PRO A 1 325 ? 10.821 -1.259 27.227 1.00 58.97 325 PRO A C 1
ATOM 2500 O O . PRO A 1 325 ? 10.829 -1.097 26.002 1.00 58.97 325 PRO A O 1
ATOM 2503 N N . ASP A 1 326 ? 11.468 -0.463 28.074 1.00 58.81 326 ASP A N 1
ATOM 2504 C CA . ASP A 1 326 ? 12.444 0.545 27.684 1.00 58.81 326 ASP A CA 1
ATOM 2505 C C . ASP A 1 326 ? 13.734 -0.187 27.343 1.00 58.81 326 ASP A C 1
ATOM 2507 O O . ASP A 1 326 ? 14.700 -0.259 28.095 1.00 58.81 326 ASP A O 1
ATOM 2511 N N . GLY A 1 327 ? 13.687 -0.851 26.201 1.00 62.28 327 GLY A N 1
ATOM 2512 C CA . GLY A 1 327 ? 14.784 -1.618 25.666 1.00 62.28 327 GLY A CA 1
ATOM 2513 C C . GLY A 1 327 ? 14.594 -1.789 24.168 1.00 62.28 327 GLY A C 1
ATOM 2514 O O . GLY A 1 327 ? 13.453 -1.813 23.686 1.00 62.28 327 GLY A O 1
ATOM 2515 N N . PRO A 1 328 ? 15.696 -1.897 23.408 1.00 58.69 328 PRO A N 1
ATOM 2516 C CA . PRO A 1 328 ? 15.608 -2.307 22.018 1.00 58.69 328 PRO A CA 1
ATOM 2517 C C . PRO A 1 328 ? 14.820 -3.619 21.939 1.00 58.69 328 PRO A C 1
ATOM 2519 O O . PRO A 1 328 ? 14.943 -4.480 22.816 1.00 58.69 328 PRO A O 1
ATOM 2522 N N . ARG A 1 329 ? 13.986 -3.774 20.898 1.00 62.16 329 ARG A N 1
ATOM 2523 C CA . ARG A 1 329 ? 13.388 -5.084 20.592 1.00 62.16 329 ARG A CA 1
ATOM 2524 C C . ARG A 1 329 ? 14.531 -6.109 20.600 1.00 62.16 329 ARG A C 1
ATOM 2526 O O . ARG A 1 329 ? 15.564 -5.795 20.004 1.00 62.16 329 ARG A O 1
ATOM 2533 N N . PRO A 1 330 ? 14.374 -7.273 21.263 1.00 58.06 330 PRO A N 1
ATOM 2534 C CA . PRO A 1 330 ? 15.402 -8.302 21.245 1.00 58.06 330 PRO A CA 1
ATOM 2535 C C . PRO A 1 330 ? 15.836 -8.511 19.801 1.00 58.06 330 PRO A C 1
ATOM 2537 O O . PRO A 1 330 ? 14.978 -8.691 18.928 1.00 58.06 330 PRO A O 1
ATOM 2540 N N . GLU A 1 331 ? 17.137 -8.402 19.532 1.00 56.62 331 GLU A N 1
ATOM 2541 C CA . GLU A 1 331 ? 17.619 -8.726 18.198 1.00 56.62 331 GLU A CA 1
ATOM 2542 C C . GLU A 1 331 ? 17.204 -10.168 17.896 1.00 56.62 331 GLU A C 1
ATOM 2544 O O . GLU A 1 331 ? 17.340 -11.035 18.769 1.00 56.62 331 GLU A O 1
ATOM 2549 N N . PRO A 1 332 ? 16.648 -10.440 16.702 1.00 55.03 332 PRO A N 1
ATOM 2550 C CA . PRO A 1 332 ? 16.334 -11.801 16.322 1.00 55.03 332 PRO A CA 1
ATOM 2551 C C . PRO A 1 332 ? 17.612 -12.624 16.456 1.00 55.03 332 PRO A C 1
ATOM 2553 O O . PRO A 1 332 ? 18.620 -12.312 15.820 1.00 55.03 332 PRO A O 1
ATOM 2556 N N . VAL A 1 333 ? 17.581 -13.662 17.294 1.00 51.66 333 VAL A N 1
ATOM 2557 C CA . VAL A 1 333 ? 18.658 -14.652 17.324 1.00 51.66 333 VAL A CA 1
ATOM 2558 C C . VAL A 1 333 ? 18.813 -15.148 15.886 1.00 51.66 333 VAL A C 1
ATOM 2560 O O . VAL A 1 333 ? 17.793 -15.521 15.295 1.00 51.66 333 VAL A O 1
ATOM 2563 N N . PRO A 1 334 ? 20.023 -15.125 15.293 1.00 49.66 334 PRO A N 1
ATOM 2564 C CA . PRO A 1 334 ? 20.206 -15.586 13.927 1.00 49.66 334 PRO A CA 1
ATOM 2565 C C . PRO A 1 334 ? 19.642 -17.007 13.846 1.00 49.66 334 PRO A C 1
ATOM 2567 O O . PRO A 1 334 ? 20.081 -17.877 14.610 1.00 49.66 334 PRO A O 1
ATOM 2570 N N . PRO A 1 335 ? 18.613 -17.240 13.013 1.00 52.72 335 PRO A N 1
ATOM 2571 C CA . PRO A 1 335 ? 17.954 -18.526 12.997 1.00 52.72 335 PRO A CA 1
ATOM 2572 C C . PRO A 1 335 ? 18.987 -19.581 12.618 1.00 52.72 335 PRO A C 1
ATOM 2574 O O . PRO A 1 335 ? 19.786 -19.394 11.696 1.00 52.72 335 PRO A O 1
ATOM 2577 N N . ARG A 1 336 ? 18.968 -20.713 13.328 1.00 56.28 336 ARG A N 1
ATOM 2578 C CA . ARG A 1 336 ? 19.623 -21.919 12.816 1.00 56.28 336 ARG A CA 1
ATOM 2579 C C . ARG A 1 336 ? 19.057 -22.192 11.417 1.00 56.28 336 ARG A C 1
ATOM 2581 O O . ARG A 1 336 ? 17.870 -21.937 11.208 1.00 56.28 336 ARG A O 1
ATOM 2588 N N . PRO A 1 337 ? 19.862 -22.698 10.472 1.00 62.31 337 PRO A N 1
ATOM 2589 C CA . PRO A 1 337 ? 19.375 -23.033 9.142 1.00 62.31 337 PRO A CA 1
ATOM 2590 C C . PRO A 1 337 ? 18.254 -24.071 9.258 1.00 62.31 337 PRO A C 1
ATOM 2592 O O . PRO A 1 337 ? 18.495 -25.247 9.517 1.00 62.31 337 PRO A O 1
ATOM 2595 N N . VAL A 1 338 ? 17.018 -23.607 9.109 1.00 70.06 338 VAL A N 1
ATOM 2596 C CA . VAL A 1 338 ? 15.812 -24.429 9.044 1.00 70.06 338 VAL A CA 1
ATOM 2597 C C . VAL A 1 338 ? 15.249 -24.342 7.627 1.00 70.06 338 VAL A C 1
ATOM 2599 O O . VAL A 1 338 ? 15.393 -23.294 6.983 1.00 70.06 338 VAL A O 1
ATOM 2602 N N . PRO A 1 339 ? 14.608 -25.408 7.119 1.00 76.12 339 PRO A N 1
ATOM 2603 C CA . PRO A 1 339 ? 13.915 -25.357 5.839 1.00 76.12 339 PRO A CA 1
ATOM 2604 C C . PRO A 1 339 ? 12.969 -24.154 5.785 1.00 76.12 339 PRO A C 1
ATOM 2606 O O . PRO A 1 339 ? 12.076 -24.011 6.621 1.00 76.12 339 PRO A O 1
ATOM 2609 N N . SER A 1 340 ? 13.204 -23.273 4.817 1.00 78.75 340 SER A N 1
ATOM 2610 C CA . SER A 1 340 ? 12.522 -21.989 4.693 1.00 78.75 340 SER A CA 1
ATOM 2611 C C . SER A 1 340 ? 12.035 -21.781 3.265 1.00 78.75 340 SER A C 1
ATOM 2613 O O . SER A 1 340 ? 12.718 -22.162 2.318 1.00 78.75 340 SER A O 1
ATOM 2615 N N . THR A 1 341 ? 10.873 -21.157 3.096 1.00 84.75 341 THR A N 1
ATOM 2616 C CA . THR A 1 341 ? 10.370 -20.746 1.773 1.00 84.75 341 THR A CA 1
ATOM 2617 C C . THR A 1 341 ? 10.590 -19.251 1.586 1.00 84.75 341 THR A C 1
ATOM 2619 O O . THR A 1 341 ? 10.293 -18.472 2.495 1.00 84.75 341 THR A O 1
ATOM 2622 N N . LEU A 1 342 ? 11.100 -18.830 0.427 1.00 86.25 342 LEU A N 1
ATOM 2623 C CA . LEU A 1 342 ? 11.239 -17.411 0.109 1.00 86.25 342 LEU A CA 1
ATOM 2624 C C . LEU A 1 342 ? 9.850 -16.803 -0.121 1.00 86.25 342 LEU A C 1
ATOM 2626 O O . LEU A 1 342 ? 9.108 -17.244 -0.995 1.00 86.25 342 LEU A O 1
ATOM 2630 N N . MET A 1 343 ? 9.499 -15.797 0.677 1.00 87.44 343 MET A N 1
ATOM 2631 C CA . MET A 1 343 ? 8.213 -15.094 0.578 1.00 87.44 343 MET A CA 1
ATOM 2632 C C . MET A 1 343 ? 8.344 -13.752 -0.116 1.00 87.44 343 MET A C 1
ATOM 2634 O O . MET A 1 343 ? 7.434 -13.318 -0.811 1.00 87.44 343 MET A O 1
ATOM 2638 N N . LEU A 1 344 ? 9.478 -13.091 0.079 1.00 89.06 344 LEU A N 1
ATOM 2639 C CA . LEU A 1 344 ? 9.755 -11.795 -0.505 1.00 89.06 344 LEU A CA 1
ATOM 2640 C C . LEU A 1 344 ? 11.231 -11.738 -0.855 1.00 89.06 344 LEU A C 1
ATOM 2642 O O . LEU A 1 344 ? 12.081 -12.089 -0.040 1.00 89.06 344 LEU A O 1
ATOM 2646 N N . LEU A 1 345 ? 11.523 -11.218 -2.032 1.00 89.94 345 LEU A N 1
ATOM 2647 C CA . LEU A 1 345 ? 12.832 -10.744 -2.420 1.00 89.94 345 LEU A CA 1
ATOM 2648 C C . LEU A 1 345 ? 12.696 -9.308 -2.891 1.00 89.94 345 LEU A C 1
ATOM 2650 O O . LEU A 1 345 ? 11.789 -8.969 -3.644 1.00 89.94 345 LEU A O 1
ATOM 2654 N N . HIS A 1 346 ? 13.632 -8.475 -2.482 1.00 88.88 346 HIS A N 1
ATOM 2655 C CA . HIS A 1 346 ? 13.758 -7.111 -2.925 1.00 88.88 346 HIS A CA 1
ATOM 2656 C C . HIS A 1 346 ? 15.235 -6.816 -3.177 1.00 88.88 346 HIS A C 1
ATOM 2658 O O . HIS A 1 346 ? 16.028 -6.687 -2.251 1.00 88.88 346 HIS A O 1
ATOM 2664 N N . HIS A 1 347 ? 15.598 -6.739 -4.448 1.00 86.88 347 HIS A N 1
ATOM 2665 C CA . HIS A 1 347 ? 16.919 -6.349 -4.911 1.00 86.88 347 HIS A CA 1
ATOM 2666 C C . HIS A 1 347 ? 16.824 -4.952 -5.517 1.00 86.88 347 HIS A C 1
ATOM 2668 O O . HIS A 1 347 ? 15.943 -4.700 -6.340 1.00 86.88 347 HIS A O 1
ATOM 2674 N N . GLY A 1 348 ? 17.708 -4.040 -5.138 1.00 81.69 348 GLY A N 1
ATOM 2675 C CA . GLY A 1 348 ? 17.724 -2.711 -5.735 1.00 81.69 348 GLY A CA 1
ATOM 2676 C C . GLY A 1 348 ? 19.000 -1.948 -5.440 1.00 81.69 348 GLY A C 1
ATOM 2677 O O . GLY A 1 348 ? 19.751 -2.295 -4.531 1.00 81.69 348 GLY A O 1
ATOM 2678 N N . ALA A 1 349 ? 19.233 -0.895 -6.213 1.00 67.44 349 ALA A N 1
ATOM 2679 C CA . ALA A 1 349 ? 20.203 0.130 -5.860 1.00 67.44 349 ALA A CA 1
ATOM 2680 C C . ALA A 1 349 ? 19.517 1.162 -4.955 1.00 67.44 349 ALA A C 1
ATOM 2682 O O . ALA A 1 349 ? 18.363 1.530 -5.194 1.00 67.44 349 ALA A O 1
ATOM 2683 N N . ALA A 1 350 ? 20.176 1.611 -3.887 1.00 55.62 350 ALA A N 1
ATOM 2684 C CA . ALA A 1 350 ? 19.602 2.596 -2.973 1.00 55.62 350 ALA A CA 1
ATOM 2685 C C . ALA A 1 350 ? 19.576 4.005 -3.613 1.00 55.62 350 ALA A C 1
ATOM 2687 O O . ALA A 1 350 ? 20.324 4.891 -3.236 1.00 55.62 350 ALA A O 1
ATOM 2688 N N . HIS A 1 351 ? 18.710 4.243 -4.599 1.00 54.19 351 HIS A N 1
ATOM 2689 C CA . HIS A 1 351 ? 18.642 5.519 -5.331 1.00 54.19 351 HIS A CA 1
ATOM 2690 C C . HIS A 1 351 ? 17.372 6.315 -5.032 1.00 54.19 351 HIS A C 1
ATOM 2692 O O . HIS A 1 351 ? 16.624 6.684 -5.932 1.00 54.19 351 HIS A O 1
ATOM 2698 N N . HIS A 1 352 ? 17.145 6.618 -3.754 1.00 45.72 352 HIS A N 1
ATOM 2699 C CA . HIS A 1 352 ? 16.290 7.756 -3.395 1.00 45.72 352 HIS A CA 1
ATOM 2700 C C . HIS A 1 352 ? 17.082 9.067 -3.235 1.00 45.72 352 HIS A C 1
ATOM 2702 O O . HIS A 1 352 ? 16.473 10.105 -3.006 1.00 45.72 352 HIS A O 1
ATOM 2708 N N . ASP A 1 353 ? 18.407 9.034 -3.410 1.00 44.66 353 ASP A N 1
ATOM 2709 C CA . ASP A 1 353 ? 19.307 10.189 -3.317 1.00 44.66 353 ASP A CA 1
ATOM 2710 C C . ASP A 1 353 ? 20.046 10.386 -4.661 1.00 44.66 353 ASP A C 1
ATOM 2712 O O . ASP A 1 353 ? 20.300 9.394 -5.350 1.00 44.66 353 ASP A O 1
ATOM 2716 N N . PRO A 1 354 ? 20.446 11.613 -5.060 1.00 48.03 354 PRO A N 1
ATOM 2717 C CA . PRO A 1 354 ? 21.225 11.851 -6.280 1.00 48.03 354 PRO A CA 1
ATOM 2718 C C . PRO A 1 354 ? 22.629 11.223 -6.246 1.00 48.03 354 PRO A C 1
ATOM 2720 O O . PRO A 1 354 ? 23.347 11.279 -7.244 1.00 48.03 354 PRO A O 1
ATOM 2723 N N . ALA A 1 355 ? 23.048 10.672 -5.104 1.00 49.22 355 ALA A N 1
ATOM 2724 C CA . ALA A 1 355 ? 24.325 9.999 -4.942 1.00 49.22 355 ALA A CA 1
ATOM 2725 C C . ALA A 1 355 ? 24.223 8.505 -5.312 1.00 49.22 355 ALA A C 1
ATOM 2727 O O . ALA A 1 355 ? 23.215 7.854 -5.013 1.00 49.22 355 ALA A O 1
ATOM 2728 N N . PRO A 1 356 ? 25.273 7.924 -5.921 1.00 54.59 356 PRO A N 1
ATOM 2729 C CA . PRO A 1 356 ? 25.331 6.496 -6.171 1.00 54.59 356 PRO A CA 1
ATOM 2730 C C . PRO A 1 356 ? 25.420 5.752 -4.835 1.00 54.59 356 PRO A C 1
ATOM 2732 O O . PRO A 1 356 ? 26.493 5.629 -4.248 1.00 54.59 356 PRO A O 1
ATOM 2735 N N . ALA A 1 357 ? 24.284 5.291 -4.323 1.00 60.28 357 ALA A N 1
ATOM 2736 C CA . ALA A 1 357 ? 24.247 4.467 -3.130 1.00 60.28 357 ALA A CA 1
ATOM 2737 C C . ALA A 1 357 ? 24.282 2.976 -3.507 1.00 60.28 357 ALA A C 1
ATOM 2739 O O . ALA A 1 357 ? 23.902 2.595 -4.619 1.00 60.28 357 ALA A O 1
ATOM 2740 N N . PRO A 1 358 ? 24.795 2.126 -2.609 1.00 68.62 358 PRO A N 1
ATOM 2741 C CA . PRO A 1 358 ? 25.127 0.756 -2.952 1.00 68.62 358 PRO A CA 1
ATOM 2742 C C . PRO A 1 358 ? 23.911 -0.119 -3.250 1.00 68.62 358 PRO A C 1
ATOM 2744 O O . PRO A 1 358 ? 22.790 0.155 -2.809 1.00 68.62 358 PRO A O 1
ATOM 2747 N N . SER A 1 359 ? 24.145 -1.191 -4.011 1.00 77.94 359 SER A N 1
ATOM 2748 C CA . SER A 1 359 ? 23.161 -2.253 -4.193 1.00 77.94 359 SER A CA 1
ATOM 2749 C C . SER A 1 359 ? 22.881 -2.940 -2.861 1.00 77.94 359 SER A C 1
ATOM 2751 O O . SER A 1 359 ? 23.766 -3.105 -2.021 1.00 77.94 359 SER A O 1
ATOM 2753 N N . PHE A 1 360 ? 21.640 -3.362 -2.669 1.00 84.25 360 PHE A N 1
ATOM 2754 C CA . PHE A 1 360 ? 21.234 -4.142 -1.515 1.00 84.25 360 PHE A CA 1
ATOM 2755 C C . PHE A 1 360 ? 20.323 -5.286 -1.951 1.00 84.25 360 PHE A C 1
ATOM 2757 O O . PHE A 1 360 ? 19.606 -5.213 -2.954 1.00 84.25 360 PHE A O 1
ATOM 2764 N N . LEU A 1 361 ? 20.322 -6.336 -1.140 1.00 85.38 361 LEU A N 1
ATOM 2765 C CA . LEU A 1 361 ? 19.365 -7.423 -1.208 1.00 85.38 361 LEU A CA 1
ATOM 2766 C C . LEU A 1 361 ? 18.615 -7.496 0.112 1.00 85.38 361 LEU A C 1
ATOM 2768 O O . LEU A 1 361 ? 19.213 -7.556 1.179 1.00 85.38 361 LEU A O 1
ATOM 2772 N N . GLN A 1 362 ? 17.299 -7.518 0.051 1.00 85.81 362 GLN A N 1
ATOM 2773 C CA . GLN A 1 362 ? 16.428 -7.770 1.185 1.00 85.81 362 GLN A CA 1
ATOM 2774 C C . GLN A 1 362 ? 15.565 -8.976 0.866 1.00 85.81 362 GLN A C 1
ATOM 2776 O O . GLN A 1 362 ? 15.057 -9.090 -0.245 1.00 85.81 362 GLN A O 1
ATOM 2781 N N . PHE A 1 363 ? 15.370 -9.865 1.826 1.00 85.44 363 PHE A N 1
ATOM 2782 C CA . PHE A 1 363 ? 14.518 -11.027 1.620 1.00 85.44 363 PHE A CA 1
ATOM 2783 C C . PHE A 1 363 ? 13.804 -11.450 2.893 1.00 85.44 363 PHE A C 1
ATOM 2785 O O . PHE A 1 363 ? 14.245 -11.143 4.000 1.00 85.44 363 PHE A O 1
ATOM 2792 N N . GLN A 1 364 ? 12.677 -12.132 2.718 1.00 85.62 364 GLN A N 1
ATOM 2793 C CA . GLN A 1 364 ? 11.887 -12.704 3.796 1.00 85.62 364 GLN A CA 1
ATOM 2794 C C . GLN A 1 364 ? 11.751 -14.207 3.602 1.00 85.62 364 GLN A C 1
ATOM 2796 O O . GLN A 1 364 ? 11.386 -14.675 2.522 1.00 85.62 364 GLN A O 1
ATOM 2801 N N . LEU A 1 365 ? 11.997 -14.944 4.674 1.00 84.25 365 LEU A N 1
ATOM 2802 C CA . LEU A 1 365 ? 11.921 -16.392 4.726 1.00 84.25 365 LEU A CA 1
ATOM 2803 C C . LEU A 1 365 ? 10.792 -16.803 5.663 1.00 84.25 365 LEU A C 1
ATOM 2805 O O . LEU A 1 365 ? 10.776 -16.403 6.826 1.00 84.25 365 LEU A O 1
ATOM 2809 N N . ALA A 1 366 ? 9.865 -17.610 5.158 1.00 83.19 366 ALA A N 1
ATOM 2810 C CA . ALA A 1 366 ? 8.853 -18.267 5.965 1.00 83.19 366 ALA A CA 1
ATOM 2811 C C . ALA A 1 366 ? 9.391 -19.599 6.483 1.00 83.19 366 ALA A C 1
ATOM 2813 O O . ALA A 1 366 ? 9.760 -20.481 5.703 1.00 83.19 366 ALA A O 1
ATOM 2814 N N . GLN A 1 367 ? 9.419 -19.727 7.803 1.00 78.88 367 GLN A N 1
ATOM 2815 C CA . GLN A 1 367 ? 9.891 -20.893 8.532 1.00 78.88 367 GLN A CA 1
ATOM 2816 C C . GLN A 1 367 ? 8.694 -21.604 9.155 1.00 78.88 367 GLN A C 1
ATOM 2818 O O . GLN A 1 367 ? 7.907 -20.989 9.882 1.00 78.88 367 GLN A O 1
ATOM 2823 N N . ALA A 1 368 ? 8.555 -22.898 8.869 1.00 70.12 368 ALA A N 1
ATOM 2824 C CA . ALA A 1 368 ? 7.581 -23.728 9.558 1.00 70.12 368 ALA A CA 1
ATOM 2825 C C . ALA A 1 368 ? 8.048 -23.906 11.008 1.00 70.12 368 ALA A C 1
ATOM 2827 O O . ALA A 1 368 ? 9.100 -24.494 11.264 1.00 70.12 368 ALA A O 1
ATOM 2828 N N . ALA A 1 369 ? 7.284 -23.382 11.964 1.00 62.53 369 ALA A N 1
ATOM 2829 C CA . ALA A 1 369 ? 7.476 -23.755 13.356 1.00 62.53 369 ALA A CA 1
ATOM 2830 C C . ALA A 1 369 ? 7.041 -25.225 13.510 1.00 62.53 369 ALA A C 1
ATOM 2832 O O . ALA A 1 369 ? 6.104 -25.650 12.846 1.00 62.53 369 ALA A O 1
ATOM 2833 N N . GLY A 1 370 ? 7.776 -26.012 14.301 1.00 56.72 370 GLY A N 1
ATOM 2834 C CA . GLY A 1 370 ? 7.855 -27.486 14.263 1.00 56.72 370 GLY A CA 1
ATOM 2835 C C . GLY A 1 370 ? 6.588 -28.336 14.500 1.00 56.72 370 GLY A C 1
ATOM 2836 O O . GLY A 1 370 ? 6.725 -29.457 14.980 1.00 56.72 370 GLY A O 1
ATOM 2837 N N . GLY A 1 371 ? 5.383 -27.862 14.173 1.00 56.50 371 GLY A N 1
ATOM 2838 C CA . GLY A 1 371 ? 4.117 -28.597 14.207 1.00 56.50 371 GLY A CA 1
ATOM 2839 C C . GLY A 1 371 ? 3.014 -27.909 13.375 1.00 56.50 371 GLY A C 1
ATOM 2840 O O . GLY A 1 371 ? 3.092 -26.699 13.165 1.00 56.50 371 GLY A O 1
ATOM 2841 N N . PRO A 1 372 ? 1.976 -28.643 12.929 1.00 55.44 372 PRO A N 1
ATOM 2842 C CA . PRO A 1 372 ? 0.941 -28.161 11.998 1.00 55.44 372 PRO A CA 1
ATOM 2843 C C . PRO A 1 372 ? 0.122 -26.958 12.499 1.00 55.44 372 PRO A C 1
ATOM 2845 O O . PRO A 1 372 ? -0.324 -26.157 11.683 1.00 55.44 372 PRO A O 1
ATOM 2848 N N . ASP A 1 373 ? -0.012 -26.794 13.818 1.00 60.47 373 ASP A N 1
ATOM 2849 C CA . ASP A 1 373 ? -0.764 -25.692 14.445 1.00 60.47 373 ASP A CA 1
ATOM 2850 C C . ASP A 1 373 ? 0.130 -24.544 14.935 1.00 60.47 373 ASP A C 1
ATOM 2852 O O . ASP A 1 373 ? -0.326 -23.601 15.586 1.00 60.47 373 ASP A O 1
ATOM 2856 N N . THR A 1 374 ? 1.429 -24.616 14.646 1.00 60.81 374 THR A N 1
ATOM 2857 C CA . THR A 1 374 ? 2.388 -23.618 15.115 1.00 60.81 374 THR A CA 1
ATOM 2858 C C . THR A 1 374 ? 2.492 -22.514 14.064 1.00 60.81 374 THR A C 1
ATOM 2860 O O . THR A 1 374 ? 2.732 -22.818 12.892 1.00 60.81 374 THR A O 1
ATOM 2863 N N . PRO A 1 375 ? 2.302 -21.232 14.426 1.00 64.81 375 PRO A N 1
ATOM 2864 C CA . PRO A 1 375 ? 2.302 -20.158 13.446 1.00 64.81 375 PRO A CA 1
ATOM 2865 C C . PRO A 1 375 ? 3.652 -20.083 12.732 1.00 64.81 375 PRO A C 1
ATOM 2867 O O . PRO A 1 375 ? 4.712 -20.208 13.349 1.00 64.81 375 PRO A O 1
ATOM 2870 N N . TRP A 1 376 ? 3.595 -19.856 11.423 1.00 70.06 376 TRP A N 1
ATOM 2871 C CA . TRP A 1 376 ? 4.779 -19.593 10.616 1.00 70.06 376 TRP A CA 1
ATOM 2872 C C . TRP A 1 376 ? 5.535 -18.392 11.178 1.00 70.06 376 TRP A C 1
ATOM 2874 O O . TRP A 1 376 ? 4.932 -17.380 11.545 1.00 70.06 376 TRP A O 1
ATOM 2884 N N . GLN A 1 377 ? 6.859 -18.493 11.208 1.00 75.88 377 GLN A N 1
ATOM 2885 C CA . GLN A 1 377 ? 7.723 -17.371 11.549 1.00 75.88 377 GLN A CA 1
ATOM 2886 C C . GLN A 1 377 ? 8.271 -16.755 10.266 1.00 75.88 377 GLN A C 1
ATOM 2888 O O . GLN A 1 377 ? 8.696 -17.471 9.360 1.00 75.88 377 GLN A O 1
ATOM 2893 N N . LEU A 1 378 ? 8.245 -15.426 10.179 1.00 79.19 378 LEU A N 1
ATOM 2894 C CA . LEU A 1 378 ? 8.859 -14.684 9.081 1.00 79.19 378 LEU A CA 1
ATOM 2895 C C . LEU A 1 378 ? 10.174 -14.079 9.564 1.00 79.19 378 LEU A C 1
ATOM 2897 O O . LEU A 1 378 ? 10.184 -13.208 10.433 1.00 79.19 378 LEU A O 1
ATOM 2901 N N . ALA A 1 379 ? 11.277 -14.521 8.970 1.00 77.88 379 ALA A N 1
ATOM 2902 C CA . ALA A 1 379 ? 12.595 -13.945 9.186 1.00 77.88 379 ALA A CA 1
ATOM 2903 C C . ALA A 1 379 ? 12.921 -12.973 8.048 1.00 77.88 379 ALA A C 1
ATOM 2905 O O . ALA A 1 379 ? 12.829 -13.330 6.874 1.00 77.88 379 ALA A O 1
ATOM 2906 N N . GLY A 1 380 ? 13.280 -11.734 8.389 1.00 79.44 380 GLY A N 1
ATOM 2907 C CA . GLY A 1 380 ? 13.718 -10.722 7.428 1.00 79.44 380 GLY A CA 1
ATOM 2908 C C . GLY A 1 380 ? 15.235 -10.575 7.449 1.00 79.44 380 GLY A C 1
ATOM 2909 O O . GLY A 1 380 ? 15.825 -10.435 8.516 1.00 79.44 380 GLY A O 1
ATOM 2910 N N . HIS A 1 381 ? 15.855 -10.557 6.275 1.00 80.06 381 HIS A N 1
ATOM 2911 C CA . HIS A 1 381 ? 17.296 -10.397 6.110 1.00 80.06 381 HIS A CA 1
ATOM 2912 C C . HIS A 1 381 ? 17.606 -9.252 5.149 1.00 80.06 381 HIS A C 1
ATOM 2914 O O . HIS A 1 381 ? 16.832 -8.955 4.234 1.00 80.06 381 HIS A O 1
ATOM 2920 N N . ARG A 1 382 ? 18.764 -8.621 5.351 1.00 83.25 382 ARG A N 1
ATOM 2921 C CA . ARG A 1 382 ? 19.304 -7.585 4.474 1.00 83.25 382 ARG A CA 1
ATOM 2922 C C . ARG A 1 382 ? 20.802 -7.802 4.286 1.00 83.25 382 ARG A C 1
ATOM 2924 O O . ARG A 1 382 ? 21.522 -7.965 5.265 1.00 83.25 382 ARG A O 1
ATOM 2931 N N . LEU A 1 383 ? 21.247 -7.791 3.037 1.00 81.44 383 LEU A N 1
ATOM 2932 C CA . LEU A 1 383 ? 22.645 -7.829 2.628 1.00 81.44 383 LEU A CA 1
ATOM 2933 C C . LEU A 1 383 ? 22.956 -6.531 1.890 1.00 81.44 383 LEU A C 1
ATOM 2935 O O . LEU A 1 383 ? 22.224 -6.143 0.978 1.00 81.44 383 LEU A O 1
ATOM 2939 N N . GLU A 1 384 ? 24.043 -5.879 2.276 1.00 84.00 384 GLU A N 1
ATOM 2940 C CA . GLU A 1 384 ? 24.591 -4.744 1.536 1.00 84.00 384 GLU A CA 1
ATOM 2941 C C . GLU A 1 384 ? 25.623 -5.254 0.530 1.00 84.00 384 GLU A C 1
ATOM 2943 O O . GLU A 1 384 ? 26.380 -6.176 0.837 1.00 84.00 384 GLU A O 1
ATOM 2948 N N . HIS A 1 385 ? 25.674 -4.637 -0.647 1.00 77.31 385 HIS A N 1
ATOM 2949 C CA . HIS A 1 385 ? 26.638 -4.934 -1.708 1.00 77.31 385 HIS A CA 1
ATOM 2950 C C . HIS A 1 385 ? 26.690 -6.422 -2.119 1.00 77.31 385 HIS A C 1
ATOM 2952 O O . HIS A 1 385 ? 27.766 -7.027 -2.085 1.00 77.31 385 HIS A O 1
ATOM 2958 N N . PRO A 1 386 ? 25.562 -7.054 -2.501 1.00 74.62 386 PRO A N 1
ATOM 2959 C CA . PRO A 1 386 ? 25.599 -8.427 -2.994 1.00 74.62 386 PRO A CA 1
ATOM 2960 C C . PRO A 1 386 ? 26.509 -8.518 -4.229 1.00 74.62 386 PRO A C 1
ATOM 2962 O O . PRO A 1 386 ? 26.274 -7.834 -5.224 1.00 74.62 386 PRO A O 1
ATOM 2965 N N . ALA A 1 387 ? 27.543 -9.363 -4.162 1.00 68.12 387 ALA A N 1
ATOM 2966 C CA . ALA A 1 387 ? 28.495 -9.544 -5.260 1.00 68.12 387 ALA A CA 1
ATOM 2967 C C . ALA A 1 387 ? 27.845 -10.226 -6.473 1.00 68.12 387 ALA A C 1
ATOM 2969 O O . ALA A 1 387 ? 28.065 -9.822 -7.611 1.00 68.12 387 ALA A O 1
ATOM 2970 N N . VAL A 1 388 ? 27.025 -11.251 -6.220 1.00 72.00 388 VAL A N 1
ATOM 2971 C CA . VAL A 1 388 ? 26.280 -11.999 -7.236 1.00 72.00 388 VAL A CA 1
ATOM 2972 C C . VAL A 1 388 ? 24.932 -12.410 -6.651 1.00 72.00 388 VAL A C 1
ATOM 2974 O O . VAL A 1 388 ? 24.852 -12.837 -5.499 1.00 72.00 388 VAL A O 1
ATOM 2977 N N . LEU A 1 389 ? 23.870 -12.292 -7.446 1.00 77.56 389 LEU A N 1
ATOM 2978 C CA . LEU A 1 389 ? 22.538 -12.789 -7.109 1.00 77.56 389 LEU A CA 1
ATOM 2979 C C . LEU A 1 389 ? 22.061 -13.698 -8.234 1.00 77.56 389 LEU A C 1
ATOM 2981 O O . LEU A 1 389 ? 21.850 -13.211 -9.340 1.00 77.56 389 LEU A O 1
ATOM 2985 N N . HIS A 1 390 ? 21.847 -14.976 -7.924 1.00 79.88 390 HIS A N 1
ATOM 2986 C CA . HIS A 1 390 ? 21.167 -15.927 -8.797 1.00 79.88 390 HIS A CA 1
ATOM 2987 C C . HIS A 1 390 ? 19.831 -16.311 -8.184 1.00 79.88 390 HIS A C 1
ATOM 2989 O O . HIS A 1 390 ? 19.772 -16.774 -7.046 1.00 79.88 390 HIS A O 1
ATOM 2995 N N . LEU A 1 391 ? 18.760 -16.116 -8.943 1.00 81.44 391 LEU A N 1
ATOM 2996 C CA . LEU A 1 391 ? 17.409 -16.371 -8.472 1.00 81.44 391 LEU A CA 1
ATOM 2997 C C . LEU A 1 391 ? 16.619 -17.178 -9.493 1.00 81.44 391 LEU A C 1
ATOM 2999 O O . LEU A 1 391 ? 16.552 -16.804 -10.667 1.00 81.44 391 LEU A O 1
ATOM 3003 N N . THR A 1 392 ? 15.989 -18.245 -9.003 1.00 85.06 392 THR A N 1
ATOM 3004 C CA . THR A 1 392 ? 15.040 -19.078 -9.743 1.00 85.06 392 THR A CA 1
ATOM 3005 C C . THR A 1 392 ? 13.693 -19.129 -9.030 1.00 85.06 392 THR A C 1
ATOM 3007 O O . THR A 1 392 ? 13.591 -18.854 -7.832 1.00 85.06 392 THR A O 1
ATOM 3010 N N . LEU A 1 393 ? 12.643 -19.488 -9.770 1.00 86.25 393 LEU A N 1
ATOM 3011 C CA . LEU A 1 393 ? 11.285 -19.565 -9.228 1.00 86.25 393 LEU A CA 1
ATOM 3012 C C . LEU A 1 393 ? 11.139 -20.640 -8.133 1.00 86.25 393 LEU A C 1
ATOM 3014 O O . LEU A 1 393 ? 10.346 -20.474 -7.207 1.00 86.25 393 LEU A O 1
ATOM 3018 N N . ASP A 1 394 ? 11.948 -21.703 -8.184 1.00 85.12 394 ASP A N 1
ATOM 3019 C CA . ASP A 1 394 ? 11.930 -22.801 -7.206 1.00 85.12 394 ASP A CA 1
ATOM 3020 C C . ASP A 1 394 ? 12.121 -22.324 -5.760 1.00 85.12 394 ASP A C 1
ATOM 3022 O O . ASP A 1 394 ? 11.517 -22.895 -4.847 1.00 85.12 394 ASP A O 1
ATOM 3026 N N . ALA A 1 395 ? 12.879 -21.240 -5.552 1.00 81.19 395 ALA A N 1
ATOM 3027 C CA . ALA A 1 395 ? 13.100 -20.640 -4.235 1.00 81.19 395 ALA A CA 1
ATOM 3028 C C . ALA A 1 395 ? 11.795 -20.192 -3.548 1.00 81.19 395 ALA A C 1
ATOM 3030 O O . ALA A 1 395 ? 11.709 -20.181 -2.319 1.00 81.19 395 ALA A O 1
ATOM 3031 N N . PHE A 1 396 ? 10.768 -19.849 -4.333 1.00 84.81 396 PHE A N 1
ATOM 3032 C CA . PHE A 1 396 ? 9.455 -19.449 -3.831 1.00 84.81 396 PHE A CA 1
ATOM 3033 C C . PHE A 1 396 ? 8.512 -20.632 -3.624 1.00 84.81 396 PHE A C 1
ATOM 3035 O O . PHE A 1 396 ? 7.525 -20.488 -2.908 1.00 84.81 396 PHE A O 1
ATOM 3042 N N . HIS A 1 397 ? 8.776 -21.792 -4.230 1.00 82.56 397 HIS A N 1
ATOM 3043 C CA . HIS A 1 397 ? 7.866 -22.941 -4.201 1.00 82.56 397 HIS A CA 1
ATOM 3044 C C . HIS A 1 397 ? 8.270 -24.027 -3.213 1.00 82.56 397 HIS A C 1
ATOM 3046 O O . HIS A 1 397 ? 7.389 -24.704 -2.678 1.00 82.56 397 HIS A O 1
ATOM 3052 N N . ARG A 1 398 ? 9.570 -24.209 -2.975 1.00 78.38 398 ARG A N 1
ATOM 3053 C CA . ARG A 1 398 ? 10.086 -25.316 -2.170 1.00 78.38 398 ARG A CA 1
ATOM 3054 C C . ARG A 1 398 ? 10.823 -24.790 -0.943 1.00 78.38 398 ARG A C 1
ATOM 3056 O O . ARG A 1 398 ? 11.681 -23.922 -1.094 1.00 78.38 398 ARG A O 1
ATOM 3063 N N . PRO A 1 399 ? 10.548 -25.336 0.255 1.00 76.12 399 PRO A N 1
ATOM 3064 C CA . PRO A 1 399 ? 11.399 -25.098 1.404 1.00 76.12 399 PRO A CA 1
ATOM 3065 C C . PRO A 1 399 ? 12.820 -25.565 1.090 1.00 76.12 399 PRO A C 1
ATOM 3067 O O . PRO A 1 399 ? 13.033 -26.721 0.724 1.00 76.12 399 PRO A O 1
ATOM 3070 N N . ALA A 1 400 ? 13.786 -24.674 1.253 1.00 70.50 400 ALA A N 1
ATOM 3071 C CA . ALA A 1 400 ? 15.202 -24.978 1.136 1.00 70.50 400 ALA A CA 1
ATOM 3072 C C . ALA A 1 400 ? 15.947 -24.362 2.321 1.00 70.50 400 ALA A C 1
ATOM 3074 O O . ALA A 1 400 ? 15.448 -23.448 2.980 1.00 70.50 400 ALA A O 1
ATOM 3075 N N . VAL A 1 401 ? 17.143 -24.866 2.611 1.00 64.62 401 VAL A N 1
ATOM 3076 C CA . VAL A 1 401 ? 18.089 -24.120 3.441 1.00 64.62 401 VAL A CA 1
ATOM 3077 C C . VAL A 1 401 ? 18.772 -23.130 2.502 1.00 64.62 401 VAL A C 1
ATOM 3079 O O . VAL A 1 401 ? 19.477 -23.575 1.596 1.00 64.62 401 VAL A O 1
ATOM 3082 N N . PRO A 1 402 ? 18.531 -21.816 2.636 1.00 64.38 402 PRO A N 1
ATOM 3083 C CA . PRO A 1 402 ? 19.143 -20.856 1.738 1.00 64.38 402 PRO A CA 1
ATOM 3084 C C . PRO A 1 402 ? 20.650 -20.811 2.005 1.00 64.38 402 PRO A C 1
ATOM 3086 O O . PRO A 1 402 ? 21.078 -20.554 3.131 1.00 64.38 402 PRO A O 1
ATOM 3089 N N . ASP A 1 403 ? 21.450 -21.057 0.968 1.00 63.06 403 ASP A N 1
ATOM 3090 C CA . ASP A 1 403 ? 22.894 -20.828 1.011 1.00 63.06 403 ASP A CA 1
ATOM 3091 C C . ASP A 1 403 ? 23.152 -19.331 0.836 1.00 63.06 403 ASP A C 1
ATOM 3093 O O . ASP A 1 403 ? 23.347 -18.811 -0.262 1.00 63.06 403 ASP A O 1
ATOM 3097 N N . VAL A 1 404 ? 23.040 -18.607 1.946 1.00 59.59 404 VAL A N 1
ATOM 3098 C CA . VAL A 1 404 ? 23.412 -17.198 2.009 1.00 59.59 404 VAL A CA 1
ATOM 3099 C C . VAL A 1 404 ? 24.846 -17.143 2.495 1.00 59.59 404 VAL A C 1
ATOM 3101 O O . VAL A 1 404 ? 25.100 -16.960 3.684 1.00 59.59 404 VAL A O 1
ATOM 3104 N N . THR A 1 405 ? 25.800 -17.329 1.587 1.00 53.78 405 THR A N 1
ATOM 3105 C CA . THR A 1 405 ? 27.204 -17.103 1.919 1.00 53.78 405 THR A CA 1
ATOM 3106 C C . THR A 1 405 ? 27.440 -15.590 1.980 1.00 53.78 405 THR A C 1
ATOM 3108 O O . THR A 1 405 ? 27.259 -14.908 0.966 1.00 53.78 405 THR A O 1
ATOM 3111 N N . PRO A 1 406 ? 27.835 -15.007 3.128 1.00 48.41 406 PRO A N 1
ATOM 3112 C CA . PRO A 1 406 ? 28.285 -13.624 3.149 1.00 48.41 406 PRO A CA 1
ATOM 3113 C C . PRO A 1 406 ? 29.496 -13.535 2.223 1.00 48.41 406 PRO A C 1
ATOM 3115 O O . PRO A 1 406 ? 30.489 -14.235 2.440 1.00 48.41 406 PRO A O 1
ATOM 3118 N N . GLY A 1 407 ? 29.404 -12.722 1.170 1.00 43.72 407 GLY A N 1
ATOM 3119 C CA . GLY A 1 407 ? 30.529 -12.492 0.274 1.00 43.72 407 GLY A CA 1
ATOM 3120 C C . GLY A 1 407 ? 31.744 -12.078 1.100 1.00 43.72 407 GLY A C 1
ATOM 3121 O O . GLY A 1 407 ? 31.682 -11.108 1.859 1.00 43.72 407 GLY A O 1
ATOM 3122 N N . ARG A 1 408 ? 32.843 -12.836 0.995 1.00 33.53 408 ARG A N 1
ATOM 3123 C CA . ARG A 1 408 ? 34.149 -12.318 1.406 1.00 33.53 408 ARG A CA 1
ATOM 3124 C C . ARG A 1 408 ? 34.383 -11.054 0.579 1.00 33.53 408 ARG A C 1
ATOM 3126 O O . ARG A 1 408 ? 34.236 -11.110 -0.639 1.00 33.53 408 ARG A O 1
ATOM 3133 N N . ARG A 1 409 ? 34.637 -9.943 1.274 1.00 32.94 409 ARG A N 1
ATOM 3134 C CA . ARG A 1 409 ? 34.974 -8.651 0.666 1.00 32.94 409 ARG A CA 1
ATOM 3135 C C . ARG A 1 409 ? 36.127 -8.773 -0.314 1.00 32.94 409 ARG A C 1
ATOM 3137 O O . ARG A 1 409 ? 37.053 -9.561 -0.006 1.00 32.94 409 ARG A O 1
#

Secondary structure (DSSP, 8-state):
--GGGHHHHHHHHT-SSHHHHHHHHHHHHHHHHHT-HHHHHHHHHHHHHTT---GGGSPPPPPSSEEEEETTEEEEEEEEE--HHHHHHHHHHB-STTPEEEEEEEE--TTSPPEEEEEEE--B-S-------EEEEEEESS--EEEEESS--B-EEEEEETTEEEEEETTT-EEEES--EEEEEETTGGGSHHHHHHHHH-GGGG-HHHHHTTS-GGGG----THHHHHHHHHHHHHHHHHHTTSTTTTTT--HHHHHHHHTTHHHHHHHHHH-SSHHHHHHHHHHHHHHHHHHHHHHHHHHHHHHS-GGGS-GGGS-TT-----SPPPPPPPPP---EEEEEEEEEE--SSSS-PPEEEEEEEEE--SSTTSPPEEEEEEEES-S--EEETHHHHS-B----PPPP-